Protein AF-A0A2M7A9Z7-F1 (afdb_monomer_lite)

Structure (mmCIF, N/CA/C/O backbone):
data_AF-A0A2M7A9Z7-F1
#
_entry.id   AF-A0A2M7A9Z7-F1
#
loop_
_atom_site.group_PDB
_atom_site.id
_atom_site.type_symbol
_atom_site.label_atom_id
_atom_site.label_alt_id
_atom_site.label_comp_id
_atom_site.label_asym_id
_atom_site.label_entity_id
_atom_site.label_seq_id
_atom_site.pdbx_PDB_ins_code
_atom_site.Cartn_x
_atom_site.Cartn_y
_atom_site.Cartn_z
_atom_site.occupancy
_atom_site.B_iso_or_equiv
_atom_site.auth_seq_id
_atom_site.auth_comp_id
_atom_site.auth_asym_id
_atom_site.auth_atom_id
_atom_site.pdbx_PDB_model_num
ATOM 1 N N . MET A 1 1 ? 29.435 9.236 -12.019 1.00 30.78 1 MET A N 1
ATOM 2 C CA . MET A 1 1 ? 28.896 7.982 -12.591 1.00 30.78 1 MET A CA 1
ATOM 3 C C . MET A 1 1 ? 28.588 6.993 -11.476 1.00 30.78 1 MET A C 1
ATOM 5 O O . MET A 1 1 ? 27.502 6.435 -11.455 1.00 30.78 1 MET A O 1
ATOM 9 N N . TRP A 1 2 ? 29.483 6.890 -10.488 1.00 24.22 2 TRP A N 1
ATOM 10 C CA . TRP A 1 2 ? 29.305 6.056 -9.306 1.00 24.22 2 TRP A CA 1
ATOM 11 C C . TRP A 1 2 ? 28.050 6.380 -8.488 1.00 24.22 2 TRP A C 1
ATOM 13 O O . TRP A 1 2 ? 27.307 5.462 -8.260 1.00 24.22 2 TRP A O 1
ATOM 23 N N . ALA A 1 3 ? 27.673 7.615 -8.145 1.00 27.98 3 ALA A N 1
ATOM 24 C CA . ALA A 1 3 ? 26.494 7.814 -7.275 1.00 27.98 3 ALA A CA 1
ATOM 25 C C . ALA A 1 3 ? 25.131 7.378 -7.872 1.00 27.98 3 ALA A C 1
ATOM 27 O O . ALA A 1 3 ? 24.331 6.790 -7.163 1.00 27.98 3 ALA A O 1
ATOM 28 N N . GLY A 1 4 ? 24.859 7.616 -9.162 1.00 30.95 4 GLY A N 1
ATOM 29 C CA . GLY A 1 4 ? 23.579 7.249 -9.800 1.00 30.95 4 GLY A CA 1
ATOM 30 C C . GLY A 1 4 ? 23.506 5.785 -10.249 1.00 30.95 4 GLY A C 1
ATOM 31 O O . GLY A 1 4 ? 22.491 5.126 -10.040 1.00 30.95 4 GLY A O 1
ATOM 32 N N . LEU A 1 5 ? 24.608 5.252 -10.795 1.00 31.78 5 LEU A N 1
ATOM 33 C CA . LEU A 1 5 ? 24.720 3.831 -11.137 1.00 31.78 5 LEU A CA 1
ATOM 34 C C . LEU A 1 5 ? 24.857 2.982 -9.868 1.00 31.78 5 LEU A C 1
ATOM 36 O O . LEU A 1 5 ? 24.222 1.945 -9.767 1.00 31.78 5 LEU A O 1
ATOM 40 N N . SER A 1 6 ? 25.602 3.460 -8.865 1.00 32.59 6 SER A N 1
ATOM 41 C CA . SER A 1 6 ? 25.640 2.862 -7.529 1.00 32.59 6 SER A CA 1
ATOM 42 C C . SER A 1 6 ? 24.300 3.022 -6.839 1.00 32.59 6 SER A C 1
ATOM 44 O O . SER A 1 6 ? 23.948 2.117 -6.125 1.00 32.59 6 SER A O 1
ATOM 46 N N . PHE A 1 7 ? 23.476 4.050 -7.064 1.00 39.31 7 PHE A N 1
ATOM 47 C CA . PHE A 1 7 ? 22.131 4.072 -6.474 1.00 39.31 7 PHE A CA 1
ATOM 48 C C . PHE A 1 7 ? 21.173 3.088 -7.155 1.00 39.31 7 PHE A C 1
ATOM 50 O O . PHE A 1 7 ? 20.480 2.376 -6.451 1.00 39.31 7 PHE A O 1
ATOM 57 N N . LEU A 1 8 ? 21.173 2.953 -8.486 1.00 36.00 8 LEU A N 1
ATOM 58 C CA . LEU A 1 8 ? 20.406 1.902 -9.183 1.00 36.00 8 LEU A CA 1
ATOM 59 C C . LEU A 1 8 ? 20.884 0.491 -8.804 1.00 36.00 8 LEU A C 1
ATOM 61 O O . LEU A 1 8 ? 20.071 -0.406 -8.592 1.00 36.00 8 LEU A O 1
ATOM 65 N N . VAL A 1 9 ? 22.198 0.311 -8.649 1.00 38.22 9 VAL A N 1
ATOM 66 C CA . VAL A 1 9 ? 22.816 -0.941 -8.197 1.00 38.22 9 VAL A CA 1
ATOM 67 C C . VAL A 1 9 ? 22.610 -1.157 -6.698 1.00 38.22 9 VAL A C 1
ATOM 69 O O . VAL A 1 9 ? 22.352 -2.279 -6.315 1.00 38.22 9 VAL A O 1
ATOM 72 N N . THR A 1 10 ? 22.620 -0.134 -5.843 1.00 39.62 10 THR A N 1
ATOM 73 C CA . THR A 1 10 ? 22.417 -0.234 -4.380 1.00 39.62 10 THR A CA 1
ATOM 74 C C . THR A 1 10 ? 20.940 -0.383 -4.048 1.00 39.62 10 THR A C 1
ATOM 76 O O . THR A 1 10 ? 20.597 -1.148 -3.158 1.00 39.62 10 THR A O 1
ATOM 79 N N . PHE A 1 11 ? 20.049 0.275 -4.786 1.00 40.78 11 PHE A N 1
ATOM 80 C CA . PHE A 1 11 ? 18.606 0.055 -4.746 1.00 40.78 11 PHE A CA 1
ATOM 81 C C . PHE A 1 11 ? 18.286 -1.360 -5.232 1.00 40.78 11 PHE A C 1
ATOM 83 O O . PHE A 1 11 ? 17.631 -2.109 -4.516 1.00 40.78 11 PHE A O 1
ATOM 90 N N . GLY A 1 12 ? 18.860 -1.779 -6.367 1.00 36.34 12 GLY A N 1
ATOM 91 C CA . GLY A 1 12 ? 18.805 -3.159 -6.847 1.00 36.34 12 GLY A CA 1
ATOM 92 C C . GLY A 1 12 ? 19.359 -4.165 -5.833 1.00 36.34 12 GLY A C 1
ATOM 93 O O . GLY A 1 12 ? 18.716 -5.175 -5.583 1.00 36.34 12 GLY A O 1
ATOM 94 N N . LEU A 1 13 ? 20.492 -3.879 -5.186 1.00 38.25 13 LEU A N 1
ATOM 95 C CA . LEU A 1 13 ? 21.141 -4.728 -4.179 1.00 38.25 13 LEU A CA 1
ATOM 96 C C . LEU A 1 13 ? 20.394 -4.739 -2.841 1.00 38.25 13 LEU A C 1
ATOM 98 O O . LEU A 1 13 ? 20.386 -5.770 -2.185 1.00 38.25 13 LEU A O 1
ATOM 102 N N . SER A 1 14 ? 19.734 -3.649 -2.447 1.00 39.78 14 SER A N 1
ATOM 103 C CA . SER A 1 14 ? 18.892 -3.575 -1.242 1.00 39.78 14 SER A CA 1
ATOM 104 C C . SER A 1 14 ? 17.590 -4.350 -1.452 1.00 39.78 14 SER A C 1
ATOM 106 O O . SER A 1 14 ? 17.165 -5.104 -0.577 1.00 39.78 14 SER A O 1
ATOM 108 N N . LEU A 1 15 ? 17.011 -4.248 -2.654 1.00 38.72 15 LEU A N 1
ATOM 109 C CA . LEU A 1 15 ? 15.875 -5.055 -3.097 1.00 38.72 15 LEU A CA 1
ATOM 110 C C . LEU A 1 15 ? 16.261 -6.546 -3.195 1.00 38.72 15 LEU A C 1
ATOM 112 O O . LEU A 1 15 ? 15.529 -7.410 -2.721 1.00 38.72 15 LEU A O 1
ATOM 116 N N . LEU A 1 16 ? 17.445 -6.859 -3.739 1.00 36.94 16 LEU A N 1
ATOM 117 C CA . LEU A 1 16 ? 17.985 -8.221 -3.857 1.00 36.94 16 LEU A CA 1
ATOM 118 C C . LEU A 1 16 ? 18.388 -8.826 -2.507 1.00 36.94 16 LEU A C 1
ATOM 120 O O . LEU A 1 16 ? 18.134 -10.007 -2.296 1.00 36.94 16 LEU A O 1
ATOM 124 N N . ALA A 1 17 ? 18.965 -8.050 -1.586 1.00 38.34 17 ALA A N 1
ATOM 125 C CA . ALA A 1 17 ? 19.286 -8.494 -0.230 1.00 38.34 17 ALA A CA 1
ATOM 126 C C . ALA A 1 17 ? 18.008 -8.836 0.548 1.00 38.34 17 ALA A C 1
ATOM 128 O O . ALA A 1 17 ? 17.965 -9.850 1.239 1.00 38.34 17 ALA A O 1
ATOM 129 N N . CYS A 1 18 ? 16.943 -8.053 0.358 1.00 40.47 18 CYS A N 1
ATOM 130 C CA . CYS A 1 18 ? 15.630 -8.301 0.950 1.00 40.47 18 CYS A CA 1
ATOM 131 C C . CYS A 1 18 ? 14.950 -9.564 0.376 1.00 40.47 18 CYS A C 1
ATOM 133 O O . CYS A 1 18 ? 14.399 -10.373 1.125 1.00 40.47 18 CYS A O 1
ATOM 135 N N . ILE A 1 19 ? 15.035 -9.787 -0.943 1.00 39.47 19 ILE A N 1
ATOM 136 C CA . ILE A 1 19 ? 14.468 -10.977 -1.608 1.00 39.47 19 ILE A CA 1
ATOM 137 C C . ILE A 1 19 ? 15.290 -12.246 -1.300 1.00 39.47 19 ILE A C 1
ATOM 139 O O . ILE A 1 19 ? 14.722 -13.322 -1.105 1.00 39.47 19 ILE A O 1
ATOM 143 N N . ALA A 1 20 ? 16.619 -12.138 -1.205 1.00 37.38 20 ALA A N 1
ATOM 144 C CA . ALA A 1 20 ? 17.499 -13.249 -0.838 1.00 37.38 20 ALA A CA 1
ATOM 145 C C . ALA A 1 20 ? 17.302 -13.702 0.624 1.00 37.38 20 ALA A C 1
ATOM 147 O O . ALA A 1 20 ? 17.369 -14.904 0.896 1.00 37.38 20 ALA A O 1
ATOM 148 N N . ASP A 1 21 ? 16.994 -12.780 1.547 1.00 41.94 21 ASP A N 1
ATOM 149 C CA . ASP A 1 21 ? 16.676 -13.116 2.946 1.00 41.94 21 ASP A CA 1
ATOM 150 C C . ASP A 1 21 ? 15.354 -13.900 3.066 1.00 41.94 21 ASP A C 1
ATOM 152 O O . ASP A 1 21 ? 15.245 -14.833 3.865 1.00 41.94 21 ASP A O 1
ATOM 156 N N . ARG A 1 22 ? 14.369 -13.619 2.196 1.00 42.41 22 ARG A N 1
ATOM 157 C CA . ARG A 1 22 ? 13.100 -14.370 2.140 1.00 42.41 22 ARG A CA 1
ATOM 158 C C . ARG A 1 22 ? 13.271 -15.834 1.736 1.00 42.41 22 ARG A C 1
ATOM 160 O O . ARG A 1 22 ? 12.595 -16.695 2.294 1.00 42.41 22 ARG A O 1
ATOM 167 N N . GLN A 1 23 ? 14.188 -16.156 0.822 1.00 42.09 23 GLN A N 1
ATOM 168 C CA . GLN A 1 23 ? 14.400 -17.556 0.426 1.00 42.09 23 GLN A CA 1
ATOM 169 C C . GLN A 1 23 ? 15.154 -18.378 1.479 1.00 42.09 23 GLN A C 1
ATOM 171 O O . GLN A 1 23 ? 14.961 -19.591 1.547 1.00 42.09 23 GLN A O 1
ATOM 176 N N . LYS A 1 24 ? 15.962 -17.747 2.342 1.00 39.50 24 LYS A N 1
ATOM 177 C CA . LYS A 1 24 ? 16.551 -18.437 3.504 1.00 39.50 24 LYS A CA 1
ATOM 178 C C . LYS A 1 24 ? 15.512 -18.747 4.584 1.00 39.50 24 LYS A C 1
ATOM 180 O O . LYS A 1 24 ? 15.632 -19.783 5.230 1.00 39.50 24 LYS A O 1
ATOM 185 N N . ALA A 1 25 ? 14.486 -17.906 4.736 1.00 37.91 25 ALA A N 1
ATOM 186 C CA . ALA A 1 25 ? 13.349 -18.178 5.617 1.00 37.91 25 ALA A CA 1
ATOM 187 C C . ALA A 1 25 ? 12.402 -19.256 5.046 1.00 37.91 25 ALA A C 1
ATOM 189 O O . ALA A 1 25 ? 11.942 -20.110 5.795 1.00 37.91 25 ALA A O 1
ATOM 190 N N . GLY A 1 26 ? 12.176 -19.274 3.724 1.00 32.06 26 GLY A N 1
ATOM 191 C CA . GLY A 1 26 ? 11.353 -20.294 3.052 1.00 32.06 26 GLY A CA 1
ATOM 192 C C . GLY A 1 26 ? 11.994 -21.688 2.981 1.00 32.06 26 GLY A C 1
ATOM 193 O O . GLY A 1 26 ? 11.301 -22.689 3.100 1.00 32.06 26 GLY A O 1
ATOM 194 N N . LYS A 1 27 ? 13.330 -21.787 2.890 1.00 34.72 27 LYS A N 1
ATOM 195 C CA . LYS A 1 27 ? 14.053 -23.075 2.799 1.00 34.72 27 LYS A CA 1
ATOM 196 C C . LYS A 1 27 ? 14.046 -23.938 4.074 1.00 34.72 27 LYS A C 1
ATOM 198 O O . LYS A 1 27 ? 14.655 -25.003 4.068 1.00 34.72 27 LYS A O 1
ATOM 203 N N . ARG A 1 28 ? 13.400 -23.509 5.165 1.00 34.16 28 ARG A N 1
ATOM 204 C CA . ARG A 1 28 ? 13.271 -24.303 6.406 1.00 34.16 28 ARG A CA 1
ATOM 205 C C . ARG A 1 28 ? 11.860 -24.837 6.679 1.00 34.16 28 ARG A C 1
ATOM 207 O O . ARG A 1 28 ? 11.680 -25.463 7.716 1.00 34.16 28 ARG A O 1
ATOM 214 N N . ALA A 1 29 ? 10.900 -24.634 5.773 1.00 32.94 29 ALA A N 1
ATOM 215 C CA . ALA A 1 29 ? 9.528 -25.137 5.925 1.00 32.94 29 ALA A CA 1
ATOM 216 C C . ALA A 1 29 ? 9.173 -26.335 5.016 1.00 32.94 29 ALA A C 1
ATOM 218 O O . ALA A 1 29 ? 8.092 -26.892 5.164 1.00 32.94 29 ALA A O 1
ATOM 219 N N . ASP A 1 30 ? 10.075 -26.786 4.137 1.00 28.77 30 ASP A N 1
ATOM 220 C CA . ASP A 1 30 ? 9.762 -27.833 3.154 1.00 28.77 30 ASP A CA 1
ATOM 221 C C . ASP A 1 30 ? 10.378 -29.194 3.529 1.00 28.77 30 ASP A C 1
ATOM 223 O O . ASP A 1 30 ? 11.343 -29.660 2.925 1.00 28.77 30 ASP A O 1
ATOM 227 N N . THR A 1 31 ? 9.784 -29.866 4.518 1.00 28.03 31 THR A N 1
ATOM 228 C CA . THR A 1 31 ? 9.788 -31.339 4.605 1.00 28.03 31 THR A CA 1
ATOM 229 C C . THR A 1 31 ? 8.379 -31.857 4.346 1.00 28.03 31 THR A C 1
ATOM 231 O O . THR A 1 31 ? 7.735 -32.429 5.218 1.00 28.03 31 THR A O 1
ATOM 234 N N . CYS A 1 32 ? 7.884 -31.621 3.134 1.00 24.56 32 CYS A N 1
ATOM 235 C CA . CYS A 1 32 ? 6.824 -32.409 2.518 1.00 24.56 32 CYS A CA 1
ATOM 236 C C . CYS A 1 32 ? 6.986 -32.317 0.998 1.00 24.56 32 CYS A C 1
ATOM 238 O O . CYS A 1 32 ? 6.996 -31.242 0.410 1.00 24.56 32 CYS A O 1
ATOM 240 N N . SER A 1 33 ? 7.163 -33.465 0.362 1.00 22.69 33 SER A N 1
ATOM 241 C CA . SER A 1 33 ? 7.250 -33.655 -1.085 1.00 22.69 33 SER A CA 1
ATOM 242 C C . SER A 1 33 ? 6.588 -35.003 -1.386 1.00 22.69 33 SER A C 1
ATOM 244 O O . SER A 1 33 ? 6.592 -35.846 -0.484 1.00 22.69 33 SER A O 1
ATOM 246 N N . PRO A 1 34 ? 6.107 -35.308 -2.611 1.00 41.84 34 PRO A N 1
ATOM 247 C CA . PRO A 1 34 ? 5.964 -34.476 -3.817 1.00 41.84 34 PRO A CA 1
ATOM 248 C C . PRO A 1 34 ? 4.553 -34.578 -4.450 1.00 41.84 34 PRO A C 1
ATOM 250 O O . PRO A 1 34 ? 3.748 -35.412 -4.051 1.00 41.84 34 PRO A O 1
ATOM 253 N N . LYS A 1 35 ? 4.340 -33.816 -5.539 1.00 23.78 35 LYS A N 1
ATOM 254 C CA . LYS A 1 35 ? 3.476 -34.086 -6.724 1.00 23.78 35 LYS A CA 1
ATOM 255 C C . LYS A 1 35 ? 2.496 -32.954 -7.060 1.00 23.78 35 LYS A C 1
ATOM 257 O O . LYS A 1 35 ? 1.291 -33.139 -7.002 1.00 23.78 35 LYS A O 1
ATOM 262 N N . VAL A 1 36 ? 3.014 -31.835 -7.566 1.00 26.66 36 VAL A N 1
ATOM 263 C CA . VAL A 1 36 ? 2.383 -31.130 -8.697 1.00 26.66 36 VAL A CA 1
ATOM 264 C C . VAL A 1 36 ? 3.519 -30.644 -9.592 1.00 26.66 36 VAL A C 1
ATOM 266 O O . VAL A 1 36 ? 4.421 -29.943 -9.138 1.00 26.66 36 VAL A O 1
ATOM 269 N N . GLY A 1 37 ? 3.535 -31.115 -10.839 1.00 23.36 37 GLY A N 1
ATOM 270 C CA . GLY A 1 37 ? 4.571 -30.801 -11.815 1.00 23.36 37 GLY A CA 1
ATOM 271 C C . GLY A 1 37 ? 4.660 -29.299 -12.069 1.00 23.36 37 GLY A C 1
ATOM 272 O O . GLY A 1 37 ? 3.653 -28.633 -12.279 1.00 23.36 37 GLY A O 1
ATOM 273 N N . CYS A 1 38 ? 5.880 -28.778 -12.044 1.00 24.36 38 CYS A N 1
ATOM 274 C CA . CYS A 1 38 ? 6.210 -27.407 -12.403 1.00 24.36 38 CYS A CA 1
ATOM 275 C C . CYS A 1 38 ? 6.391 -27.328 -13.930 1.00 24.36 38 CYS A C 1
ATOM 277 O O . CYS A 1 38 ? 7.305 -27.988 -14.433 1.00 24.36 38 CYS A O 1
ATOM 279 N N . PRO A 1 39 ? 5.593 -26.552 -14.691 1.00 29.16 39 PRO A N 1
ATOM 280 C CA . PRO A 1 39 ? 5.817 -26.375 -16.115 1.00 29.16 39 PRO A CA 1
ATOM 281 C C . PRO A 1 39 ? 6.132 -24.904 -16.393 1.00 29.16 39 PRO A C 1
ATOM 283 O O . PRO A 1 39 ? 5.254 -24.132 -16.754 1.00 29.16 39 PRO A O 1
ATOM 286 N N . LEU A 1 40 ? 7.384 -24.485 -16.218 1.00 28.14 40 LEU A N 1
ATOM 287 C CA . LEU A 1 40 ? 7.846 -23.189 -16.728 1.00 28.14 40 LEU A CA 1
ATOM 288 C C . LEU A 1 40 ? 9.192 -23.367 -17.433 1.00 28.14 40 LEU A C 1
ATOM 290 O O . LEU A 1 40 ? 10.250 -22.944 -16.972 1.00 28.14 40 LEU A O 1
ATOM 294 N N . THR A 1 41 ? 9.135 -24.054 -18.571 1.00 26.36 41 THR A N 1
ATOM 295 C CA . THR A 1 41 ? 10.136 -23.965 -19.636 1.00 26.36 41 THR A CA 1
ATOM 296 C C . THR A 1 41 ? 9.891 -22.685 -20.447 1.00 26.36 41 THR A C 1
ATOM 298 O O . THR A 1 41 ? 8.761 -22.220 -20.564 1.00 26.36 41 THR A O 1
ATOM 301 N N . GLU A 1 42 ? 10.932 -22.096 -21.045 1.00 33.06 42 GLU A N 1
ATOM 302 C CA . GLU A 1 42 ? 10.810 -20.920 -21.937 1.00 33.06 42 GLU A CA 1
ATOM 303 C C . GLU A 1 42 ? 9.897 -21.152 -23.158 1.00 33.06 42 GLU A C 1
ATOM 305 O O . GLU A 1 42 ? 9.525 -20.192 -23.825 1.00 33.06 42 GLU A O 1
ATOM 310 N N . THR A 1 43 ? 9.530 -22.401 -23.452 1.00 30.05 43 THR A N 1
ATOM 311 C CA . THR A 1 43 ? 8.484 -22.751 -24.422 1.00 30.05 43 THR A CA 1
ATOM 312 C C . THR A 1 43 ? 7.073 -22.606 -23.839 1.00 30.05 43 THR A C 1
ATOM 314 O O . THR A 1 43 ? 6.183 -22.185 -24.559 1.00 30.05 43 THR A O 1
ATOM 317 N N . ALA A 1 44 ? 6.870 -22.845 -22.539 1.00 29.44 44 ALA A N 1
ATOM 318 C CA . ALA A 1 44 ? 5.559 -22.783 -21.884 1.00 29.44 44 ALA A CA 1
ATOM 319 C C . ALA A 1 44 ? 5.116 -21.357 -21.506 1.00 29.44 44 ALA A C 1
ATOM 321 O O . ALA A 1 44 ? 3.924 -21.079 -21.448 1.00 29.44 44 ALA A O 1
ATOM 322 N N . ALA A 1 45 ? 6.039 -20.408 -21.293 1.00 34.72 45 ALA A N 1
ATOM 323 C CA . ALA A 1 45 ? 5.655 -19.013 -21.031 1.00 34.72 45 ALA A CA 1
ATOM 324 C C . ALA A 1 45 ? 4.949 -18.358 -22.236 1.00 34.72 45 ALA A C 1
ATOM 326 O O . ALA A 1 45 ? 4.189 -17.406 -22.046 1.00 34.72 45 ALA A O 1
ATOM 327 N N . GLY A 1 46 ? 5.183 -18.868 -23.454 1.00 34.97 46 GLY A N 1
ATOM 328 C CA . GLY A 1 46 ? 4.469 -18.491 -24.678 1.00 34.97 46 GLY A CA 1
ATOM 329 C C . GLY A 1 46 ? 3.004 -18.939 -24.700 1.00 34.97 46 GLY A C 1
ATOM 330 O O . GLY A 1 46 ? 2.185 -18.237 -25.282 1.00 34.97 46 GLY A O 1
ATOM 331 N N . ASP A 1 47 ? 2.665 -20.010 -23.977 1.00 35.94 47 ASP A N 1
ATOM 332 C CA . ASP A 1 47 ? 1.369 -20.699 -24.071 1.00 35.94 47 ASP A CA 1
ATOM 333 C C . ASP A 1 47 ? 0.330 -20.249 -23.025 1.00 35.94 47 ASP A C 1
ATOM 335 O O . ASP A 1 47 ? -0.840 -20.610 -23.119 1.00 35.94 47 ASP A O 1
ATOM 339 N N . VAL A 1 48 ? 0.718 -19.448 -22.022 1.00 43.56 48 VAL A N 1
ATOM 340 C CA . VAL A 1 48 ? -0.181 -19.056 -20.909 1.00 43.56 48 VAL A CA 1
ATOM 341 C C . VAL A 1 48 ? -1.051 -17.833 -21.234 1.00 43.56 48 VAL A C 1
ATOM 343 O O . VAL A 1 48 ? -2.109 -17.658 -20.633 1.00 43.56 48 VAL A O 1
ATOM 346 N N . PHE A 1 49 ? -0.646 -16.988 -22.189 1.00 47.28 49 PHE A N 1
ATOM 347 C CA . PHE A 1 49 ? -1.383 -15.766 -22.531 1.00 47.28 49 PHE A CA 1
ATOM 348 C C . PHE A 1 49 ? -1.597 -15.652 -24.041 1.00 47.28 49 PHE A C 1
ATOM 350 O O . PHE A 1 49 ? -0.630 -15.806 -24.791 1.00 47.28 49 PHE A O 1
ATOM 357 N N . PRO A 1 50 ? -2.828 -15.348 -24.496 1.00 50.22 50 PRO A N 1
ATOM 358 C CA . PRO A 1 50 ? -3.136 -15.279 -25.915 1.00 50.22 50 PRO A CA 1
ATOM 359 C C . PRO A 1 50 ? -2.280 -14.204 -26.597 1.00 50.22 50 PRO A C 1
ATOM 361 O O . PRO A 1 50 ? -2.213 -13.052 -26.153 1.00 50.22 50 PRO A O 1
ATOM 364 N N . MET A 1 51 ? -1.613 -14.588 -27.687 1.00 55.00 51 MET A N 1
ATOM 365 C CA . MET A 1 51 ? -0.994 -13.623 -28.592 1.00 55.00 51 MET A CA 1
ATOM 366 C C . MET A 1 51 ? -2.070 -12.721 -29.198 1.00 55.00 51 MET A C 1
ATOM 368 O O . MET A 1 51 ? -3.199 -13.164 -29.429 1.00 55.00 51 MET A O 1
ATOM 372 N N . SER A 1 52 ? -1.721 -11.460 -29.474 1.00 56.03 52 SER A N 1
ATOM 373 C CA . SER A 1 52 ? -2.612 -10.587 -30.239 1.00 56.03 52 SER A CA 1
ATOM 374 C C . SER A 1 52 ? -3.007 -11.242 -31.566 1.00 56.03 52 SER A C 1
ATOM 376 O O . SER A 1 52 ? -2.240 -11.999 -32.168 1.00 56.03 52 SER A O 1
ATOM 378 N N . THR A 1 53 ? -4.235 -10.978 -32.016 1.00 56.00 53 THR A N 1
ATOM 379 C CA . THR A 1 53 ? -4.765 -11.580 -33.247 1.00 56.00 53 THR A CA 1
ATOM 380 C C . THR A 1 53 ? -3.809 -11.343 -34.426 1.00 56.00 53 THR A C 1
ATOM 382 O O . THR A 1 53 ? -3.378 -10.193 -34.611 1.00 56.00 53 THR A O 1
ATOM 385 N N . PRO A 1 54 ? -3.520 -12.368 -35.253 1.00 53.31 54 PRO A N 1
ATOM 386 C CA . PRO A 1 54 ? -2.628 -12.234 -36.399 1.00 53.31 54 PRO A CA 1
ATOM 387 C C . PRO A 1 54 ? -3.040 -11.033 -37.262 1.00 53.31 54 PRO A C 1
ATOM 389 O O . PRO A 1 54 ? -4.186 -10.945 -37.693 1.00 53.31 54 PRO A O 1
ATOM 392 N N . GLY A 1 55 ? -2.121 -10.089 -37.486 1.00 58.53 55 GLY A N 1
ATOM 393 C CA . GLY A 1 55 ? -2.360 -8.899 -38.314 1.00 58.53 55 GLY A CA 1
ATOM 394 C C . GLY A 1 55 ? -2.527 -7.576 -37.556 1.00 58.53 55 GLY A C 1
ATOM 395 O O . GLY A 1 55 ? -2.300 -6.527 -38.151 1.00 58.53 55 GLY A O 1
ATOM 396 N N . ARG A 1 56 ? -2.804 -7.570 -36.243 1.00 64.94 56 ARG A N 1
ATOM 397 C CA . ARG A 1 56 ? -2.813 -6.311 -35.461 1.00 64.94 56 ARG A CA 1
ATOM 398 C C . ARG A 1 56 ? -1.440 -5.649 -35.423 1.00 64.94 56 ARG A C 1
ATOM 400 O O . ARG A 1 56 ? -1.342 -4.442 -35.636 1.00 64.94 56 ARG A O 1
ATOM 407 N N . GLY A 1 57 ? -0.385 -6.438 -35.246 1.00 65.88 57 GLY A N 1
ATOM 408 C CA . GLY A 1 57 ? 0.981 -5.938 -35.327 1.00 65.88 57 GLY A CA 1
ATOM 409 C C . GLY A 1 57 ? 1.283 -5.210 -36.630 1.00 65.88 57 GLY A C 1
ATOM 410 O O . GLY A 1 57 ? 1.826 -4.109 -36.632 1.00 65.88 57 GLY A O 1
ATOM 411 N N . LEU A 1 58 ? 0.826 -5.785 -37.745 1.00 69.94 58 LEU A N 1
ATOM 412 C CA . LEU A 1 58 ? 0.965 -5.196 -39.072 1.00 69.94 58 LEU A CA 1
ATOM 413 C C . LEU A 1 58 ? 0.252 -3.840 -39.172 1.00 69.94 58 LEU A C 1
ATOM 415 O O . LEU A 1 58 ? 0.810 -2.924 -39.759 1.00 69.94 58 LEU A O 1
ATOM 419 N N . THR A 1 59 ? -0.939 -3.680 -38.581 1.00 69.38 59 THR A N 1
ATOM 420 C CA . THR A 1 59 ? -1.658 -2.389 -38.613 1.00 69.38 59 THR A CA 1
ATOM 421 C C . THR A 1 59 ? -0.902 -1.284 -37.880 1.00 69.38 59 THR A C 1
ATOM 423 O O . THR A 1 59 ? -0.764 -0.179 -38.394 1.00 69.38 59 THR A O 1
ATOM 426 N N . VAL A 1 60 ? -0.344 -1.596 -36.712 1.00 69.69 60 VAL A N 1
ATOM 427 C CA . VAL A 1 60 ? 0.442 -0.664 -35.890 1.00 69.69 60 VAL A CA 1
ATOM 428 C C . VAL A 1 60 ? 1.694 -0.253 -36.649 1.00 69.69 60 VAL A C 1
ATOM 430 O O . VAL A 1 60 ? 2.029 0.924 -36.743 1.00 69.69 60 VAL A O 1
ATOM 433 N N . TRP A 1 61 ? 2.349 -1.238 -37.251 1.00 70.88 61 TRP A N 1
ATOM 434 C CA . TRP A 1 61 ? 3.561 -1.038 -38.018 1.0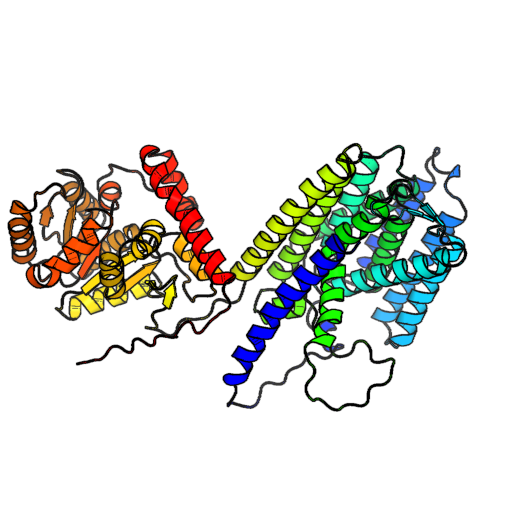0 70.88 61 TRP A CA 1
ATOM 435 C C . TRP A 1 61 ? 3.313 -0.243 -39.312 1.00 70.88 61 TRP A C 1
ATOM 437 O O . TRP A 1 61 ? 4.067 0.673 -39.634 1.00 70.88 61 TRP A O 1
ATOM 447 N N . ALA A 1 62 ? 2.200 -0.509 -40.000 1.00 72.31 62 ALA A N 1
ATOM 448 C CA . ALA A 1 62 ? 1.763 0.240 -41.175 1.00 72.31 62 ALA A CA 1
ATOM 449 C C . ALA A 1 62 ? 1.446 1.706 -40.843 1.00 72.31 62 ALA A C 1
ATOM 451 O O . ALA A 1 62 ? 1.821 2.591 -41.607 1.00 72.31 62 ALA A O 1
ATOM 452 N N . VAL A 1 63 ? 0.819 1.982 -39.693 1.00 75.50 63 VAL A N 1
ATOM 453 C CA . VAL A 1 63 ? 0.560 3.356 -39.223 1.00 75.50 63 VAL A CA 1
ATOM 454 C C . VAL A 1 63 ? 1.865 4.099 -38.940 1.00 75.50 63 VAL A C 1
ATOM 456 O O . VAL A 1 63 ? 1.997 5.260 -39.322 1.00 75.50 63 VAL A O 1
ATOM 459 N N . ILE A 1 64 ? 2.845 3.438 -38.317 1.00 72.19 64 ILE A N 1
ATOM 460 C CA . ILE A 1 64 ? 4.156 4.040 -38.040 1.00 72.19 64 ILE A CA 1
ATOM 461 C C . ILE A 1 64 ? 4.876 4.379 -39.349 1.00 72.19 64 ILE A C 1
ATOM 463 O O . ILE A 1 64 ? 5.328 5.511 -39.515 1.00 72.19 64 ILE A O 1
ATOM 467 N N . LEU A 1 65 ? 4.931 3.438 -40.298 1.00 72.00 65 LEU A N 1
ATOM 468 C CA . LEU A 1 65 ? 5.536 3.673 -41.610 1.00 72.00 65 LEU A CA 1
ATOM 469 C C . LEU A 1 65 ? 4.835 4.784 -42.390 1.00 72.00 65 LEU A C 1
ATOM 471 O O . LEU A 1 65 ? 5.505 5.653 -42.944 1.00 72.00 65 LEU A O 1
ATOM 475 N N . LEU A 1 66 ? 3.501 4.764 -42.430 1.00 75.00 66 LEU A N 1
ATOM 476 C CA . LEU A 1 66 ? 2.713 5.771 -43.132 1.00 75.00 66 LEU A CA 1
ATOM 477 C C . LEU A 1 66 ? 2.926 7.149 -42.504 1.00 75.00 66 LEU A C 1
ATOM 479 O O . LEU A 1 66 ? 3.160 8.114 -43.222 1.00 75.00 66 LEU A O 1
ATOM 483 N N . GLY A 1 67 ? 2.921 7.241 -41.172 1.00 72.69 67 GLY A N 1
ATOM 484 C CA . GLY A 1 67 ? 3.201 8.484 -40.457 1.00 72.69 67 GLY A CA 1
ATOM 485 C C . GLY A 1 67 ? 4.601 9.022 -40.753 1.00 72.69 67 GLY A C 1
ATOM 486 O O . GLY A 1 67 ? 4.749 10.204 -41.051 1.00 72.69 67 GLY A O 1
ATOM 487 N N . MET A 1 68 ? 5.621 8.159 -40.750 1.00 69.69 68 MET A N 1
ATOM 488 C CA . MET A 1 68 ? 6.991 8.550 -41.101 1.00 69.69 68 MET A CA 1
ATOM 489 C C . MET A 1 68 ? 7.114 8.991 -42.566 1.00 69.69 68 MET A C 1
ATOM 491 O O . MET A 1 68 ? 7.793 9.977 -42.850 1.00 69.69 68 MET A O 1
ATOM 495 N N . ALA A 1 69 ? 6.440 8.301 -43.490 1.00 69.00 69 ALA A N 1
ATOM 496 C CA . ALA A 1 69 ? 6.420 8.654 -44.907 1.00 69.00 69 ALA A CA 1
ATOM 497 C C . ALA A 1 69 ? 5.712 9.997 -45.152 1.00 69.00 69 ALA A C 1
ATOM 499 O O . ALA A 1 69 ? 6.237 10.838 -45.874 1.00 69.00 69 ALA A O 1
ATOM 500 N N . VAL A 1 70 ? 4.565 10.235 -44.505 1.00 71.75 70 VAL A N 1
ATOM 501 C CA . VAL A 1 70 ? 3.790 11.482 -44.621 1.00 71.75 70 VAL A CA 1
ATOM 502 C C . VAL A 1 70 ? 4.550 12.668 -44.029 1.00 71.75 70 VAL A C 1
ATOM 504 O O . VAL A 1 70 ? 4.646 13.713 -44.673 1.00 71.75 70 VAL A O 1
ATOM 507 N N . ILE A 1 71 ? 5.138 12.510 -42.836 1.00 68.19 71 ILE A N 1
ATOM 508 C CA . ILE A 1 71 ? 5.972 13.557 -42.226 1.00 68.19 71 ILE A CA 1
ATOM 509 C C . ILE A 1 71 ? 7.172 13.845 -43.130 1.00 68.19 71 ILE A C 1
ATOM 511 O O . ILE A 1 71 ? 7.438 15.008 -43.424 1.00 68.19 71 ILE A O 1
ATOM 515 N N . GLY A 1 72 ? 7.840 12.803 -43.635 1.00 62.91 72 GLY A N 1
ATOM 516 C CA . GLY A 1 72 ? 8.972 12.933 -44.552 1.00 62.91 72 GLY A CA 1
ATOM 517 C C . GLY A 1 72 ? 8.637 13.598 -45.893 1.00 62.91 72 GLY A C 1
ATOM 518 O O . GLY A 1 72 ? 9.496 14.271 -46.455 1.00 62.91 72 GLY A O 1
ATOM 519 N N . TRP A 1 73 ? 7.404 13.451 -46.390 1.00 63.16 73 TRP A N 1
ATOM 520 C CA . TRP A 1 73 ? 6.955 14.025 -47.666 1.00 63.16 73 TRP A CA 1
ATOM 521 C C . TRP A 1 73 ? 6.529 15.499 -47.559 1.00 63.16 73 TRP A C 1
ATOM 523 O O . TRP A 1 73 ? 6.556 16.233 -48.546 1.00 63.16 73 TRP A O 1
ATOM 533 N N . SER A 1 74 ? 6.123 15.966 -46.376 1.00 64.31 74 SER A N 1
ATOM 534 C CA . SER A 1 74 ? 5.677 17.354 -46.198 1.00 64.31 74 SER A CA 1
ATOM 535 C C . SER A 1 74 ? 6.815 18.368 -46.457 1.00 64.31 74 SER A C 1
ATOM 537 O O . SER A 1 74 ? 7.963 18.150 -46.082 1.00 64.31 74 SER A O 1
ATOM 539 N N . HIS A 1 75 ? 6.520 19.476 -47.153 1.00 51.59 75 HIS A N 1
ATOM 540 C CA . HIS A 1 75 ? 7.505 20.281 -47.908 1.00 51.59 75 HIS A CA 1
ATOM 541 C C . HIS A 1 75 ? 8.634 21.030 -47.137 1.00 51.59 75 HIS A C 1
ATOM 543 O O . HIS A 1 75 ? 9.582 21.443 -47.806 1.00 51.59 75 HIS A O 1
ATOM 549 N N . PRO A 1 76 ? 8.652 21.169 -45.789 1.00 55.00 76 PRO A N 1
ATOM 550 C CA . PRO A 1 76 ? 9.875 21.517 -45.048 1.00 55.00 76 PRO A CA 1
ATOM 551 C C . PRO A 1 76 ? 10.754 20.305 -44.657 1.00 55.00 76 PRO A C 1
ATOM 553 O O . PRO A 1 76 ? 11.882 20.493 -44.211 1.00 55.00 76 PRO A O 1
ATOM 556 N N . PHE A 1 77 ? 10.275 19.067 -44.837 1.00 51.81 77 PHE A N 1
ATOM 557 C CA . PHE A 1 77 ? 10.929 17.814 -44.420 1.00 51.81 77 PHE A CA 1
ATOM 558 C C . PHE A 1 77 ? 11.513 16.983 -45.573 1.00 51.81 77 PHE A C 1
ATOM 560 O O . PHE A 1 77 ? 12.344 16.108 -45.329 1.00 51.81 77 PHE A O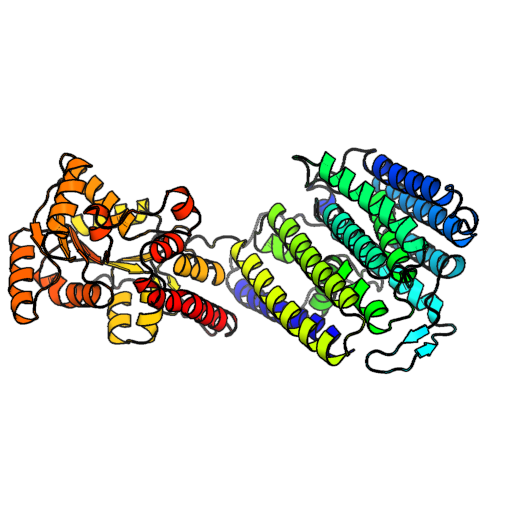 1
ATOM 567 N N . ALA A 1 78 ? 11.166 17.282 -46.828 1.00 49.69 78 ALA A N 1
ATOM 568 C CA . ALA A 1 78 ? 11.661 16.546 -47.997 1.00 49.69 78 ALA A CA 1
ATOM 569 C C . ALA A 1 78 ? 13.199 16.605 -48.156 1.00 49.69 78 ALA A C 1
ATOM 571 O O . ALA A 1 78 ? 13.808 15.641 -48.612 1.00 49.69 78 ALA A O 1
ATOM 572 N N . GLN A 1 79 ? 13.855 17.688 -47.710 1.00 49.66 79 GLN A N 1
ATOM 573 C CA . GLN A 1 79 ? 15.326 17.783 -47.683 1.00 49.66 79 GLN A CA 1
ATOM 574 C C . GLN A 1 79 ? 15.968 16.968 -46.543 1.00 49.66 79 GLN A C 1
ATOM 576 O O . GLN A 1 79 ? 17.145 16.621 -46.620 1.00 49.66 79 GLN A O 1
ATOM 581 N N . ALA A 1 80 ? 15.202 16.629 -45.499 1.00 46.78 80 ALA A N 1
ATOM 582 C CA . ALA A 1 80 ? 15.638 15.779 -44.391 1.00 46.78 80 ALA A CA 1
ATOM 583 C C . ALA A 1 80 ? 15.479 14.277 -44.692 1.00 46.78 80 ALA A C 1
ATOM 585 O O . ALA A 1 80 ? 16.018 13.459 -43.940 1.00 46.78 80 ALA A O 1
ATOM 586 N N . PHE A 1 81 ? 14.819 13.909 -45.805 1.00 51.78 81 PHE A N 1
ATOM 587 C CA . PHE A 1 81 ? 14.753 12.542 -46.342 1.00 51.78 81 PHE A CA 1
ATOM 588 C C . PHE A 1 81 ? 16.106 12.125 -46.946 1.00 51.78 81 PHE A C 1
ATOM 590 O O . PHE A 1 81 ? 16.286 11.847 -48.128 1.00 51.78 81 PHE A O 1
ATOM 597 N N . THR A 1 82 ? 17.107 12.150 -46.084 1.00 63.28 82 THR A N 1
ATOM 598 C CA . THR A 1 82 ? 18.494 11.807 -46.340 1.00 63.28 82 THR A CA 1
ATOM 599 C C . THR A 1 82 ? 18.651 10.280 -46.295 1.00 63.28 82 THR A C 1
ATOM 601 O O . THR A 1 82 ? 17.850 9.575 -45.672 1.00 63.28 82 THR A O 1
ATOM 604 N N . ARG A 1 83 ? 19.710 9.744 -46.928 1.00 65.19 83 ARG A N 1
ATOM 605 C CA . ARG A 1 83 ? 20.115 8.320 -46.844 1.00 65.19 83 ARG A CA 1
ATOM 606 C C . ARG A 1 83 ? 19.900 7.660 -45.455 1.00 65.19 83 ARG A C 1
ATOM 608 O O . ARG A 1 83 ? 19.348 6.560 -45.440 1.00 65.19 83 ARG A O 1
ATOM 615 N N . PRO A 1 84 ? 20.241 8.280 -44.302 1.00 71.00 84 PRO A N 1
ATOM 616 C CA . PRO A 1 84 ? 20.040 7.672 -42.981 1.00 71.00 84 PRO A CA 1
ATOM 617 C C . PRO A 1 84 ? 18.575 7.365 -42.634 1.00 71.00 84 PRO A C 1
ATOM 619 O O . PRO A 1 84 ? 18.311 6.347 -41.993 1.00 71.00 84 PRO A O 1
ATOM 622 N N . MET A 1 85 ? 17.602 8.172 -43.070 1.00 71.12 85 MET A N 1
ATOM 623 C CA . MET A 1 85 ? 16.191 7.930 -42.738 1.00 71.12 85 MET A CA 1
ATOM 624 C C . MET A 1 85 ? 15.622 6.746 -43.537 1.00 71.12 85 MET A C 1
ATOM 626 O O . MET A 1 85 ? 14.939 5.892 -42.973 1.00 71.12 85 MET A O 1
ATOM 630 N N . GLY A 1 86 ? 15.999 6.614 -44.814 1.00 75.69 86 GLY A N 1
ATOM 631 C CA . GLY A 1 86 ? 15.666 5.445 -45.638 1.00 75.69 86 GLY A CA 1
ATOM 632 C C . GLY A 1 86 ? 16.288 4.144 -45.114 1.00 75.69 86 GLY A C 1
ATOM 633 O O . GLY A 1 86 ? 15.592 3.137 -44.981 1.00 75.69 86 GLY A O 1
ATOM 634 N N . CYS A 1 87 ? 17.571 4.172 -44.731 1.00 80.94 87 CYS A N 1
ATOM 635 C CA . CYS A 1 87 ? 18.245 3.029 -44.101 1.00 80.94 87 CYS A CA 1
ATOM 636 C C . CYS A 1 87 ? 17.558 2.608 -42.792 1.00 80.94 87 CYS A C 1
ATOM 638 O O . CYS A 1 87 ? 17.400 1.415 -42.533 1.00 80.94 87 CYS A O 1
ATOM 640 N N . SER A 1 88 ? 17.104 3.580 -41.992 1.00 80.25 88 SER A N 1
ATOM 641 C CA . SER A 1 88 ? 16.385 3.326 -40.737 1.00 80.25 88 SER A CA 1
ATOM 642 C C . SER A 1 88 ? 15.070 2.579 -40.976 1.00 80.25 88 SER A C 1
ATOM 644 O O . SER A 1 88 ? 14.816 1.570 -40.324 1.00 80.25 88 SER A O 1
ATOM 646 N N . LEU A 1 89 ? 14.258 3.022 -41.944 1.00 81.12 89 LEU A N 1
ATOM 647 C CA . LEU A 1 89 ? 12.987 2.377 -42.301 1.00 81.12 89 LEU A CA 1
ATOM 648 C C . LEU A 1 89 ? 13.188 0.944 -42.808 1.00 81.12 89 LEU A C 1
ATOM 650 O O . LEU A 1 89 ? 12.468 0.038 -42.389 1.00 81.12 89 LEU A O 1
ATOM 654 N N . LEU A 1 90 ? 14.190 0.722 -43.663 1.00 84.88 90 LEU A N 1
ATOM 655 C CA . LEU A 1 90 ? 14.516 -0.609 -44.188 1.00 84.88 90 LEU A CA 1
ATOM 656 C C . LEU A 1 90 ? 14.954 -1.574 -43.081 1.00 84.88 90 LEU A C 1
ATOM 658 O O . LEU A 1 90 ? 14.511 -2.721 -43.046 1.00 84.88 90 LEU A O 1
ATOM 662 N N . LEU A 1 91 ? 15.796 -1.116 -42.154 1.00 87.38 91 LEU A N 1
ATOM 663 C CA . LEU A 1 91 ? 16.288 -1.943 -41.051 1.00 87.38 91 LEU A CA 1
ATOM 664 C C . LEU A 1 91 ? 15.200 -2.213 -39.999 1.00 87.38 91 LEU A C 1
ATOM 666 O O . LEU A 1 91 ? 15.119 -3.327 -39.476 1.00 87.38 91 LEU A O 1
ATOM 670 N N . LEU A 1 92 ? 14.299 -1.255 -39.757 1.00 86.00 92 LEU A N 1
ATOM 671 C CA . LEU A 1 92 ? 13.083 -1.484 -38.972 1.00 86.00 92 LEU A CA 1
ATOM 672 C C . LEU A 1 92 ? 12.180 -2.531 -39.645 1.00 86.00 92 LEU A C 1
ATOM 674 O O . LEU A 1 92 ? 11.714 -3.445 -38.961 1.00 86.00 92 LEU A O 1
ATOM 678 N N . ALA A 1 93 ? 11.994 -2.466 -40.969 1.00 86.00 93 ALA A N 1
ATOM 679 C CA . ALA A 1 93 ? 11.227 -3.457 -41.734 1.00 86.00 93 ALA A CA 1
ATOM 680 C C . ALA A 1 93 ? 11.837 -4.857 -41.647 1.00 86.00 93 ALA A C 1
ATOM 682 O O . ALA A 1 93 ? 11.135 -5.834 -41.385 1.00 86.00 93 ALA A O 1
ATOM 683 N N . ALA A 1 94 ? 13.159 -4.948 -41.807 1.00 88.94 94 ALA A N 1
ATOM 684 C CA . ALA A 1 94 ? 13.897 -6.197 -41.680 1.00 88.94 94 ALA A CA 1
ATOM 685 C C . ALA A 1 94 ? 13.740 -6.805 -40.277 1.00 88.94 94 ALA A C 1
ATOM 687 O O . ALA A 1 94 ? 13.531 -8.012 -40.146 1.00 88.94 94 ALA A O 1
ATOM 688 N N . SER A 1 95 ? 13.774 -5.977 -39.226 1.00 88.38 95 SER A N 1
ATOM 689 C CA . SER A 1 95 ? 13.563 -6.436 -37.848 1.00 88.38 95 SER A CA 1
ATOM 690 C C . SER A 1 95 ? 12.137 -6.951 -37.603 1.00 88.38 95 SER A C 1
ATOM 692 O O . SER A 1 95 ? 11.962 -7.969 -36.929 1.00 88.38 95 SER A O 1
ATOM 694 N N . TRP A 1 96 ? 11.128 -6.310 -38.204 1.00 88.62 96 TRP A N 1
ATOM 695 C CA . TRP A 1 96 ? 9.738 -6.759 -38.132 1.00 88.62 96 TRP A CA 1
ATOM 696 C C . TRP A 1 96 ? 9.551 -8.101 -38.848 1.00 88.62 96 TRP A C 1
ATOM 698 O O . TRP A 1 96 ? 8.996 -9.032 -38.267 1.00 88.62 96 TRP A O 1
ATOM 708 N N . LEU A 1 97 ? 10.090 -8.238 -40.067 1.00 87.56 97 LEU A N 1
ATOM 709 C CA . LEU A 1 97 ? 10.061 -9.487 -40.837 1.00 87.56 97 LEU A CA 1
ATOM 710 C C . LEU A 1 97 ? 10.746 -10.636 -40.094 1.00 87.56 97 LEU A C 1
ATOM 712 O O . LEU A 1 97 ? 10.229 -11.752 -40.080 1.00 87.56 97 LEU A O 1
ATOM 716 N N . LEU A 1 98 ? 11.884 -10.365 -39.448 1.00 86.38 98 LEU A N 1
ATOM 717 C CA . LEU A 1 98 ? 12.583 -11.344 -38.621 1.00 86.38 98 LEU A CA 1
ATOM 718 C C . LEU A 1 98 ? 11.698 -11.829 -37.465 1.00 86.38 98 LEU A C 1
ATOM 720 O O . LEU A 1 98 ? 11.587 -13.036 -37.252 1.00 86.38 98 LEU A O 1
ATOM 724 N N . GLY A 1 99 ? 11.063 -10.913 -36.728 1.00 83.19 99 GLY A N 1
ATOM 725 C CA . GLY A 1 99 ? 10.171 -11.277 -35.626 1.00 83.19 99 GLY A CA 1
ATOM 726 C C . GLY A 1 99 ? 8.929 -12.031 -36.101 1.00 83.19 99 GLY A C 1
ATOM 727 O O . GLY A 1 99 ? 8.597 -13.073 -35.547 1.00 83.19 99 GLY A O 1
ATOM 728 N N . TYR A 1 100 ? 8.319 -11.588 -37.198 1.00 83.75 100 TYR A N 1
ATOM 729 C CA . TYR A 1 100 ? 7.189 -12.269 -37.829 1.00 83.75 100 TYR A CA 1
ATOM 730 C C . TYR A 1 100 ? 7.539 -13.685 -38.313 1.00 83.75 100 TYR A C 1
ATOM 732 O O . TYR A 1 100 ? 6.747 -14.617 -38.171 1.00 83.75 100 TYR A O 1
ATOM 740 N N . ALA A 1 101 ? 8.746 -13.877 -38.853 1.00 82.75 101 ALA A N 1
ATOM 741 C CA . ALA A 1 101 ? 9.250 -15.197 -39.217 1.00 82.75 101 ALA A CA 1
ATOM 742 C C . ALA A 1 101 ? 9.474 -16.085 -37.982 1.00 82.75 101 ALA A C 1
ATOM 744 O O . ALA A 1 101 ? 9.182 -17.279 -38.045 1.00 82.75 101 ALA A O 1
ATOM 745 N N . CYS A 1 102 ? 9.939 -15.512 -36.865 1.00 79.75 102 CYS A N 1
ATOM 746 C CA . CYS A 1 102 ? 10.109 -16.228 -35.596 1.00 79.75 102 CYS A CA 1
ATOM 747 C C . CYS A 1 102 ? 8.776 -16.688 -34.990 1.00 79.75 102 CYS A C 1
ATOM 749 O O . CYS A 1 102 ? 8.738 -17.744 -34.368 1.00 79.75 102 CYS A O 1
ATOM 751 N N . ASP A 1 103 ? 7.692 -15.935 -35.187 1.00 79.25 103 ASP A N 1
ATOM 752 C CA . ASP A 1 103 ? 6.365 -16.320 -34.689 1.00 79.25 103 ASP A CA 1
ATOM 753 C C . ASP A 1 103 ? 5.762 -17.499 -35.475 1.00 79.25 103 ASP A C 1
ATOM 755 O O . ASP A 1 103 ? 4.903 -18.214 -34.967 1.00 79.25 103 ASP A O 1
ATOM 759 N N . ARG A 1 104 ? 6.210 -17.731 -36.718 1.00 77.44 104 ARG A N 1
ATOM 760 C CA . ARG A 1 104 ? 5.700 -18.807 -37.591 1.00 77.44 104 ARG A CA 1
ATOM 761 C C . ARG A 1 104 ? 6.609 -20.012 -37.726 1.00 77.44 104 ARG A C 1
ATOM 763 O O . ARG A 1 104 ? 6.143 -21.085 -38.104 1.00 77.44 104 ARG A O 1
ATOM 770 N N . ARG A 1 105 ? 7.908 -19.830 -37.514 1.00 78.69 105 ARG A N 1
ATOM 771 C CA . ARG A 1 105 ? 8.907 -20.888 -37.640 1.00 78.69 105 ARG A CA 1
ATOM 772 C C . ARG A 1 105 ? 9.810 -20.891 -36.411 1.00 78.69 105 ARG A C 1
ATOM 774 O O . ARG A 1 105 ? 10.220 -19.822 -35.964 1.00 78.69 105 ARG A O 1
ATOM 781 N N . PRO A 1 106 ? 10.197 -22.071 -35.902 1.00 73.06 106 PRO A N 1
ATOM 782 C CA . PRO A 1 106 ? 11.147 -22.170 -34.804 1.00 73.06 106 PRO A CA 1
ATOM 783 C C . PRO A 1 106 ? 12.540 -21.737 -35.281 1.00 73.06 106 PRO A C 1
ATOM 785 O O . PRO A 1 106 ? 13.303 -22.518 -35.846 1.00 73.06 106 PRO A O 1
ATOM 788 N N . VAL A 1 107 ? 12.873 -20.464 -35.073 1.00 75.31 107 VAL A N 1
ATOM 789 C CA . VAL A 1 107 ? 14.199 -19.909 -35.371 1.00 75.31 107 VAL A CA 1
ATOM 790 C C . VAL A 1 107 ? 15.120 -20.142 -34.165 1.00 75.31 107 VAL A C 1
ATOM 792 O O . VAL A 1 107 ? 14.748 -19.800 -33.036 1.00 75.31 107 VAL A O 1
ATOM 795 N N . PRO A 1 108 ? 16.336 -20.691 -34.350 1.00 79.06 108 PRO A N 1
ATOM 796 C CA . PRO A 1 108 ? 17.259 -20.900 -33.243 1.00 79.06 108 PRO A CA 1
ATOM 797 C C . PRO A 1 108 ? 17.689 -19.566 -32.615 1.00 79.06 108 PRO A C 1
ATOM 799 O O . PRO A 1 108 ? 17.922 -18.564 -33.293 1.00 79.06 108 PRO A O 1
ATOM 802 N N . ARG A 1 109 ? 17.831 -19.553 -31.285 1.00 76.94 109 ARG A N 1
ATOM 803 C CA . ARG A 1 109 ? 18.055 -18.319 -30.508 1.00 76.94 109 ARG A CA 1
ATOM 804 C C . ARG A 1 109 ? 19.305 -17.551 -30.919 1.00 76.94 109 ARG A C 1
ATOM 806 O O . ARG A 1 109 ? 19.259 -1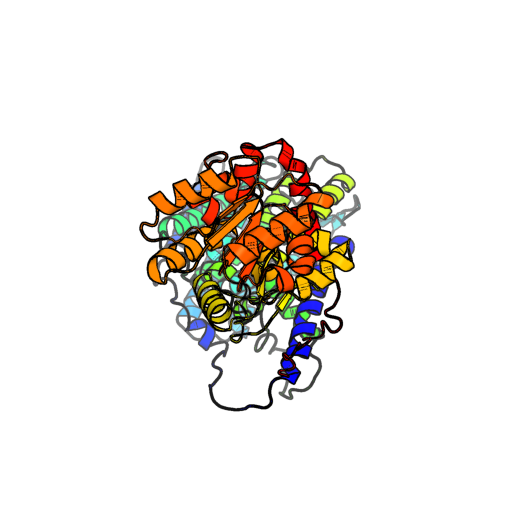6.326 -30.981 1.00 76.94 109 ARG A O 1
ATOM 813 N N . TRP A 1 110 ? 20.402 -18.253 -31.194 1.00 79.69 110 TRP A N 1
ATOM 814 C CA . TRP A 1 110 ? 21.663 -17.632 -31.603 1.00 79.69 110 TRP A CA 1
ATOM 815 C C . TRP A 1 110 ? 21.515 -16.892 -32.937 1.00 79.69 110 TRP A C 1
ATOM 817 O O . TRP A 1 110 ? 22.060 -15.803 -33.082 1.00 79.69 110 TRP A O 1
ATOM 827 N N . LEU A 1 111 ? 20.710 -17.423 -33.865 1.00 84.00 111 LEU A N 1
ATOM 828 C CA . LEU A 1 111 ? 20.456 -16.800 -35.161 1.00 84.00 111 LEU A CA 1
ATOM 829 C C . LEU A 1 111 ? 19.616 -15.533 -35.000 1.00 84.00 111 LEU A C 1
ATOM 831 O O . LEU A 1 111 ? 19.923 -14.509 -35.604 1.00 84.00 111 LEU A O 1
ATOM 835 N N . ARG A 1 112 ? 18.604 -15.563 -34.124 1.00 81.62 112 ARG A N 1
ATOM 836 C CA . ARG A 1 112 ? 17.811 -14.372 -33.785 1.00 81.62 112 ARG A CA 1
ATOM 837 C C . ARG A 1 112 ? 18.667 -13.288 -33.125 1.00 81.62 112 ARG A C 1
ATOM 839 O O . ARG A 1 112 ? 18.595 -12.128 -33.517 1.00 81.62 112 ARG A O 1
ATOM 846 N N . ILE A 1 113 ? 19.485 -13.657 -32.137 1.00 85.69 113 ILE A N 1
ATOM 847 C CA . ILE A 1 113 ? 20.414 -12.737 -31.459 1.00 85.69 113 ILE A CA 1
ATOM 848 C C . ILE A 1 113 ? 21.409 -12.145 -32.460 1.00 85.69 113 ILE A C 1
ATOM 850 O O . ILE A 1 113 ? 21.550 -10.925 -32.511 1.00 85.69 113 ILE A O 1
ATOM 854 N N . GLY A 1 114 ? 22.033 -12.986 -33.286 1.00 87.38 114 GLY A N 1
ATOM 855 C CA . GLY A 1 114 ? 22.987 -12.561 -34.308 1.00 87.38 114 GLY A CA 1
ATOM 856 C C . GLY A 1 114 ? 22.365 -11.629 -35.347 1.00 87.38 114 GLY A C 1
ATOM 857 O O . GLY A 1 114 ? 22.968 -10.619 -35.692 1.00 87.38 114 GLY A O 1
ATOM 858 N N . SER A 1 115 ? 21.131 -11.901 -35.780 1.00 87.75 115 SER A N 1
ATOM 859 C CA . SER A 1 115 ? 20.416 -11.058 -36.748 1.00 87.75 115 SER A CA 1
ATOM 860 C C . SER A 1 115 ? 20.110 -9.668 -36.182 1.00 87.75 115 SER A C 1
ATOM 862 O O . SER A 1 115 ? 20.364 -8.666 -36.842 1.00 87.75 115 SER A O 1
ATOM 864 N N . VAL A 1 116 ? 19.627 -9.581 -34.937 1.00 88.06 116 VAL A N 1
ATOM 865 C CA . VAL A 1 116 ? 19.372 -8.286 -34.276 1.00 88.06 116 VAL A CA 1
ATOM 866 C C . VAL A 1 116 ? 20.677 -7.525 -34.022 1.00 88.06 116 VAL A C 1
ATOM 868 O O . VAL A 1 116 ? 20.724 -6.316 -34.230 1.00 88.06 116 VAL A O 1
ATOM 871 N N . ALA A 1 117 ? 21.750 -8.215 -33.621 1.00 90.38 117 ALA A N 1
ATOM 872 C CA . ALA A 1 117 ? 23.068 -7.604 -33.458 1.00 90.38 117 ALA A CA 1
ATOM 873 C C . ALA A 1 117 ? 23.608 -7.053 -34.788 1.00 90.38 117 ALA A C 1
ATOM 875 O O . ALA A 1 117 ? 24.095 -5.927 -34.829 1.00 90.38 117 ALA A O 1
ATOM 876 N N . MET A 1 118 ? 23.448 -7.799 -35.886 1.00 92.81 118 MET A N 1
ATOM 877 C CA . MET A 1 118 ? 23.813 -7.344 -37.228 1.00 92.81 118 MET A CA 1
ATOM 878 C C . MET A 1 118 ? 23.029 -6.089 -37.627 1.00 92.81 118 MET A C 1
ATOM 880 O O . MET A 1 118 ? 23.621 -5.112 -38.077 1.00 92.81 118 MET A O 1
ATOM 884 N N . ILE A 1 119 ? 21.710 -6.074 -37.403 1.00 91.69 119 ILE A N 1
ATOM 885 C CA . ILE A 1 119 ? 20.867 -4.899 -37.666 1.00 91.69 119 ILE A CA 1
ATOM 886 C C . ILE A 1 119 ? 21.333 -3.689 -36.836 1.00 91.69 119 ILE A C 1
ATOM 888 O O . ILE A 1 119 ? 21.428 -2.585 -37.368 1.00 91.69 119 ILE A O 1
ATOM 892 N N . ALA A 1 120 ? 21.674 -3.883 -35.559 1.00 89.88 120 ALA A N 1
ATOM 893 C CA . ALA A 1 120 ? 22.181 -2.817 -34.694 1.00 89.88 120 ALA A CA 1
ATOM 894 C C . ALA A 1 120 ? 23.539 -2.261 -35.166 1.00 89.88 120 ALA A C 1
ATOM 896 O O . ALA A 1 120 ? 23.755 -1.047 -35.129 1.00 89.88 120 ALA A O 1
ATOM 897 N N . ILE A 1 121 ? 24.436 -3.122 -35.656 1.00 91.69 121 ILE A N 1
ATOM 898 C CA . ILE A 1 121 ? 25.719 -2.715 -36.251 1.00 91.69 121 ILE A CA 1
ATOM 899 C C . ILE A 1 121 ? 25.478 -1.908 -37.531 1.00 91.69 121 ILE A C 1
ATOM 901 O O . ILE A 1 121 ? 26.033 -0.822 -37.679 1.00 91.69 121 ILE A O 1
ATOM 905 N N . LEU A 1 122 ? 24.606 -2.389 -38.423 1.00 90.88 122 LEU A N 1
ATOM 906 C CA . LEU A 1 122 ? 24.262 -1.694 -39.666 1.00 90.88 122 LEU A CA 1
ATOM 907 C C . LEU A 1 122 ? 23.630 -0.324 -39.402 1.00 90.88 122 LEU A C 1
ATOM 909 O O . LEU A 1 122 ? 24.002 0.644 -40.057 1.00 90.88 122 LEU A O 1
ATOM 913 N N . LEU A 1 123 ? 22.733 -0.208 -38.419 1.00 87.31 123 LEU A N 1
ATOM 914 C CA . LEU A 1 123 ? 22.186 1.088 -38.005 1.00 87.31 123 LEU A CA 1
ATOM 915 C C . LEU A 1 123 ? 23.280 2.036 -37.510 1.00 87.31 123 LEU A C 1
ATOM 917 O O . LEU A 1 123 ? 23.284 3.213 -37.864 1.00 87.31 123 LEU A O 1
ATOM 921 N N . SER A 1 124 ? 24.220 1.521 -36.721 1.00 85.94 124 SER A N 1
ATOM 922 C CA . SER A 1 124 ? 25.306 2.332 -36.162 1.00 85.94 124 SER A CA 1
ATOM 923 C C . SER A 1 124 ? 26.282 2.818 -37.239 1.00 85.94 124 SER A C 1
ATOM 925 O O . SER A 1 124 ? 26.833 3.904 -37.113 1.00 85.94 124 SER A O 1
ATOM 927 N N . LEU A 1 125 ? 26.473 2.036 -38.308 1.00 86.38 125 LEU A N 1
ATOM 928 C CA . LEU A 1 125 ? 27.332 2.384 -39.445 1.00 86.38 125 LEU A CA 1
ATOM 929 C C . LEU A 1 125 ? 26.648 3.307 -40.464 1.00 86.38 125 LEU A C 1
ATOM 931 O O . LEU A 1 125 ? 27.294 4.184 -41.027 1.00 86.38 125 LEU A O 1
ATOM 935 N N . LEU A 1 126 ? 25.361 3.080 -40.744 1.00 82.81 126 LEU A N 1
ATOM 936 C CA . LEU A 1 126 ? 24.654 3.712 -41.866 1.00 82.81 126 LEU A CA 1
ATOM 937 C C . LEU A 1 126 ? 23.772 4.898 -41.458 1.00 82.81 126 LEU A C 1
ATOM 939 O O . LEU A 1 126 ? 23.366 5.666 -42.331 1.00 82.81 126 LEU A O 1
ATOM 943 N N . VAL A 1 127 ? 23.419 5.021 -40.172 1.00 77.94 127 VAL A N 1
ATOM 944 C CA . VAL A 1 127 ? 22.433 6.006 -39.699 1.00 77.94 127 VAL A CA 1
ATOM 945 C C . VAL A 1 127 ? 23.040 7.015 -38.733 1.00 77.94 127 VAL A C 1
ATOM 947 O O . VAL A 1 127 ? 23.084 8.201 -39.049 1.00 77.94 127 VAL A O 1
ATOM 950 N N . THR A 1 128 ? 23.466 6.581 -37.544 1.00 75.44 128 THR A N 1
ATOM 951 C CA . THR A 1 128 ? 24.077 7.480 -36.555 1.00 75.44 128 THR A CA 1
ATOM 952 C C . THR A 1 128 ? 24.963 6.726 -35.570 1.00 75.44 128 THR A C 1
ATOM 954 O O . THR A 1 128 ? 24.620 5.642 -35.103 1.00 75.44 128 THR A O 1
ATOM 957 N N . SER A 1 129 ? 26.047 7.383 -35.170 1.00 78.94 129 SER A N 1
ATOM 958 C CA . SER A 1 129 ? 26.909 7.032 -34.042 1.00 78.94 129 SER A CA 1
ATOM 959 C C . SER A 1 129 ? 26.925 8.159 -33.003 1.00 78.94 129 SER A C 1
ATOM 961 O O . SER A 1 129 ? 26.539 9.300 -33.289 1.00 78.94 129 SER A O 1
ATOM 963 N N . PHE A 1 130 ? 27.342 7.844 -31.775 1.00 75.44 130 PHE A N 1
ATOM 964 C CA . PHE A 1 130 ? 27.738 8.858 -30.796 1.00 75.44 130 PHE A CA 1
ATOM 965 C C . PHE A 1 130 ? 29.215 9.217 -30.990 1.00 75.44 130 PHE A C 1
ATOM 967 O O . PHE A 1 130 ? 30.085 8.459 -30.577 1.00 75.44 130 PHE A O 1
ATOM 974 N N . ASP A 1 131 ? 29.514 10.375 -31.573 1.00 70.94 131 ASP A N 1
ATOM 975 C CA . ASP A 1 131 ? 30.910 10.742 -31.883 1.00 70.94 131 ASP A CA 1
ATOM 976 C C . ASP A 1 131 ? 31.681 11.233 -30.647 1.00 70.94 131 ASP A C 1
ATOM 978 O O . ASP A 1 131 ? 32.900 11.081 -30.524 1.00 70.94 131 ASP A O 1
ATOM 982 N N . SER A 1 132 ? 30.957 11.796 -29.681 1.00 70.69 132 SER A N 1
ATOM 983 C CA . SER A 1 132 ? 31.511 12.190 -28.393 1.00 70.69 132 SER A CA 1
ATOM 984 C C . SER A 1 132 ? 30.504 11.982 -27.272 1.00 70.69 132 SER A C 1
ATOM 986 O O . SER A 1 132 ? 29.294 12.136 -27.444 1.00 70.69 132 SER A O 1
ATOM 988 N N . VAL A 1 133 ? 31.023 11.642 -26.098 1.00 69.88 133 VAL A N 1
ATOM 989 C CA . VAL A 1 133 ? 30.259 11.577 -24.856 1.00 69.88 133 VAL A CA 1
ATOM 990 C C . VAL A 1 133 ? 30.905 12.550 -23.897 1.00 69.88 133 VAL A C 1
ATOM 992 O O . VAL A 1 133 ? 32.083 12.443 -23.564 1.00 69.88 133 VAL A O 1
ATOM 995 N N . LYS A 1 134 ? 30.145 13.534 -23.433 1.00 64.75 134 LYS A N 1
ATOM 996 C CA . LYS A 1 134 ? 30.658 14.438 -22.411 1.00 64.75 134 LYS A CA 1
ATOM 997 C C . LYS A 1 134 ? 30.727 13.719 -21.075 1.00 64.75 134 LYS A C 1
ATOM 999 O O . LYS A 1 134 ? 29.746 13.121 -20.630 1.00 64.75 134 LYS A O 1
ATOM 1004 N N . ALA A 1 135 ? 31.907 13.757 -20.462 1.00 62.56 135 ALA A N 1
ATOM 1005 C CA . ALA A 1 135 ? 32.138 13.097 -19.196 1.00 62.56 135 ALA A CA 1
ATOM 1006 C C . ALA A 1 135 ? 31.169 13.685 -18.161 1.00 62.56 135 ALA A C 1
ATOM 1008 O O . ALA A 1 135 ? 31.020 14.909 -18.050 1.00 62.56 135 ALA A O 1
ATOM 1009 N N . PRO A 1 136 ? 30.448 12.831 -17.420 1.00 55.84 136 PRO A N 1
ATOM 1010 C CA . PRO A 1 136 ? 29.520 13.328 -16.429 1.00 55.84 136 PRO A CA 1
ATOM 1011 C C . PRO A 1 136 ? 30.323 14.119 -15.387 1.00 55.84 136 PRO A C 1
ATOM 1013 O O . PRO A 1 136 ? 31.450 13.749 -15.062 1.00 55.84 136 PRO A O 1
ATOM 1016 N N . PHE A 1 137 ? 29.734 15.187 -14.846 1.00 53.50 137 PHE A N 1
ATOM 1017 C CA . PHE A 1 137 ? 30.351 16.062 -13.835 1.00 53.50 137 PHE A CA 1
ATOM 1018 C C . PHE A 1 137 ? 31.493 16.973 -14.330 1.00 53.50 137 PHE A C 1
ATOM 1020 O O . PHE A 1 137 ? 31.986 17.768 -13.536 1.00 53.50 137 PHE A O 1
ATOM 1027 N N . THR A 1 138 ? 31.880 16.937 -15.613 1.00 59.62 138 THR A N 1
ATOM 1028 C CA . THR A 1 138 ? 32.899 17.847 -16.166 1.00 59.62 138 THR A CA 1
ATOM 1029 C C . THR A 1 138 ? 32.421 18.550 -17.438 1.00 59.62 138 THR A C 1
ATOM 1031 O O . THR A 1 138 ? 31.422 18.179 -18.059 1.00 59.62 138 THR A O 1
ATOM 1034 N N . ALA A 1 139 ? 33.115 19.622 -17.828 1.00 62.00 139 ALA A N 1
ATOM 1035 C CA . ALA A 1 139 ? 32.881 20.293 -19.105 1.00 62.00 139 ALA A CA 1
ATOM 1036 C C . ALA A 1 139 ? 33.478 19.521 -20.301 1.00 62.00 139 ALA A C 1
ATOM 1038 O O . ALA A 1 139 ? 33.176 19.864 -21.443 1.00 62.00 139 ALA A O 1
ATOM 1039 N N . HIS A 1 140 ? 34.285 18.485 -20.044 1.00 70.31 140 HIS A N 1
ATOM 1040 C CA . HIS A 1 140 ? 35.104 17.808 -21.044 1.00 70.31 140 HIS A CA 1
ATOM 1041 C C . HIS A 1 140 ? 34.306 16.804 -21.877 1.00 70.31 140 HIS A C 1
ATOM 1043 O O . HIS A 1 140 ? 33.667 15.891 -21.350 1.00 70.31 140 HIS A O 1
ATOM 1049 N N . PHE A 1 141 ? 34.390 16.954 -23.196 1.00 72.69 141 PHE A N 1
ATOM 1050 C CA . PHE A 1 141 ? 33.902 15.972 -24.155 1.00 72.69 141 PHE A CA 1
ATOM 1051 C C . PHE A 1 141 ? 34.965 14.894 -24.365 1.00 72.69 141 PHE A C 1
ATOM 1053 O O . PHE A 1 141 ? 36.108 15.210 -24.684 1.00 72.69 141 PHE A O 1
ATOM 1060 N N . VAL A 1 142 ? 34.593 13.629 -24.171 1.00 77.75 142 VAL A N 1
ATOM 1061 C CA . VAL A 1 142 ? 35.425 12.483 -24.544 1.00 77.75 142 VAL A CA 1
ATOM 1062 C C . VAL A 1 142 ? 35.031 12.098 -25.961 1.00 77.75 142 VAL A C 1
ATOM 1064 O O . VAL A 1 142 ? 33.909 11.649 -26.200 1.00 77.75 142 VAL A O 1
ATOM 1067 N N . VAL A 1 143 ? 35.937 12.321 -26.908 1.00 79.69 143 VAL A N 1
ATOM 1068 C CA . VAL A 1 143 ? 35.773 11.856 -28.287 1.00 79.69 143 VAL A CA 1
ATOM 1069 C C . VAL A 1 143 ? 36.007 10.351 -28.292 1.00 79.69 143 VAL A C 1
ATOM 1071 O O . VAL A 1 143 ? 37.039 9.887 -27.813 1.00 79.69 143 VAL A O 1
ATOM 1074 N N . LEU A 1 144 ? 35.027 9.587 -28.773 1.00 78.75 144 LEU A N 1
ATOM 1075 C CA . LEU A 1 144 ? 35.080 8.124 -28.729 1.00 78.75 144 LEU A CA 1
ATOM 1076 C C . LEU A 1 144 ? 35.911 7.530 -29.877 1.00 78.75 144 LEU A C 1
ATOM 1078 O O . LEU A 1 144 ? 36.371 6.396 -29.759 1.00 78.75 144 LEU A O 1
ATOM 1082 N N . GLY A 1 145 ? 36.115 8.282 -30.964 1.00 83.75 145 GLY A N 1
ATOM 1083 C CA . GLY A 1 145 ? 36.838 7.809 -32.147 1.00 83.75 145 GLY A CA 1
ATOM 1084 C C . GLY A 1 145 ? 36.248 6.493 -32.659 1.00 83.75 145 GLY A C 1
ATOM 1085 O O . GLY A 1 145 ? 35.029 6.354 -32.762 1.00 83.75 145 GLY A O 1
ATOM 1086 N N . ASP A 1 146 ? 37.101 5.497 -32.881 1.00 85.00 146 ASP A N 1
ATOM 1087 C CA . ASP A 1 146 ? 36.705 4.179 -33.398 1.00 85.00 146 ASP A CA 1
ATOM 1088 C C . ASP A 1 146 ? 35.787 3.382 -32.449 1.00 85.00 146 ASP A C 1
ATOM 1090 O O . ASP A 1 146 ? 35.105 2.450 -32.875 1.00 85.00 146 ASP A O 1
ATOM 1094 N N . LEU A 1 147 ? 35.713 3.753 -31.162 1.00 84.69 147 LEU A N 1
ATOM 1095 C CA . LEU A 1 147 ? 34.812 3.122 -30.188 1.00 84.69 147 LEU A CA 1
ATOM 1096 C C . LEU A 1 147 ? 33.365 3.638 -30.271 1.00 84.69 147 LEU A C 1
ATOM 1098 O O . LEU A 1 147 ? 32.473 3.030 -29.676 1.00 84.69 147 LEU A O 1
ATOM 1102 N N . ALA A 1 148 ? 33.105 4.718 -31.015 1.00 82.12 148 ALA A N 1
ATOM 1103 C CA . ALA A 1 148 ? 31.775 5.313 -31.171 1.00 82.12 148 ALA A CA 1
ATOM 1104 C C . ALA A 1 148 ? 30.751 4.314 -31.731 1.00 82.12 148 ALA A C 1
ATOM 1106 O O . ALA A 1 148 ? 29.688 4.074 -31.146 1.00 82.12 148 ALA A O 1
ATOM 1107 N N . THR A 1 149 ? 31.090 3.692 -32.857 1.00 84.94 149 THR A N 1
ATOM 1108 C CA . THR A 1 149 ? 30.241 2.740 -33.577 1.00 84.94 149 THR A CA 1
ATOM 1109 C C . THR A 1 149 ? 29.944 1.468 -32.777 1.00 84.94 149 THR A C 1
ATOM 1111 O O . THR A 1 149 ? 28.762 1.149 -32.618 1.00 84.94 149 THR A O 1
ATOM 1114 N N . PRO A 1 150 ? 30.936 0.734 -32.224 1.00 88.62 150 PRO A N 1
ATOM 1115 C CA . PRO A 1 150 ? 30.651 -0.478 -31.459 1.00 88.62 150 PRO A CA 1
ATOM 1116 C C . PRO A 1 150 ? 29.849 -0.183 -30.188 1.00 88.62 150 PRO A C 1
ATOM 1118 O O . PRO A 1 150 ? 28.947 -0.949 -29.852 1.00 88.62 150 PRO A O 1
ATOM 1121 N N . LEU A 1 151 ? 30.102 0.940 -29.506 1.00 85.00 151 LEU A N 1
ATOM 1122 C CA . LEU A 1 151 ? 29.339 1.313 -28.313 1.00 85.00 151 LEU A CA 1
ATOM 1123 C C . LEU A 1 151 ? 27.879 1.645 -28.653 1.00 85.00 151 LEU A C 1
ATOM 1125 O O . LEU A 1 151 ? 26.968 1.231 -27.934 1.00 85.00 151 LEU A O 1
ATOM 1129 N N . THR A 1 152 ? 27.654 2.336 -29.774 1.00 86.00 152 THR A N 1
ATOM 1130 C CA . THR A 1 152 ? 26.305 2.622 -30.280 1.00 86.00 152 THR A CA 1
ATOM 1131 C C . THR A 1 152 ? 25.572 1.327 -30.641 1.00 86.00 152 THR A C 1
ATOM 1133 O O . THR A 1 152 ? 24.424 1.143 -30.239 1.00 86.00 152 THR A O 1
ATOM 1136 N N . ALA A 1 153 ? 26.244 0.378 -31.300 1.00 89.62 153 ALA A N 1
ATOM 1137 C CA . ALA A 1 153 ? 25.651 -0.908 -31.665 1.00 89.62 153 ALA A CA 1
ATOM 1138 C C . ALA A 1 153 ? 25.267 -1.738 -30.431 1.00 89.62 153 ALA A C 1
ATOM 1140 O O . ALA A 1 153 ? 24.173 -2.305 -30.379 1.00 89.62 153 ALA A O 1
ATOM 1141 N N . VAL A 1 154 ? 26.128 -1.762 -29.406 1.00 89.06 154 VAL A N 1
ATOM 1142 C CA . VAL A 1 154 ? 25.831 -2.409 -28.118 1.00 89.06 154 VAL A CA 1
ATOM 1143 C C . VAL A 1 154 ? 24.633 -1.747 -27.445 1.00 89.06 154 VAL A C 1
ATOM 1145 O O . VAL A 1 154 ? 23.735 -2.452 -26.987 1.00 89.06 154 VAL A O 1
ATOM 1148 N N . TRP A 1 155 ? 24.579 -0.413 -27.415 1.00 86.00 155 TRP A N 1
ATOM 1149 C CA . TRP A 1 155 ? 23.442 0.317 -26.857 1.00 86.00 155 TRP A CA 1
ATOM 1150 C C . TRP A 1 155 ? 22.136 -0.049 -27.568 1.00 86.00 155 TRP A C 1
ATOM 1152 O O . TRP A 1 155 ? 21.173 -0.467 -26.923 1.00 86.00 155 TRP A O 1
ATOM 1162 N N . VAL A 1 156 ? 22.121 0.028 -28.903 1.00 88.06 156 VAL A N 1
ATOM 1163 C CA . VAL A 1 156 ? 20.941 -0.288 -29.715 1.00 88.06 156 VAL A CA 1
ATOM 1164 C C . VAL A 1 156 ? 20.477 -1.722 -29.480 1.00 88.06 156 VAL A C 1
ATOM 1166 O O . VAL A 1 156 ? 19.285 -1.968 -29.280 1.00 88.06 156 VAL A O 1
ATOM 1169 N N . PHE A 1 157 ? 21.415 -2.666 -29.429 1.00 90.19 157 PHE A N 1
ATOM 1170 C CA . PHE A 1 157 ? 21.126 -4.064 -29.140 1.00 90.19 157 PHE A CA 1
ATOM 1171 C C . PHE A 1 157 ? 20.510 -4.261 -27.746 1.00 90.19 157 PHE A C 1
ATOM 1173 O O . PHE A 1 157 ? 19.471 -4.913 -27.627 1.00 90.19 157 PHE A O 1
ATOM 1180 N N . VAL A 1 158 ? 21.117 -3.688 -26.698 1.00 85.69 158 VAL A N 1
ATOM 1181 C CA . VAL A 1 158 ? 20.658 -3.837 -25.306 1.00 85.69 158 VAL A CA 1
ATOM 1182 C C . VAL A 1 158 ? 19.254 -3.273 -25.128 1.00 85.69 158 VAL A C 1
ATOM 1184 O O . VAL A 1 158 ? 18.403 -3.949 -24.552 1.00 85.69 158 VAL A O 1
ATOM 1187 N N . VAL A 1 159 ? 18.987 -2.075 -25.654 1.00 85.81 159 VAL A N 1
ATOM 1188 C CA . VAL A 1 159 ? 17.662 -1.445 -25.571 1.00 85.81 159 VAL A CA 1
ATOM 1189 C C . VAL A 1 159 ? 16.612 -2.283 -26.298 1.00 85.81 159 VAL A C 1
ATOM 1191 O O . VAL A 1 159 ? 15.559 -2.576 -25.731 1.00 85.81 159 VAL A O 1
ATOM 1194 N N . THR A 1 160 ? 16.922 -2.736 -27.515 1.00 88.19 160 THR A N 1
ATOM 1195 C CA . THR A 1 160 ? 16.009 -3.565 -28.314 1.00 88.19 160 THR A CA 1
ATOM 1196 C C . THR A 1 160 ? 15.654 -4.859 -27.582 1.00 88.19 160 THR A C 1
ATOM 1198 O O . THR A 1 160 ? 14.483 -5.225 -27.490 1.00 88.19 160 THR A O 1
ATOM 1201 N N . TYR A 1 161 ? 16.647 -5.539 -27.000 1.00 85.94 161 TYR A N 1
ATOM 1202 C CA . TYR A 1 161 ? 16.421 -6.785 -26.267 1.00 85.94 161 TYR A CA 1
ATOM 1203 C C . TYR A 1 161 ? 15.729 -6.587 -24.917 1.00 85.94 161 TYR A C 1
ATOM 1205 O O . TYR A 1 161 ? 14.926 -7.436 -24.527 1.00 85.94 161 TYR A O 1
ATOM 1213 N N . ALA A 1 162 ? 16.005 -5.489 -24.208 1.00 83.19 162 ALA A N 1
ATOM 1214 C CA . ALA A 1 162 ? 15.304 -5.158 -22.972 1.00 83.19 162 ALA A CA 1
ATOM 1215 C C . ALA A 1 162 ? 13.813 -4.919 -23.237 1.00 83.19 162 ALA A C 1
ATOM 1217 O O . ALA A 1 162 ? 12.962 -5.478 -22.545 1.00 83.19 162 ALA A O 1
ATOM 1218 N N . PHE A 1 163 ? 13.496 -4.166 -24.293 1.00 85.81 163 PHE A N 1
ATOM 1219 C CA . PHE A 1 163 ? 12.120 -3.912 -24.703 1.00 85.81 163 PHE A CA 1
ATOM 1220 C C . PHE A 1 163 ? 11.410 -5.190 -25.181 1.00 85.81 163 PHE A C 1
ATOM 1222 O O . PHE A 1 163 ? 10.301 -5.485 -24.738 1.00 85.81 163 PHE A O 1
ATOM 1229 N N . PHE A 1 164 ? 12.072 -6.009 -26.007 1.00 84.94 164 PHE A N 1
ATOM 1230 C CA . PHE A 1 164 ? 11.555 -7.324 -26.402 1.00 84.94 164 PHE A CA 1
ATOM 1231 C C . PHE A 1 164 ? 11.276 -8.216 -25.183 1.00 84.94 164 PHE A C 1
ATOM 1233 O O . PHE A 1 164 ? 10.265 -8.912 -25.124 1.00 84.94 164 PHE A O 1
ATOM 1240 N N . GLY A 1 165 ? 12.146 -8.162 -24.172 1.00 77.62 165 GLY A N 1
ATOM 1241 C CA . GLY A 1 165 ? 11.961 -8.868 -22.912 1.00 77.62 165 GLY A CA 1
ATOM 1242 C C . GLY A 1 165 ? 10.718 -8.425 -22.136 1.00 77.62 165 GLY A C 1
ATOM 1243 O O . GLY A 1 165 ? 10.036 -9.282 -21.574 1.00 77.62 165 GLY A O 1
ATOM 1244 N N . ALA A 1 166 ? 10.393 -7.130 -22.145 1.00 80.00 166 ALA A N 1
ATOM 1245 C CA . ALA A 1 166 ? 9.210 -6.585 -21.480 1.00 80.00 166 ALA A CA 1
ATOM 1246 C C . ALA A 1 166 ? 7.887 -7.078 -22.101 1.00 80.00 166 ALA A C 1
ATOM 1248 O O . ALA A 1 166 ? 6.867 -7.119 -21.416 1.00 80.00 166 ALA A O 1
ATOM 1249 N N . ASN A 1 167 ? 7.900 -7.528 -23.362 1.00 81.88 167 ASN A N 1
ATOM 1250 C CA . ASN A 1 167 ? 6.728 -8.101 -24.038 1.00 81.88 167 ASN A CA 1
ATOM 1251 C C . ASN A 1 167 ? 6.284 -9.468 -23.472 1.00 81.88 167 ASN A C 1
ATOM 1253 O O . ASN A 1 167 ? 5.231 -9.984 -23.842 1.00 81.88 167 ASN A O 1
ATOM 1257 N N . LEU A 1 168 ? 7.053 -10.065 -22.550 1.00 78.44 168 LEU A N 1
ATOM 1258 C CA . LEU A 1 168 ? 6.611 -11.266 -21.836 1.00 78.44 168 LEU A CA 1
ATOM 1259 C C . LEU A 1 168 ? 5.399 -10.999 -20.932 1.00 78.44 168 LEU A C 1
ATOM 1261 O O . LEU A 1 168 ? 4.582 -11.909 -20.753 1.00 78.44 168 LEU A O 1
ATOM 1265 N N . LEU A 1 169 ? 5.240 -9.774 -20.412 1.00 77.88 169 LEU A N 1
ATOM 1266 C CA . LEU A 1 169 ? 4.014 -9.371 -19.725 1.00 77.88 169 LEU A CA 1
ATOM 1267 C C . LEU A 1 169 ? 2.987 -8.806 -20.697 1.00 77.88 169 LEU A C 1
ATOM 1269 O O . LEU A 1 169 ? 3.290 -7.846 -21.413 1.00 77.88 169 LEU A O 1
ATOM 1273 N N . PRO A 1 170 ? 1.753 -9.331 -20.675 1.00 78.38 170 PRO A N 1
ATOM 1274 C CA . PRO A 1 170 ? 0.680 -8.765 -21.472 1.00 78.38 170 PRO A CA 1
ATOM 1275 C C . PRO A 1 170 ? 0.422 -7.300 -21.097 1.00 78.38 170 PRO A C 1
ATOM 1277 O O . PRO A 1 170 ? 0.386 -6.951 -19.920 1.00 78.38 170 PRO A O 1
ATOM 1280 N N . GLY A 1 171 ? 0.269 -6.430 -22.097 1.00 77.50 171 GLY A N 1
ATOM 1281 C CA . GLY A 1 171 ? 0.033 -4.994 -21.898 1.00 77.50 171 GLY A CA 1
ATOM 1282 C C . GLY A 1 171 ? 1.249 -4.146 -21.496 1.00 77.50 171 GLY A C 1
ATOM 1283 O O . GLY A 1 171 ? 1.226 -2.934 -21.715 1.00 77.50 171 GLY A O 1
ATOM 1284 N N . LEU A 1 172 ? 2.337 -4.739 -20.980 1.00 83.69 172 LEU A N 1
ATOM 1285 C CA . LEU A 1 172 ? 3.510 -3.977 -20.527 1.00 83.69 172 LEU A CA 1
ATOM 1286 C C . LEU A 1 172 ? 4.217 -3.273 -21.691 1.00 83.69 172 LEU A C 1
ATOM 1288 O O . LEU A 1 172 ? 4.419 -2.065 -21.636 1.00 83.69 172 LEU A O 1
ATOM 1292 N N . ALA A 1 173 ? 4.546 -3.992 -22.769 1.00 82.88 173 ALA A N 1
ATOM 1293 C CA . ALA A 1 173 ? 5.226 -3.407 -23.930 1.00 82.88 173 ALA A CA 1
ATOM 1294 C C . ALA A 1 173 ? 4.412 -2.278 -24.593 1.00 82.88 173 ALA A C 1
ATOM 1296 O O . ALA A 1 173 ? 4.980 -1.266 -25.005 1.00 82.88 173 ALA A O 1
ATOM 1297 N N . VAL A 1 174 ? 3.081 -2.412 -24.650 1.00 79.88 174 VAL A N 1
ATOM 1298 C CA . VAL A 1 174 ? 2.179 -1.369 -25.175 1.00 79.88 174 VAL A CA 1
ATOM 1299 C C . VAL A 1 174 ? 2.218 -0.134 -24.278 1.00 79.88 174 VAL A C 1
ATOM 1301 O O . VAL A 1 174 ? 2.438 0.973 -24.770 1.00 79.88 174 VAL A O 1
ATOM 1304 N N . GLY A 1 175 ? 2.066 -0.329 -22.964 1.00 80.19 175 GLY A N 1
ATOM 1305 C CA . GLY A 1 175 ? 2.132 0.750 -21.981 1.00 80.19 175 GLY A CA 1
ATOM 1306 C C . GLY A 1 175 ? 3.463 1.498 -22.029 1.00 80.19 175 GLY A C 1
ATOM 1307 O O . GLY A 1 175 ? 3.469 2.721 -22.137 1.00 80.19 175 GLY A O 1
ATOM 1308 N N . LEU A 1 176 ? 4.581 0.768 -22.048 1.00 85.25 176 LEU A N 1
ATOM 1309 C CA . LEU A 1 176 ? 5.918 1.349 -22.176 1.00 85.25 176 LEU A CA 1
ATOM 1310 C C . LEU A 1 176 ? 6.066 2.138 -23.478 1.00 85.25 176 LEU A C 1
ATOM 1312 O O . LEU A 1 176 ? 6.523 3.272 -23.447 1.00 85.25 176 LEU A O 1
ATOM 1316 N N . THR A 1 177 ? 5.626 1.595 -24.619 1.00 81.19 177 THR A N 1
ATOM 1317 C CA . THR A 1 177 ? 5.701 2.317 -25.904 1.00 81.19 177 THR A CA 1
ATOM 1318 C C . THR A 1 177 ? 4.976 3.657 -25.827 1.00 81.19 177 THR A C 1
ATOM 1320 O O . THR A 1 177 ? 5.511 4.670 -26.278 1.00 81.19 177 THR A O 1
ATOM 1323 N N . ALA A 1 178 ? 3.782 3.690 -25.229 1.00 80.81 178 ALA A N 1
ATOM 1324 C CA . ALA A 1 178 ? 3.006 4.917 -25.084 1.00 80.81 178 ALA A CA 1
ATOM 1325 C C . ALA A 1 178 ? 3.707 5.942 -24.186 1.00 80.81 178 ALA A C 1
ATOM 1327 O O . ALA A 1 178 ? 3.871 7.096 -24.581 1.00 80.81 178 ALA A O 1
ATOM 1328 N N . VAL A 1 179 ? 4.159 5.513 -23.006 1.00 84.81 179 VAL A N 1
ATOM 1329 C CA . VAL A 1 179 ? 4.822 6.379 -22.023 1.00 84.81 179 VAL A CA 1
ATOM 1330 C C . VAL A 1 179 ? 6.134 6.928 -22.580 1.00 84.81 179 VAL A C 1
ATOM 1332 O O . VAL A 1 179 ? 6.355 8.141 -22.555 1.00 84.81 179 VAL A O 1
ATOM 1335 N N . ILE A 1 180 ? 6.962 6.064 -23.169 1.00 82.81 180 ILE A N 1
ATOM 1336 C CA . ILE A 1 180 ? 8.233 6.433 -23.799 1.00 82.81 180 ILE A CA 1
ATOM 1337 C C . ILE A 1 180 ? 7.998 7.447 -24.922 1.00 82.81 180 ILE A C 1
ATOM 1339 O O . ILE A 1 180 ? 8.664 8.481 -24.970 1.00 82.81 180 ILE A O 1
ATOM 1343 N N . SER A 1 181 ? 7.023 7.202 -25.799 1.00 78.00 181 SER A N 1
ATOM 1344 C CA . SER A 1 181 ? 6.768 8.075 -26.952 1.00 78.00 181 SER A CA 1
ATOM 1345 C C . SER A 1 181 ? 6.224 9.444 -26.546 1.00 78.00 181 SER A C 1
ATOM 1347 O O . SER A 1 181 ? 6.676 10.460 -27.072 1.00 78.00 181 SER A O 1
ATOM 1349 N N . LEU A 1 182 ? 5.308 9.496 -25.572 1.00 80.12 182 LEU A N 1
ATOM 1350 C CA . LEU A 1 182 ? 4.813 10.754 -25.001 1.00 80.12 182 LEU A CA 1
ATOM 1351 C C . LEU A 1 182 ? 5.938 11.550 -24.334 1.00 80.12 182 LEU A C 1
ATOM 1353 O O . LEU A 1 182 ? 6.013 12.770 -24.479 1.00 80.12 182 LEU A O 1
ATOM 1357 N N . THR A 1 183 ? 6.842 10.859 -23.644 1.00 82.62 183 THR A N 1
ATOM 1358 C CA . THR A 1 183 ? 7.993 11.482 -22.985 1.00 82.62 183 THR A CA 1
ATOM 1359 C C . THR A 1 183 ? 8.958 12.062 -24.007 1.00 82.62 183 THR A C 1
ATOM 1361 O O . THR A 1 183 ? 9.351 13.218 -23.889 1.00 82.62 183 THR A O 1
ATOM 1364 N N . LEU A 1 184 ? 9.292 11.305 -25.053 1.00 76.69 184 LEU A N 1
ATOM 1365 C CA . LEU A 1 184 ? 10.151 11.775 -26.142 1.00 76.69 184 LEU A CA 1
ATOM 1366 C C . LEU A 1 184 ? 9.538 12.972 -26.884 1.00 76.69 184 LEU A C 1
ATOM 1368 O O . LEU A 1 184 ? 10.257 13.926 -27.186 1.00 76.69 184 LEU A O 1
ATOM 1372 N N . LEU A 1 185 ? 8.220 12.972 -27.110 1.00 76.12 185 LEU A N 1
ATOM 1373 C CA . LEU A 1 185 ? 7.498 14.125 -27.653 1.00 76.12 185 LEU A CA 1
ATOM 1374 C C . LEU A 1 185 ? 7.609 15.342 -26.723 1.00 76.12 185 LEU A C 1
ATOM 1376 O O . LEU A 1 185 ? 7.943 16.435 -27.178 1.00 76.12 185 LEU A O 1
ATOM 1380 N N . GLY A 1 186 ? 7.393 15.152 -25.418 1.00 78.50 186 GLY A N 1
ATOM 1381 C CA . GLY A 1 186 ? 7.552 16.202 -24.411 1.00 78.50 186 GLY A CA 1
ATOM 1382 C C . GLY A 1 186 ? 8.967 16.788 -24.387 1.00 78.50 186 GLY A C 1
ATOM 1383 O O . GLY A 1 186 ? 9.128 18.005 -24.350 1.00 78.50 186 GLY A O 1
ATOM 1384 N N . VAL A 1 187 ? 10.000 15.945 -24.492 1.00 77.06 187 VAL A N 1
ATOM 1385 C CA . VAL A 1 187 ? 11.400 16.390 -24.604 1.00 77.06 187 VAL A CA 1
ATOM 1386 C C . VAL A 1 187 ? 11.622 17.215 -25.874 1.00 77.06 187 VAL A C 1
ATOM 1388 O O . VAL A 1 187 ? 12.266 18.261 -25.805 1.00 77.06 187 VAL A O 1
ATOM 1391 N N . GLY A 1 188 ? 11.067 16.785 -27.013 1.00 72.69 188 GLY A N 1
ATOM 1392 C CA . GLY A 1 188 ? 11.144 17.523 -28.277 1.00 72.69 188 GLY A CA 1
ATOM 1393 C C . GLY A 1 188 ? 10.492 18.908 -28.207 1.00 72.69 188 GLY A C 1
ATOM 1394 O O . GLY A 1 188 ? 11.073 19.880 -28.682 1.00 72.69 188 GLY A O 1
ATOM 1395 N N . LEU A 1 189 ? 9.332 19.018 -27.552 1.00 76.25 189 LEU A N 1
ATOM 1396 C CA . LEU A 1 189 ? 8.631 20.292 -27.344 1.00 76.25 189 LEU A CA 1
ATOM 1397 C C . LEU A 1 189 ? 9.370 21.225 -26.374 1.00 76.25 189 LEU A C 1
ATOM 1399 O O . LEU A 1 189 ? 9.399 22.435 -26.583 1.00 76.25 189 LEU A O 1
ATOM 1403 N N . LEU A 1 190 ? 9.982 20.677 -25.320 1.00 76.88 190 LEU A N 1
ATOM 1404 C CA . LEU A 1 190 ? 10.742 21.456 -24.336 1.00 76.88 190 LEU A CA 1
ATOM 1405 C C . LEU A 1 190 ? 12.091 21.952 -24.874 1.00 76.88 190 LEU A C 1
ATOM 1407 O O . LEU A 1 190 ? 12.624 22.934 -24.357 1.00 76.88 190 LEU A O 1
ATOM 1411 N N . GLN A 1 191 ? 12.659 21.286 -25.884 1.00 73.75 191 GLN A N 1
ATOM 1412 C CA . GLN A 1 191 ? 13.949 21.645 -26.483 1.00 73.75 191 GLN A CA 1
ATOM 1413 C C . GLN A 1 191 ? 13.882 21.717 -28.024 1.00 73.75 191 GLN A C 1
ATOM 1415 O O . GLN A 1 191 ? 14.573 20.945 -28.696 1.00 73.75 191 GLN A O 1
ATOM 1420 N N . PRO A 1 192 ? 13.140 22.677 -28.616 1.00 67.31 192 PRO A N 1
ATOM 1421 C CA . PRO A 1 192 ? 12.959 22.759 -30.072 1.00 67.31 192 PRO A CA 1
ATOM 1422 C C . PRO A 1 192 ? 14.265 22.981 -30.848 1.00 67.31 192 PRO A C 1
ATOM 1424 O O . PRO A 1 192 ? 14.405 22.520 -31.972 1.00 67.31 192 PRO A O 1
ATOM 1427 N N . GLN A 1 193 ? 15.237 23.676 -30.244 1.00 57.53 193 GLN A N 1
ATOM 1428 C CA . GLN A 1 193 ? 16.534 23.987 -30.866 1.00 57.53 193 GLN A CA 1
ATOM 1429 C C . GLN A 1 193 ? 17.524 22.819 -30.820 1.00 57.53 193 GLN A C 1
ATOM 1431 O O . GLN A 1 193 ? 18.455 22.760 -31.618 1.00 57.53 193 GLN A O 1
ATOM 1436 N N . ALA A 1 194 ? 17.349 21.914 -29.857 1.00 52.75 194 ALA A N 1
ATOM 1437 C CA . ALA A 1 194 ? 18.206 20.751 -29.689 1.00 52.75 194 ALA A CA 1
ATOM 1438 C C . ALA A 1 194 ? 17.599 19.523 -30.383 1.00 52.75 194 ALA A C 1
ATOM 1440 O O . ALA A 1 194 ? 18.333 18.638 -30.810 1.00 52.75 194 ALA A O 1
ATOM 1441 N N . GLY A 1 195 ? 16.266 19.488 -30.523 1.00 51.53 195 GLY A N 1
ATOM 1442 C CA . GLY A 1 195 ? 15.477 18.448 -31.172 1.00 51.53 195 GLY A CA 1
ATOM 1443 C C . GLY A 1 195 ? 15.836 18.263 -32.631 1.00 51.53 195 GLY A C 1
ATOM 1444 O O . GLY A 1 195 ? 15.212 18.855 -33.503 1.00 51.53 195 GLY A O 1
ATOM 1445 N N . GLY A 1 196 ? 16.808 17.391 -32.906 1.00 60.22 196 GLY A N 1
ATOM 1446 C CA . GLY A 1 196 ? 17.006 16.870 -34.250 1.00 60.22 196 GLY A CA 1
ATOM 1447 C C . GLY A 1 196 ? 15.656 16.408 -34.794 1.00 60.22 196 GLY A C 1
ATOM 1448 O O . GLY A 1 196 ? 14.982 15.592 -34.163 1.00 60.22 196 GLY A O 1
ATOM 1449 N N . TRP A 1 197 ? 15.250 16.950 -35.942 1.00 64.75 197 TRP A N 1
ATOM 1450 C CA . TRP A 1 197 ? 13.947 16.722 -36.580 1.00 64.75 197 TRP A CA 1
ATOM 1451 C C . TRP A 1 197 ? 13.574 15.237 -36.698 1.00 64.75 197 TRP A C 1
ATOM 1453 O O . TRP A 1 197 ? 12.401 14.877 -36.644 1.00 64.75 197 TRP A O 1
ATOM 1463 N N . MET A 1 198 ? 14.585 14.367 -36.755 1.00 60.81 198 MET A N 1
ATOM 1464 C CA . MET A 1 198 ? 14.457 12.913 -36.739 1.00 60.81 198 MET A CA 1
ATOM 1465 C C . MET A 1 198 ? 13.758 12.375 -35.476 1.00 60.81 198 MET A C 1
ATOM 1467 O O . MET A 1 198 ? 12.965 11.448 -35.569 1.00 60.81 198 MET A O 1
ATOM 1471 N N . ALA A 1 199 ? 13.965 12.971 -34.298 1.00 64.00 199 ALA A N 1
ATOM 1472 C CA . ALA A 1 199 ? 13.300 12.545 -33.063 1.00 64.00 199 ALA A CA 1
ATOM 1473 C C . ALA A 1 199 ? 11.795 12.864 -33.064 1.00 64.00 199 ALA A C 1
ATOM 1475 O O . ALA A 1 199 ? 10.998 12.058 -32.591 1.00 64.00 199 ALA A O 1
ATOM 1476 N N . VAL A 1 200 ? 11.395 14.006 -33.633 1.00 66.75 200 VAL A N 1
ATOM 1477 C CA . VAL A 1 200 ? 9.978 14.387 -33.777 1.00 66.75 200 VAL A CA 1
ATOM 1478 C C . VAL A 1 200 ? 9.309 13.544 -34.865 1.00 66.75 200 VAL A C 1
ATOM 1480 O O . VAL A 1 200 ? 8.228 13.000 -34.643 1.00 66.75 200 VAL A O 1
ATOM 1483 N N . ALA A 1 201 ? 9.984 13.365 -36.005 1.00 65.19 201 ALA A N 1
ATOM 1484 C CA . ALA A 1 201 ? 9.489 12.573 -37.128 1.00 65.19 201 ALA A CA 1
ATOM 1485 C C . ALA A 1 201 ? 9.318 11.085 -36.787 1.00 65.19 201 ALA A C 1
ATOM 1487 O O . ALA A 1 201 ? 8.391 10.451 -37.285 1.00 65.19 201 ALA A O 1
ATOM 1488 N N . LEU A 1 202 ? 10.175 10.532 -35.920 1.00 64.81 202 LEU A N 1
ATOM 1489 C CA . LEU A 1 202 ? 10.044 9.156 -35.441 1.00 64.81 202 LEU A CA 1
ATOM 1490 C C . LEU A 1 202 ? 9.115 9.044 -34.218 1.00 64.81 202 LEU A C 1
ATOM 1492 O O . LEU A 1 202 ? 8.398 8.058 -34.085 1.00 64.81 202 LEU A O 1
ATOM 1496 N N . GLY A 1 203 ? 9.094 10.043 -33.331 1.00 66.56 203 GLY A N 1
ATOM 1497 C CA . GLY A 1 203 ? 8.335 10.004 -32.077 1.00 66.56 203 GLY A CA 1
ATOM 1498 C C . GLY A 1 203 ? 6.825 10.190 -32.244 1.00 66.56 203 GLY A C 1
ATOM 1499 O O . GLY A 1 203 ? 6.054 9.504 -31.575 1.00 66.56 203 GLY A O 1
ATOM 1500 N N . VAL A 1 204 ? 6.383 11.070 -33.151 1.00 72.62 204 VAL A N 1
ATOM 1501 C CA . VAL A 1 204 ? 4.949 11.349 -33.371 1.00 72.62 204 VAL A CA 1
ATOM 1502 C C . VAL A 1 204 ? 4.191 10.119 -33.899 1.00 72.62 204 VAL A C 1
ATOM 1504 O O . VAL A 1 204 ? 3.162 9.777 -33.310 1.00 72.62 204 VAL A O 1
ATOM 1507 N N . PRO A 1 205 ? 4.671 9.392 -34.931 1.00 72.50 205 PRO A N 1
ATOM 1508 C CA . PRO A 1 205 ? 3.995 8.186 -35.411 1.00 72.50 205 PRO A CA 1
ATOM 1509 C C . PRO A 1 205 ? 3.958 7.064 -34.372 1.00 72.50 205 PRO A C 1
ATOM 1511 O O . PRO A 1 205 ? 2.945 6.379 -34.254 1.00 72.50 205 PRO A O 1
ATOM 1514 N N . VAL A 1 206 ? 5.027 6.892 -33.585 1.00 71.19 206 VAL A N 1
ATOM 1515 C CA . VAL A 1 206 ? 5.082 5.865 -32.531 1.00 71.19 206 VAL A CA 1
ATOM 1516 C C . VAL A 1 206 ? 4.133 6.220 -31.379 1.00 71.19 206 VAL A C 1
ATOM 1518 O O . VAL A 1 206 ? 3.400 5.349 -30.912 1.00 71.19 206 VAL A O 1
ATOM 1521 N N . ALA A 1 207 ? 4.049 7.497 -30.988 1.00 69.00 207 ALA A N 1
ATOM 1522 C CA . ALA A 1 207 ? 3.066 7.972 -30.012 1.00 69.00 207 ALA A CA 1
ATOM 1523 C C . ALA A 1 207 ? 1.627 7.772 -30.510 1.00 69.00 207 ALA A C 1
ATOM 1525 O O . ALA A 1 207 ? 0.784 7.261 -29.774 1.00 69.00 207 ALA A O 1
ATOM 1526 N N . GLY A 1 208 ? 1.349 8.120 -31.770 1.00 68.94 208 GLY A N 1
ATOM 1527 C CA . GLY A 1 208 ? 0.042 7.918 -32.396 1.00 68.94 208 GLY A CA 1
ATOM 1528 C C . GLY A 1 208 ? -0.356 6.442 -32.461 1.00 68.94 208 GLY A C 1
ATOM 1529 O O . GLY A 1 208 ? -1.477 6.088 -32.099 1.00 68.94 208 GLY A O 1
ATOM 1530 N N . ALA A 1 209 ? 0.576 5.567 -32.841 1.00 68.81 209 ALA A N 1
ATOM 1531 C CA . ALA A 1 209 ? 0.357 4.126 -32.891 1.00 68.81 209 ALA A CA 1
ATOM 1532 C C . ALA A 1 209 ? 0.114 3.528 -31.494 1.00 68.81 209 ALA A C 1
ATOM 1534 O O . ALA A 1 209 ? -0.801 2.723 -31.320 1.00 68.81 209 ALA A O 1
ATOM 1535 N N . ALA A 1 210 ? 0.864 3.974 -30.483 1.00 66.38 210 ALA A N 1
ATOM 1536 C CA . ALA A 1 210 ? 0.686 3.534 -29.103 1.00 66.38 210 ALA A CA 1
ATOM 1537 C C . ALA A 1 210 ? -0.654 4.008 -28.507 1.00 66.38 210 ALA A C 1
ATOM 1539 O O . ALA A 1 210 ? -1.376 3.218 -27.900 1.00 66.38 210 ALA A O 1
ATOM 1540 N N . CYS A 1 211 ? -1.047 5.265 -28.739 1.00 66.12 211 CYS A N 1
ATOM 1541 C CA . CYS A 1 211 ? -2.360 5.785 -28.343 1.00 66.12 211 CYS A CA 1
ATOM 1542 C C . CYS A 1 211 ? -3.512 5.072 -29.071 1.00 66.12 211 CYS A C 1
ATOM 1544 O O . CYS A 1 211 ? -4.533 4.770 -28.454 1.00 66.12 211 CYS A O 1
ATOM 1546 N N . GLY A 1 212 ? -3.344 4.753 -30.359 1.00 65.31 212 GLY A N 1
ATOM 1547 C CA . GLY A 1 212 ? -4.308 3.976 -31.142 1.00 65.31 212 GLY A CA 1
ATOM 1548 C C . GLY A 1 212 ? -4.495 2.555 -30.608 1.00 65.31 212 GLY A C 1
ATOM 1549 O O . GLY A 1 212 ? -5.628 2.082 -30.499 1.00 65.31 212 GLY A O 1
ATOM 1550 N N . GLN A 1 213 ? -3.407 1.902 -30.185 1.00 64.38 213 GLN A N 1
ATOM 1551 C CA . GLN A 1 213 ? -3.475 0.622 -29.479 1.00 64.38 213 GLN A CA 1
ATOM 1552 C C . GLN A 1 213 ? -4.232 0.771 -28.157 1.00 64.38 213 GLN A C 1
ATOM 1554 O O . GLN A 1 213 ? -5.203 0.056 -27.942 1.00 64.38 213 GLN A O 1
ATOM 1559 N N . LEU A 1 214 ? -3.872 1.735 -27.305 1.00 64.12 214 LEU A N 1
ATOM 1560 C CA . LEU A 1 214 ? -4.540 1.971 -26.017 1.00 64.12 214 LEU A CA 1
ATOM 1561 C C . LEU A 1 214 ? -6.047 2.257 -26.159 1.00 64.12 214 LEU A C 1
ATOM 1563 O O . LEU A 1 214 ? -6.844 1.739 -25.378 1.00 64.12 214 LEU A O 1
ATOM 1567 N N . GLY A 1 215 ? -6.448 3.027 -27.176 1.00 58.25 215 GLY A N 1
ATOM 1568 C CA . GLY A 1 215 ? -7.852 3.329 -27.477 1.00 58.25 215 GLY A CA 1
ATOM 1569 C C . GLY A 1 215 ? -8.650 2.119 -27.980 1.00 58.25 215 GLY A C 1
ATOM 1570 O O . GLY A 1 215 ? -9.804 1.938 -27.591 1.00 58.25 215 GLY A O 1
ATOM 1571 N N . CYS A 1 216 ? -8.028 1.247 -28.781 1.00 52.75 216 CYS A N 1
ATOM 1572 C CA . CYS A 1 216 ? -8.634 -0.009 -29.241 1.00 52.75 216 CYS A CA 1
ATOM 1573 C C . CYS A 1 216 ? -8.671 -1.101 -28.154 1.00 52.75 216 CYS A C 1
ATOM 1575 O O . CYS A 1 216 ? -9.400 -2.083 -28.290 1.00 52.75 216 CYS A O 1
ATOM 1577 N N . LEU A 1 217 ? -7.907 -0.940 -27.067 1.00 51.84 217 LEU A N 1
ATOM 1578 C CA . LEU A 1 217 ? -7.770 -1.905 -25.969 1.00 51.84 217 LEU A CA 1
ATOM 1579 C C . LEU A 1 217 ? -8.817 -1.739 -24.854 1.00 51.84 217 LEU A C 1
ATOM 1581 O O . LEU A 1 217 ? -8.642 -2.317 -23.777 1.00 51.84 217 LEU A O 1
ATOM 1585 N N . ARG A 1 218 ? -9.925 -1.016 -25.084 1.00 50.19 218 ARG A N 1
ATOM 1586 C CA . ARG A 1 218 ? -11.061 -0.932 -24.143 1.00 50.19 218 ARG A CA 1
ATOM 1587 C C . ARG A 1 218 ? -11.586 -2.356 -23.853 1.00 50.19 218 ARG A C 1
ATOM 1589 O O . ARG A 1 218 ? -12.330 -2.927 -24.641 1.00 50.19 218 ARG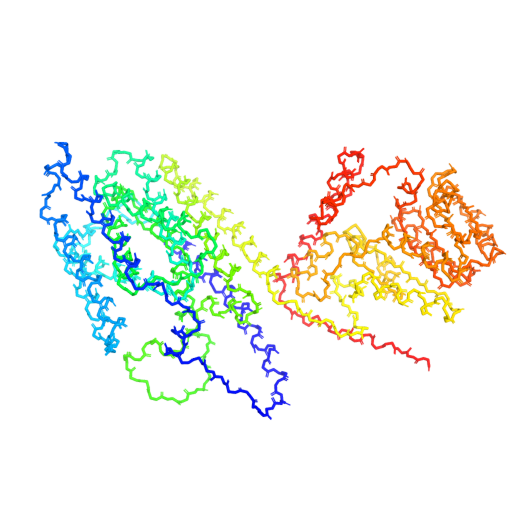 A O 1
ATOM 1596 N N . GLY A 1 219 ? -11.124 -2.955 -22.749 1.00 54.56 219 GLY A N 1
ATOM 1597 C CA . GLY A 1 219 ? -11.430 -4.331 -22.328 1.00 54.56 219 GLY A CA 1
ATOM 1598 C C . GLY A 1 219 ? -10.430 -5.434 -22.730 1.00 54.56 219 GLY A C 1
ATOM 1599 O O . GLY A 1 219 ? -10.669 -6.583 -22.379 1.00 54.56 219 GLY A O 1
ATOM 1600 N N . ARG A 1 220 ? -9.320 -5.135 -23.433 1.00 56.16 220 ARG A N 1
ATOM 1601 C CA . ARG A 1 220 ? -8.330 -6.144 -23.903 1.00 56.16 220 ARG A CA 1
ATOM 1602 C C . ARG A 1 220 ? -6.863 -5.769 -23.672 1.00 56.16 220 ARG A C 1
ATOM 1604 O O . ARG A 1 220 ? -5.982 -6.308 -24.330 1.00 56.16 220 ARG A O 1
ATOM 1611 N N . PHE A 1 221 ? -6.595 -4.869 -22.726 1.00 59.06 221 PHE A N 1
ATOM 1612 C CA . PHE A 1 221 ? -5.260 -4.343 -22.382 1.00 59.06 221 PHE A CA 1
ATOM 1613 C C . PHE A 1 221 ? -4.178 -5.418 -22.127 1.00 59.06 221 PHE A C 1
ATOM 1615 O O . PHE A 1 221 ? -2.993 -5.110 -22.153 1.00 59.06 221 PHE A O 1
ATOM 1622 N N . TYR A 1 222 ? -4.572 -6.678 -21.924 1.00 59.38 222 TYR A N 1
ATOM 1623 C CA . TYR A 1 222 ? -3.720 -7.814 -21.573 1.00 59.38 222 TYR A CA 1
ATOM 1624 C C . TYR A 1 222 ? -3.455 -8.786 -22.738 1.00 59.38 222 TYR A C 1
ATOM 1626 O O . TYR A 1 222 ? -3.335 -9.987 -22.520 1.00 59.38 222 TYR A O 1
ATOM 1634 N N . GLU A 1 223 ? -3.353 -8.295 -23.975 1.00 68.75 223 GLU A N 1
ATOM 1635 C CA . GLU A 1 223 ? -2.782 -9.064 -25.094 1.00 68.75 223 GLU A CA 1
ATOM 1636 C C . GLU A 1 223 ? -1.271 -8.779 -25.223 1.00 68.75 223 GLU A C 1
ATOM 1638 O O . GLU A 1 223 ? -0.795 -7.675 -24.932 1.00 68.75 223 GLU A O 1
ATOM 1643 N N . ARG A 1 224 ? -0.495 -9.779 -25.661 1.00 71.81 224 ARG A N 1
ATOM 1644 C CA . ARG A 1 224 ? 0.929 -9.604 -26.003 1.00 71.81 224 ARG A CA 1
ATOM 1645 C C . ARG A 1 224 ? 1.086 -9.076 -27.427 1.00 71.81 224 ARG A C 1
ATOM 1647 O O . ARG A 1 224 ? 0.349 -9.494 -28.325 1.00 71.81 224 ARG A O 1
ATOM 1654 N N . MET A 1 225 ? 2.079 -8.213 -27.648 1.00 77.25 225 MET A N 1
ATOM 1655 C CA . MET A 1 225 ? 2.483 -7.854 -29.010 1.00 77.25 225 MET A CA 1
ATOM 1656 C C . MET A 1 225 ? 3.109 -9.062 -29.708 1.00 77.25 225 MET A C 1
ATOM 1658 O O . MET A 1 225 ? 3.726 -9.905 -29.054 1.00 77.25 225 MET A O 1
ATOM 1662 N N . ASP A 1 226 ? 3.003 -9.124 -31.031 1.00 81.00 226 ASP A N 1
ATOM 1663 C CA . ASP A 1 226 ? 3.790 -10.060 -31.830 1.00 81.00 226 ASP A CA 1
ATOM 1664 C C . ASP A 1 226 ? 5.298 -9.767 -31.720 1.00 81.00 226 ASP A C 1
ATOM 1666 O O . ASP A 1 226 ? 5.747 -8.668 -31.352 1.00 81.00 226 ASP A O 1
ATOM 1670 N N . SER A 1 227 ? 6.120 -10.773 -32.024 1.00 82.62 227 SER A N 1
ATOM 1671 C CA . SER A 1 227 ? 7.576 -10.633 -31.949 1.00 82.62 227 SER A CA 1
ATOM 1672 C C . SER A 1 227 ? 8.091 -9.621 -32.974 1.00 82.62 227 SER A C 1
ATOM 1674 O O . SER A 1 227 ? 9.076 -8.930 -32.716 1.00 82.62 227 SER A O 1
ATOM 1676 N N . GLY A 1 228 ? 7.418 -9.507 -34.125 1.00 83.31 228 GLY A N 1
ATOM 1677 C CA . GLY A 1 228 ? 7.729 -8.531 -35.171 1.00 83.31 228 GLY A CA 1
ATOM 1678 C C . GLY A 1 228 ? 7.619 -7.092 -34.675 1.00 83.31 228 GLY A C 1
ATOM 1679 O O . GLY A 1 228 ? 8.589 -6.325 -34.734 1.00 83.31 228 GLY A O 1
ATOM 1680 N N . THR A 1 229 ? 6.457 -6.703 -34.146 1.00 82.88 229 THR A N 1
ATOM 1681 C CA . THR A 1 229 ? 6.282 -5.335 -33.637 1.00 82.88 229 THR A CA 1
ATOM 1682 C C . THR A 1 229 ? 7.150 -5.036 -32.433 1.00 82.88 229 THR A C 1
ATOM 1684 O O . THR A 1 229 ? 7.720 -3.953 -32.374 1.00 82.88 229 THR A O 1
ATOM 1687 N N . SER A 1 230 ? 7.302 -5.969 -31.494 1.00 84.56 230 SER A N 1
ATOM 1688 C CA . SER A 1 230 ? 8.110 -5.721 -30.295 1.00 84.56 230 SER A CA 1
ATOM 1689 C C . SER A 1 230 ? 9.593 -5.493 -30.619 1.00 84.56 230 SER A C 1
ATOM 1691 O O . SER A 1 230 ? 10.183 -4.544 -30.104 1.00 84.56 230 SER A O 1
ATOM 1693 N N . LEU A 1 231 ? 10.190 -6.289 -31.516 1.00 86.62 231 LEU A N 1
ATOM 1694 C CA . LEU A 1 231 ? 11.574 -6.078 -31.963 1.00 86.62 231 LEU A CA 1
ATOM 1695 C C . LEU A 1 231 ? 11.742 -4.746 -32.698 1.00 86.62 231 LEU A C 1
ATOM 1697 O O . LEU A 1 231 ? 12.666 -3.989 -32.402 1.00 86.62 231 LEU A O 1
ATOM 1701 N N . SER A 1 232 ? 10.840 -4.446 -33.630 1.00 86.69 232 SER A N 1
ATOM 1702 C CA . SER A 1 232 ? 10.926 -3.218 -34.426 1.00 86.69 232 SER A CA 1
ATOM 1703 C C . SER A 1 232 ? 10.693 -1.947 -33.603 1.00 86.69 232 SER A C 1
ATOM 1705 O O . SER A 1 232 ? 11.423 -0.974 -33.775 1.00 86.69 232 SER A O 1
ATOM 1707 N N . LEU A 1 233 ? 9.747 -1.951 -32.658 1.00 84.38 233 LEU A N 1
ATOM 1708 C CA . LEU A 1 233 ? 9.528 -0.836 -31.732 1.00 84.38 233 LEU A CA 1
ATOM 1709 C C . LEU A 1 233 ? 10.712 -0.648 -30.784 1.00 84.38 233 LEU A C 1
ATOM 1711 O O . LEU A 1 233 ? 11.152 0.482 -30.587 1.00 84.38 233 LEU A O 1
ATOM 1715 N N . GLY A 1 234 ? 11.275 -1.738 -30.251 1.00 86.25 234 GLY A N 1
ATOM 1716 C CA . GLY A 1 234 ? 12.489 -1.676 -29.438 1.00 86.25 234 GLY A CA 1
ATOM 1717 C C . GLY A 1 234 ? 13.654 -1.029 -30.192 1.00 86.25 234 GLY A C 1
ATOM 1718 O O . GLY A 1 234 ? 14.343 -0.168 -29.644 1.00 86.25 234 GLY A O 1
ATOM 1719 N N . LEU A 1 235 ? 13.816 -1.376 -31.472 1.00 87.19 235 LEU A N 1
ATOM 1720 C CA . LEU A 1 235 ? 14.834 -0.806 -32.352 1.00 87.19 235 LEU A CA 1
ATOM 1721 C C . LEU A 1 235 ? 14.567 0.674 -32.676 1.00 87.19 235 LEU A C 1
ATOM 1723 O O . LEU A 1 235 ? 15.496 1.480 -32.678 1.00 87.19 235 LEU A O 1
ATOM 1727 N N . ALA A 1 236 ? 13.305 1.052 -32.902 1.00 82.06 236 ALA A N 1
ATOM 1728 C CA . ALA A 1 236 ? 12.909 2.440 -33.137 1.00 82.06 236 ALA A CA 1
ATOM 1729 C C . ALA A 1 236 ? 13.177 3.318 -31.906 1.00 82.06 236 ALA A C 1
ATOM 1731 O O . ALA A 1 236 ? 13.788 4.378 -32.028 1.00 82.06 236 ALA A O 1
ATOM 1732 N N . ILE A 1 237 ? 12.786 2.856 -30.713 1.00 82.06 237 ILE A N 1
ATOM 1733 C CA . ILE A 1 237 ? 13.057 3.546 -29.446 1.00 82.06 237 ILE A CA 1
ATOM 1734 C C . ILE A 1 237 ? 14.567 3.697 -29.249 1.00 82.06 237 ILE A C 1
ATOM 1736 O O . ILE A 1 237 ? 15.044 4.797 -28.970 1.00 82.06 237 ILE A O 1
ATOM 1740 N N . ALA A 1 238 ? 15.334 2.624 -29.461 1.00 83.31 238 ALA A N 1
ATOM 1741 C CA . ALA A 1 238 ? 16.787 2.665 -29.385 1.00 83.31 238 ALA A CA 1
ATOM 1742 C C . ALA A 1 238 ? 17.377 3.728 -30.323 1.00 83.31 238 ALA A C 1
ATOM 1744 O O . ALA A 1 238 ? 18.158 4.572 -29.885 1.00 83.31 238 ALA A O 1
ATOM 1745 N N . LEU A 1 239 ? 16.945 3.756 -31.584 1.00 80.31 239 LEU A N 1
ATOM 1746 C CA . LEU A 1 239 ? 17.420 4.724 -32.566 1.00 80.31 239 LEU A CA 1
ATOM 1747 C C . LEU A 1 239 ? 17.089 6.170 -32.175 1.00 80.31 239 LEU A C 1
ATOM 1749 O O . LEU A 1 239 ? 17.950 7.045 -32.292 1.00 80.31 239 LEU A O 1
ATOM 1753 N N . VAL A 1 240 ? 15.878 6.426 -31.668 1.00 76.56 240 VAL A N 1
ATOM 1754 C CA . VAL A 1 240 ? 15.477 7.759 -31.193 1.00 76.56 240 VAL A CA 1
ATOM 1755 C C . VAL A 1 240 ? 16.314 8.191 -29.988 1.00 76.56 240 VAL A C 1
ATOM 1757 O O . VAL A 1 240 ? 16.703 9.355 -29.919 1.00 76.56 240 VAL A O 1
ATOM 1760 N N . THR A 1 241 ? 16.675 7.278 -29.076 1.00 76.38 241 THR A N 1
ATOM 1761 C CA . THR A 1 241 ? 17.567 7.620 -27.948 1.00 76.38 241 THR A CA 1
ATOM 1762 C C . THR A 1 241 ? 18.982 7.995 -28.393 1.00 76.38 241 THR A C 1
ATOM 1764 O O . THR A 1 241 ? 19.608 8.840 -27.758 1.00 76.38 241 THR A O 1
ATOM 1767 N N . VAL A 1 242 ? 19.466 7.430 -29.505 1.00 76.44 242 VAL A N 1
ATOM 1768 C CA . VAL A 1 242 ? 20.790 7.740 -30.077 1.00 76.44 242 VAL A CA 1
ATOM 1769 C C . VAL A 1 242 ? 20.768 9.031 -30.898 1.00 76.44 242 VAL A C 1
ATOM 1771 O O . VAL A 1 242 ? 21.682 9.854 -30.834 1.00 76.44 242 VAL A O 1
ATOM 1774 N N . SER A 1 243 ? 19.697 9.221 -31.666 1.00 68.75 243 SER A N 1
ATOM 1775 C CA . SER A 1 243 ? 19.508 10.353 -32.580 1.00 68.75 243 SER A CA 1
ATOM 1776 C C . SER A 1 243 ? 18.960 11.605 -31.892 1.00 68.75 243 SER A C 1
ATOM 1778 O O . SER A 1 243 ? 18.887 12.665 -32.509 1.00 68.75 243 SER A O 1
ATOM 1780 N N . GLY A 1 244 ? 18.523 11.466 -30.640 1.00 59.25 244 GLY A N 1
ATOM 1781 C CA . GLY A 1 244 ? 17.741 12.451 -29.914 1.00 59.25 244 GLY A CA 1
ATOM 1782 C C . GLY A 1 244 ? 18.437 13.788 -29.683 1.00 59.25 244 GLY A C 1
ATOM 1783 O O . GLY A 1 244 ? 19.655 13.937 -29.785 1.00 59.25 244 GLY A O 1
ATOM 1784 N N . ALA A 1 245 ? 17.609 14.750 -29.275 1.00 48.97 245 ALA A N 1
ATOM 1785 C CA . ALA A 1 245 ? 17.912 16.165 -29.075 1.00 48.97 245 ALA A CA 1
ATOM 1786 C C . ALA A 1 245 ? 19.120 16.491 -28.177 1.00 48.97 245 ALA A C 1
ATOM 1788 O O . ALA A 1 245 ? 19.546 17.633 -28.035 1.00 48.97 245 ALA A O 1
ATOM 1789 N N . LEU A 1 246 ? 19.624 15.492 -27.464 1.00 53.66 246 LEU A N 1
ATOM 1790 C CA . LEU A 1 246 ? 20.427 15.687 -26.275 1.00 53.66 246 LEU A CA 1
ATOM 1791 C C . LEU A 1 246 ? 21.922 15.630 -26.526 1.00 53.66 246 LEU A C 1
ATOM 1793 O O . LEU A 1 246 ? 22.647 15.864 -25.566 1.00 53.66 246 LEU A O 1
ATOM 1797 N N . LYS A 1 247 ? 22.395 15.408 -27.764 1.00 58.44 247 LYS A N 1
ATOM 1798 C CA . LYS A 1 247 ? 23.835 15.313 -28.097 1.00 58.44 247 LYS A CA 1
ATOM 1799 C C . LYS A 1 247 ? 24.684 16.441 -27.473 1.00 58.44 247 LYS A C 1
ATOM 1801 O O . LYS A 1 247 ? 25.833 16.215 -27.110 1.00 58.44 247 LYS A O 1
ATOM 1806 N N . ASN A 1 248 ? 24.092 17.614 -27.230 1.00 52.97 248 ASN A N 1
ATOM 1807 C CA . ASN A 1 248 ? 24.772 18.782 -26.661 1.00 52.97 248 ASN A CA 1
ATOM 1808 C C . ASN A 1 248 ? 24.830 18.816 -25.115 1.00 52.97 248 ASN A C 1
ATOM 1810 O O . ASN A 1 248 ? 25.626 19.562 -24.542 1.00 52.97 248 ASN A O 1
ATOM 1814 N N . THR A 1 249 ? 24.029 18.013 -24.403 1.00 58.41 249 THR A N 1
ATOM 1815 C CA . THR A 1 249 ? 23.997 17.975 -22.927 1.00 58.41 249 THR A CA 1
ATOM 1816 C C . THR A 1 249 ? 24.336 16.598 -22.358 1.00 58.41 249 THR A C 1
ATOM 1818 O O . THR A 1 249 ? 23.472 15.767 -22.105 1.00 58.41 249 THR A O 1
ATOM 1821 N N . ALA A 1 250 ? 25.626 16.419 -22.052 1.00 53.12 250 ALA A N 1
ATOM 1822 C CA . ALA A 1 250 ? 26.262 15.267 -21.389 1.00 53.12 250 ALA A CA 1
ATOM 1823 C C . ALA A 1 250 ? 25.369 14.408 -20.491 1.00 53.12 250 ALA A C 1
ATOM 1825 O O . ALA A 1 250 ? 25.274 13.194 -20.627 1.00 53.12 250 ALA A O 1
ATOM 1826 N N . PHE A 1 251 ? 24.754 15.078 -19.518 1.00 58.59 251 PHE A N 1
ATOM 1827 C CA . PHE A 1 251 ? 24.022 14.450 -18.438 1.00 58.59 251 PHE A CA 1
ATOM 1828 C C . PHE A 1 251 ? 22.718 13.844 -18.946 1.00 58.59 251 PHE A C 1
ATOM 1830 O O . PHE A 1 251 ? 22.351 12.748 -18.539 1.00 58.59 251 PHE A O 1
ATOM 1837 N N . LEU A 1 252 ? 22.049 14.532 -19.869 1.00 63.06 252 LEU A N 1
ATOM 1838 C CA . LEU A 1 252 ? 20.783 14.088 -20.424 1.00 63.06 252 LEU A CA 1
ATOM 1839 C C . LEU A 1 252 ? 20.989 12.973 -21.460 1.00 63.06 252 LEU A C 1
ATOM 1841 O O . LEU A 1 252 ? 20.173 12.060 -21.485 1.00 63.06 252 LEU A O 1
ATOM 1845 N N . VAL A 1 253 ? 22.093 12.970 -22.227 1.00 62.84 253 VAL A N 1
ATOM 1846 C CA . VAL A 1 253 ? 22.416 11.887 -23.191 1.00 62.84 253 VAL A CA 1
ATOM 1847 C C . VAL A 1 253 ? 22.454 10.518 -22.519 1.00 62.84 253 VAL A C 1
ATOM 1849 O O . VAL A 1 253 ? 21.917 9.558 -23.056 1.00 62.84 253 VAL A O 1
ATOM 1852 N N . LEU A 1 254 ? 23.088 10.421 -21.347 1.00 67.38 254 LEU A N 1
ATOM 1853 C CA . LEU A 1 254 ? 23.281 9.139 -20.670 1.00 67.38 254 LEU A CA 1
ATOM 1854 C C . LEU A 1 254 ? 22.146 8.812 -19.691 1.00 67.38 254 LEU A C 1
ATOM 1856 O O . LEU A 1 254 ? 21.782 7.649 -19.544 1.00 67.38 254 LEU A O 1
ATOM 1860 N N . LEU A 1 255 ? 21.577 9.817 -19.016 1.00 73.94 255 LEU A N 1
ATOM 1861 C CA . LEU A 1 255 ? 20.551 9.588 -17.996 1.00 73.94 255 LEU A CA 1
ATOM 1862 C C . LEU A 1 255 ? 19.146 9.437 -18.583 1.00 73.94 255 LEU A C 1
ATOM 1864 O O . LEU A 1 255 ? 18.394 8.589 -18.110 1.00 73.94 255 LEU A O 1
ATOM 1868 N N . LEU A 1 256 ? 18.776 10.241 -19.588 1.00 73.56 256 LEU A N 1
ATOM 1869 C CA . LEU A 1 256 ? 17.410 10.243 -20.115 1.00 73.56 256 LEU A CA 1
ATOM 1870 C C . LEU A 1 256 ? 17.014 8.863 -20.664 1.00 73.56 256 LEU A C 1
ATOM 1872 O O . LEU A 1 256 ? 15.962 8.369 -20.263 1.00 73.56 256 LEU A O 1
ATOM 1876 N N . PRO A 1 257 ? 17.834 8.186 -21.492 1.00 74.81 257 PRO A N 1
ATOM 1877 C CA . PRO A 1 257 ? 17.470 6.868 -21.992 1.00 74.81 257 PRO A CA 1
ATOM 1878 C C . PRO A 1 257 ? 17.337 5.823 -20.880 1.00 74.81 257 PRO A C 1
ATOM 1880 O O . PRO A 1 257 ? 16.474 4.960 -20.961 1.00 74.81 257 PRO A O 1
ATOM 1883 N N . VAL A 1 258 ? 18.140 5.920 -19.814 1.00 81.25 258 VAL A N 1
ATOM 1884 C CA . VAL A 1 258 ? 18.044 5.015 -18.657 1.00 81.25 258 VAL A CA 1
ATOM 1885 C C . VAL A 1 258 ? 16.758 5.249 -17.865 1.00 81.25 258 VAL A C 1
ATOM 1887 O O . VAL A 1 258 ? 16.148 4.284 -17.418 1.00 81.25 258 VAL A O 1
ATOM 1890 N N . LEU A 1 259 ? 16.334 6.505 -17.696 1.00 82.12 259 LEU A N 1
ATOM 1891 C CA . LEU A 1 259 ? 15.074 6.839 -17.026 1.00 82.12 259 LEU A CA 1
ATOM 1892 C C . LEU A 1 259 ? 13.859 6.410 -17.856 1.00 82.12 259 LEU A C 1
ATOM 1894 O O . LEU A 1 259 ? 12.947 5.796 -17.315 1.00 82.12 259 LEU A O 1
ATOM 1898 N N . ILE A 1 260 ? 13.882 6.696 -19.161 1.00 80.75 260 ILE A N 1
ATOM 1899 C CA . ILE A 1 260 ? 12.825 6.333 -20.117 1.00 80.75 260 ILE A CA 1
ATOM 1900 C C . ILE A 1 260 ? 12.694 4.812 -20.264 1.00 80.75 260 ILE A C 1
ATOM 1902 O O . ILE A 1 260 ? 11.606 4.303 -20.478 1.00 80.75 260 ILE A O 1
ATOM 1906 N N . LEU A 1 261 ? 13.800 4.074 -20.161 1.00 80.75 261 LEU A N 1
ATOM 1907 C CA . LEU A 1 261 ? 13.817 2.611 -20.245 1.00 80.75 261 LEU A CA 1
ATOM 1908 C C . LEU A 1 261 ? 13.898 1.957 -18.865 1.00 80.75 261 LEU A C 1
ATOM 1910 O O . LEU A 1 261 ? 14.325 0.804 -18.754 1.00 80.75 261 LEU A O 1
ATOM 1914 N N . GLY A 1 262 ? 13.525 2.684 -17.812 1.00 81.56 262 GLY A N 1
ATOM 1915 C CA . GLY A 1 262 ? 13.750 2.278 -16.435 1.00 81.56 262 GLY A CA 1
ATOM 1916 C C . GLY A 1 262 ? 13.159 0.908 -16.134 1.00 81.56 262 GLY A C 1
ATOM 1917 O O . GLY A 1 262 ? 13.883 0.023 -15.687 1.00 81.56 262 GLY A O 1
ATOM 1918 N N . ALA A 1 263 ? 11.877 0.685 -16.436 1.00 78.50 263 ALA A N 1
ATOM 1919 C CA . ALA A 1 263 ? 11.232 -0.600 -16.158 1.00 78.50 263 ALA A CA 1
ATOM 1920 C C . ALA A 1 263 ? 11.850 -1.786 -16.947 1.00 78.50 263 ALA A C 1
ATOM 1922 O O . ALA A 1 263 ? 12.234 -2.772 -16.308 1.00 78.50 263 ALA A O 1
ATOM 1923 N N . PRO A 1 264 ? 12.039 -1.717 -18.285 1.00 76.38 264 PRO A N 1
ATOM 1924 C CA . PRO A 1 264 ? 12.738 -2.758 -19.052 1.00 76.38 264 PRO A CA 1
ATOM 1925 C C . PRO A 1 264 ? 14.161 -3.045 -18.572 1.00 76.38 264 PRO A C 1
ATOM 1927 O O . PRO A 1 264 ? 14.562 -4.203 -18.439 1.00 76.38 264 PRO A O 1
ATOM 1930 N N . LEU A 1 265 ? 14.941 -1.993 -18.307 1.00 78.75 265 LEU A N 1
ATOM 1931 C CA . LEU A 1 265 ? 16.324 -2.140 -17.868 1.00 78.75 265 LEU A CA 1
ATOM 1932 C C . LEU A 1 265 ? 16.398 -2.715 -16.458 1.00 78.75 265 LEU A C 1
ATOM 1934 O O . LEU A 1 265 ? 17.279 -3.533 -16.203 1.00 78.75 265 LEU A O 1
ATOM 1938 N N . LEU A 1 266 ? 15.486 -2.345 -15.556 1.00 74.38 266 LEU A N 1
ATOM 1939 C CA . LEU A 1 266 ? 15.394 -2.927 -14.215 1.00 74.38 266 LEU A CA 1
ATOM 1940 C C . LEU A 1 266 ? 15.107 -4.430 -14.276 1.00 74.38 266 LEU A C 1
ATOM 1942 O O . LEU A 1 266 ? 15.747 -5.198 -13.560 1.00 74.38 266 LEU A O 1
ATOM 1946 N N . ASP A 1 267 ? 14.208 -4.858 -15.162 1.00 71.69 267 ASP A N 1
ATOM 1947 C CA . ASP A 1 267 ? 13.845 -6.267 -15.328 1.00 71.69 267 ASP A CA 1
ATOM 1948 C C . ASP A 1 267 ? 15.032 -7.120 -15.817 1.00 71.69 267 ASP A C 1
ATOM 1950 O O . ASP A 1 267 ? 15.346 -8.171 -15.246 1.00 71.69 267 ASP A O 1
ATOM 1954 N N . VAL A 1 268 ? 15.769 -6.617 -16.815 1.00 71.19 268 VAL A N 1
ATOM 1955 C CA . VAL A 1 268 ? 16.996 -7.255 -17.325 1.00 71.19 268 VAL A CA 1
ATOM 1956 C C . VAL A 1 268 ? 18.123 -7.212 -16.290 1.00 71.19 268 VAL A C 1
ATOM 1958 O O . VAL A 1 268 ? 18.817 -8.210 -16.079 1.00 71.19 268 VAL A O 1
ATOM 1961 N N . SER A 1 269 ? 18.304 -6.079 -15.610 1.00 70.75 269 SER A N 1
ATOM 1962 C CA . SER A 1 269 ? 19.352 -5.900 -14.598 1.00 70.75 269 SER A CA 1
ATOM 1963 C C . SER A 1 269 ? 19.146 -6.839 -13.414 1.00 70.75 269 SER A C 1
ATOM 1965 O O . SER A 1 269 ? 20.105 -7.451 -12.946 1.00 70.75 269 SER A O 1
ATOM 1967 N N . TYR A 1 270 ? 17.899 -7.027 -12.973 1.00 69.75 270 TYR A N 1
ATOM 1968 C CA . TYR A 1 270 ? 17.553 -7.974 -11.916 1.00 69.75 270 TYR A CA 1
ATOM 1969 C C . TYR A 1 270 ? 17.943 -9.410 -12.290 1.00 69.75 270 TYR A C 1
ATOM 1971 O O . TYR A 1 270 ? 18.604 -10.105 -11.512 1.00 69.75 270 TYR A O 1
ATOM 1979 N N . ALA A 1 271 ? 17.617 -9.832 -13.517 1.00 65.56 271 ALA A N 1
ATOM 1980 C CA . ALA A 1 271 ? 17.997 -11.144 -14.033 1.00 65.56 271 ALA A CA 1
ATOM 1981 C C . ALA A 1 271 ? 19.527 -11.338 -14.058 1.00 65.56 271 ALA A C 1
ATOM 1983 O O . ALA A 1 271 ? 20.025 -12.439 -13.813 1.00 65.56 271 ALA A O 1
ATOM 1984 N N . ILE A 1 272 ? 20.299 -10.282 -14.341 1.00 64.19 272 ILE A N 1
ATOM 1985 C CA . ILE A 1 272 ? 21.768 -10.321 -14.341 1.00 64.19 272 ILE A CA 1
ATOM 1986 C C . ILE A 1 272 ? 22.334 -10.387 -12.919 1.00 64.19 272 ILE A C 1
ATOM 1988 O O . ILE A 1 272 ? 23.175 -11.244 -12.650 1.00 64.19 272 ILE A O 1
ATOM 1992 N N . LEU A 1 273 ? 21.869 -9.529 -12.011 1.00 61.03 273 LEU A N 1
ATOM 1993 C CA . LEU A 1 273 ? 22.401 -9.413 -10.650 1.00 61.03 273 LEU A CA 1
ATOM 1994 C C . LEU A 1 273 ? 22.134 -10.662 -9.797 1.00 61.03 273 LEU A C 1
ATOM 1996 O O . LEU A 1 273 ? 22.999 -11.088 -9.031 1.00 61.03 273 LEU A O 1
ATOM 2000 N N . ARG A 1 274 ? 20.982 -11.323 -9.976 1.00 56.72 274 ARG A N 1
ATOM 2001 C CA . ARG A 1 274 ? 20.645 -12.562 -9.250 1.00 56.72 274 ARG A CA 1
ATOM 2002 C C . ARG A 1 274 ? 21.593 -13.735 -9.555 1.00 56.72 274 ARG A C 1
ATOM 2004 O O . ARG A 1 274 ? 21.699 -14.671 -8.765 1.00 56.72 274 ARG A O 1
ATOM 2011 N N . LYS A 1 275 ? 22.347 -13.670 -10.659 1.00 49.75 275 LYS A N 1
ATOM 2012 C CA . LYS A 1 275 ? 23.406 -14.637 -10.994 1.00 49.75 275 LYS A CA 1
ATOM 2013 C C . LYS A 1 275 ? 24.506 -14.698 -9.924 1.00 49.75 275 LYS A C 1
ATOM 2015 O O . LYS A 1 275 ? 25.088 -15.757 -9.733 1.00 49.75 275 LYS A O 1
ATOM 2020 N N . GLN A 1 276 ? 24.801 -13.589 -9.241 1.00 47.34 276 GLN A N 1
ATOM 2021 C CA . GLN A 1 276 ? 25.953 -13.496 -8.331 1.00 47.34 276 GLN A CA 1
ATOM 2022 C C . GLN A 1 276 ? 25.655 -13.923 -6.888 1.00 47.34 276 GLN A C 1
ATOM 2024 O O . GLN A 1 276 ? 26.581 -14.215 -6.140 1.00 47.34 276 GLN A O 1
ATOM 2029 N N . THR A 1 277 ? 24.384 -13.993 -6.485 1.00 45.53 277 THR A N 1
ATOM 2030 C CA . THR A 1 277 ? 23.991 -14.276 -5.091 1.00 45.53 277 THR A CA 1
ATOM 2031 C C . THR A 1 277 ? 23.610 -15.735 -4.834 1.00 45.53 277 THR A C 1
ATOM 2033 O O . THR A 1 277 ? 23.573 -16.164 -3.684 1.00 45.53 277 THR A O 1
ATOM 2036 N N . THR A 1 278 ? 23.373 -16.523 -5.884 1.00 42.22 278 THR A N 1
ATOM 2037 C CA . THR A 1 278 ? 23.028 -17.952 -5.785 1.00 42.22 278 THR A CA 1
ATOM 2038 C C . THR A 1 278 ? 24.200 -18.813 -6.242 1.00 42.22 278 THR A C 1
ATOM 2040 O O . THR A 1 278 ? 24.161 -19.440 -7.293 1.00 42.22 278 THR A O 1
ATOM 2043 N N . ASN A 1 279 ? 25.263 -18.824 -5.439 1.00 40.28 279 ASN A N 1
ATOM 2044 C CA . ASN A 1 279 ? 26.363 -19.772 -5.577 1.00 40.28 279 ASN A CA 1
ATOM 2045 C C . ASN A 1 279 ? 26.124 -20.927 -4.593 1.00 40.28 279 ASN A C 1
ATOM 2047 O O . ASN A 1 279 ? 26.544 -20.864 -3.440 1.00 40.28 279 ASN A O 1
ATOM 2051 N N . SER A 1 280 ? 25.350 -21.933 -5.003 1.00 39.84 280 SER A N 1
ATOM 2052 C CA . SER A 1 280 ? 25.321 -23.258 -4.366 1.00 39.84 280 SER A CA 1
ATOM 2053 C C . SER A 1 280 ? 24.597 -24.254 -5.273 1.00 39.84 280 SER A C 1
ATOM 2055 O O . SER A 1 280 ? 23.378 -24.195 -5.413 1.00 39.84 280 SER A O 1
ATOM 2057 N N . ASN A 1 281 ? 25.398 -25.147 -5.855 1.00 38.00 281 ASN A N 1
ATOM 2058 C CA . ASN A 1 281 ? 25.091 -26.505 -6.304 1.00 38.00 281 ASN A CA 1
ATOM 2059 C C . ASN A 1 281 ? 23.856 -26.701 -7.198 1.00 38.00 281 ASN A C 1
ATOM 2061 O O . ASN A 1 281 ? 22.760 -26.985 -6.722 1.00 38.00 281 ASN A O 1
ATOM 2065 N N . ALA A 1 282 ? 24.077 -26.661 -8.512 1.00 37.66 282 ALA A N 1
ATOM 2066 C CA . ALA A 1 282 ? 23.344 -27.498 -9.459 1.00 37.66 282 ALA A CA 1
ATOM 2067 C C . ALA A 1 282 ? 24.223 -27.717 -10.700 1.00 37.66 282 ALA A C 1
ATOM 2069 O O . ALA A 1 282 ? 24.327 -26.836 -11.555 1.00 37.66 282 ALA A O 1
ATOM 2070 N N . ASP A 1 283 ? 24.872 -28.878 -10.751 1.00 37.44 283 ASP A N 1
ATOM 2071 C CA . ASP A 1 283 ? 25.683 -29.358 -11.867 1.00 37.44 283 ASP A CA 1
ATOM 2072 C C . ASP A 1 283 ? 24.847 -29.491 -13.147 1.00 37.44 283 ASP A C 1
ATOM 2074 O O . ASP A 1 283 ? 23.894 -30.265 -13.201 1.00 37.44 283 ASP A O 1
ATOM 2078 N N . LEU A 1 284 ? 25.216 -28.739 -14.187 1.00 37.41 284 LEU A N 1
ATOM 2079 C CA . LEU A 1 284 ? 24.924 -29.024 -15.597 1.00 37.41 284 LEU A CA 1
ATOM 2080 C C . LEU A 1 284 ? 25.981 -28.315 -16.469 1.00 37.41 284 LEU A C 1
ATOM 2082 O O . LEU A 1 284 ? 26.413 -27.212 -16.117 1.00 37.41 284 LEU A O 1
ATOM 2086 N N . PRO A 1 285 ? 26.405 -28.912 -17.600 1.00 33.56 285 PRO A N 1
ATOM 2087 C CA . PRO A 1 285 ? 27.531 -28.419 -18.383 1.00 33.56 285 PRO A CA 1
ATOM 2088 C C . PRO A 1 285 ? 27.201 -27.069 -19.028 1.00 33.56 285 PRO A C 1
ATOM 2090 O O . PRO A 1 285 ? 26.280 -26.930 -19.836 1.00 33.56 285 PRO A O 1
ATOM 2093 N N . SER A 1 286 ? 27.966 -26.049 -18.649 1.00 34.19 286 SER A N 1
ATOM 2094 C CA . SER A 1 286 ? 27.822 -24.669 -19.093 1.00 34.19 286 SER A CA 1
ATOM 2095 C C . SER A 1 286 ? 28.569 -24.439 -20.406 1.00 34.19 286 SER A C 1
ATOM 2097 O O . SER A 1 286 ? 29.758 -24.133 -20.434 1.00 34.19 286 SER A O 1
ATOM 2099 N N . SER A 1 287 ? 27.858 -24.529 -21.532 1.00 35.41 287 SER A N 1
ATOM 2100 C CA . SER A 1 287 ? 28.366 -23.921 -22.767 1.00 35.41 287 SER A CA 1
ATOM 2101 C C . SER A 1 287 ? 28.420 -22.388 -22.597 1.00 35.41 287 SER A C 1
ATOM 2103 O O . SER A 1 287 ? 27.481 -21.805 -22.043 1.00 35.41 287 SER A O 1
ATOM 2105 N N . PRO A 1 288 ? 29.459 -21.690 -23.091 1.00 34.38 288 PRO A N 1
ATOM 2106 C CA . PRO A 1 288 ? 29.597 -20.234 -22.948 1.00 34.38 288 PRO A CA 1
ATOM 2107 C C . PRO A 1 288 ? 28.454 -19.425 -23.598 1.00 34.38 288 PRO A C 1
ATOM 2109 O O . PRO A 1 288 ? 28.301 -18.237 -23.317 1.00 34.38 288 PRO A O 1
ATOM 2112 N N . PHE A 1 289 ? 27.598 -20.070 -24.400 1.00 32.84 289 PHE A N 1
ATOM 2113 C CA . PHE A 1 289 ? 26.439 -19.471 -25.067 1.00 32.84 289 PHE A CA 1
ATOM 2114 C C . PHE A 1 289 ? 25.081 -19.740 -24.383 1.00 32.84 289 PHE A C 1
ATOM 2116 O O . PHE A 1 289 ? 24.068 -19.188 -24.815 1.00 32.84 289 PHE A O 1
ATOM 2123 N N . SER A 1 290 ? 25.006 -20.497 -23.279 1.00 33.84 290 SER A N 1
ATOM 2124 C CA . SER A 1 290 ? 23.737 -20.779 -22.572 1.00 33.84 290 SER A CA 1
ATOM 2125 C C . SER A 1 290 ? 23.308 -19.665 -21.598 1.00 33.84 290 SER A C 1
ATOM 2127 O O . SER A 1 290 ? 22.838 -19.918 -20.488 1.00 33.84 290 SER A O 1
ATOM 2129 N N . VAL A 1 291 ? 23.458 -18.401 -22.003 1.00 37.44 291 VAL A N 1
ATOM 2130 C CA . VAL A 1 291 ? 23.328 -17.207 -21.143 1.00 37.44 291 VAL A CA 1
ATOM 2131 C C . VAL A 1 291 ? 21.904 -16.976 -20.588 1.00 37.44 291 VAL A C 1
ATOM 2133 O O . VAL A 1 291 ? 21.765 -16.208 -19.632 1.00 37.44 291 VAL A O 1
ATOM 2136 N N . CYS A 1 292 ? 20.858 -17.661 -21.080 1.00 39.88 292 CYS A N 1
ATOM 2137 C CA . CYS A 1 292 ? 19.457 -17.288 -20.803 1.00 39.88 292 CYS A CA 1
ATOM 2138 C C . CYS A 1 292 ? 18.468 -18.381 -20.339 1.00 39.88 292 CYS A C 1
ATOM 2140 O O . CYS A 1 292 ? 17.303 -18.060 -20.175 1.00 39.88 292 CYS A O 1
ATOM 2142 N N . SER A 1 293 ? 18.858 -19.629 -20.061 1.00 39.00 293 SER A N 1
ATOM 2143 C CA . SER A 1 293 ? 17.848 -20.692 -19.826 1.00 39.00 293 SER A CA 1
ATOM 2144 C C . SER A 1 293 ? 17.175 -20.713 -18.433 1.00 39.00 293 SER A C 1
ATOM 2146 O O . SER A 1 293 ? 16.365 -21.602 -18.173 1.00 39.00 293 SER A O 1
ATOM 2148 N N . ARG A 1 294 ? 17.512 -19.822 -17.486 1.00 45.50 294 ARG A N 1
ATOM 2149 C CA . ARG A 1 294 ? 17.047 -19.986 -16.085 1.00 45.50 294 ARG A CA 1
ATOM 2150 C C . ARG A 1 294 ? 17.036 -18.728 -15.209 1.00 45.50 294 ARG A C 1
ATOM 2152 O O . ARG A 1 294 ? 17.196 -18.827 -13.995 1.00 45.50 294 ARG A O 1
ATOM 2159 N N . ARG A 1 295 ? 16.923 -17.530 -15.789 1.00 54.50 295 ARG A N 1
ATOM 2160 C CA . ARG A 1 295 ? 16.987 -16.287 -15.000 1.00 54.50 295 ARG A CA 1
ATOM 2161 C C . ARG A 1 295 ? 15.588 -15.753 -14.721 1.00 54.50 295 ARG A C 1
ATOM 2163 O O . ARG A 1 295 ? 14.947 -15.227 -15.620 1.00 54.50 295 ARG A O 1
ATOM 2170 N N . MET A 1 296 ? 15.159 -15.887 -13.470 1.00 56.53 296 MET A N 1
ATOM 2171 C CA . MET A 1 296 ? 13.923 -15.303 -12.952 1.00 56.53 296 MET A CA 1
ATOM 2172 C C . MET A 1 296 ? 14.022 -13.777 -13.023 1.00 56.53 296 MET A C 1
ATOM 2174 O O . MET A 1 296 ? 14.932 -13.184 -12.432 1.00 56.53 296 MET A O 1
ATOM 2178 N N . ARG A 1 297 ? 13.122 -13.167 -13.791 1.00 71.56 297 ARG A N 1
ATOM 2179 C CA . ARG A 1 297 ? 13.066 -11.721 -14.019 1.00 71.56 297 ARG A CA 1
ATOM 2180 C C . ARG A 1 297 ? 12.374 -11.013 -12.849 1.00 71.56 297 ARG A C 1
ATOM 2182 O O . ARG A 1 297 ? 11.845 -11.671 -11.948 1.00 71.56 297 ARG A O 1
ATOM 2189 N N . LEU A 1 298 ? 12.412 -9.679 -12.813 1.00 71.94 298 LEU A N 1
ATOM 2190 C CA . LEU A 1 298 ? 11.806 -8.906 -11.719 1.00 71.94 298 LEU A CA 1
ATOM 2191 C C . LEU A 1 298 ? 10.302 -9.166 -11.662 1.00 71.94 298 LEU A C 1
ATOM 2193 O O . LEU A 1 298 ? 9.738 -9.376 -10.592 1.00 71.94 298 LEU A O 1
ATOM 2197 N N . HIS A 1 299 ? 9.658 -9.208 -12.821 1.00 75.88 299 HIS A N 1
ATOM 2198 C CA . HIS A 1 299 ? 8.240 -9.509 -12.878 1.00 75.88 299 HIS A CA 1
ATOM 2199 C C . HIS A 1 299 ? 7.897 -10.940 -12.473 1.00 75.88 299 HIS A C 1
ATOM 2201 O O . HIS A 1 299 ? 6.897 -11.136 -11.793 1.00 75.88 299 HIS A O 1
ATOM 2207 N N . ASP A 1 300 ? 8.736 -11.926 -12.806 1.00 71.75 300 ASP A N 1
ATOM 2208 C CA . ASP A 1 300 ? 8.554 -13.295 -12.316 1.00 71.75 300 ASP A CA 1
ATOM 2209 C C . ASP A 1 300 ? 8.634 -13.324 -10.787 1.00 71.75 300 ASP A C 1
ATOM 2211 O O . ASP A 1 300 ? 7.899 -14.060 -10.136 1.00 71.75 300 ASP A O 1
ATOM 2215 N N . ALA A 1 301 ? 9.506 -12.507 -10.185 1.00 70.69 301 ALA A N 1
ATOM 2216 C CA . ALA A 1 301 ? 9.555 -12.341 -8.735 1.00 70.69 301 ALA A CA 1
ATOM 2217 C C . ALA A 1 301 ? 8.254 -11.766 -8.173 1.00 70.69 301 ALA A C 1
ATOM 2219 O O . ALA A 1 301 ? 7.730 -12.313 -7.209 1.00 70.69 301 ALA A O 1
ATOM 2220 N N . LEU A 1 302 ? 7.693 -10.736 -8.806 1.00 72.12 302 LEU A N 1
ATOM 2221 C CA . LEU A 1 302 ? 6.424 -10.137 -8.385 1.00 72.12 302 LEU A CA 1
ATOM 2222 C C . LEU A 1 302 ? 5.228 -11.087 -8.565 1.00 72.12 302 LEU A C 1
ATOM 2224 O O . LEU A 1 302 ? 4.347 -11.133 -7.710 1.00 72.12 302 LEU A O 1
ATOM 2228 N N . LEU A 1 303 ? 5.206 -11.881 -9.636 1.00 76.00 303 LEU A N 1
ATOM 2229 C CA . LEU A 1 303 ? 4.164 -12.883 -9.875 1.00 76.00 303 LEU A CA 1
ATOM 2230 C C . LEU A 1 303 ? 4.256 -14.048 -8.878 1.00 76.00 303 LEU A C 1
ATOM 2232 O O . LEU A 1 303 ? 3.235 -14.502 -8.367 1.00 76.00 303 LEU A O 1
ATOM 2236 N N . ASN A 1 304 ? 5.471 -14.492 -8.541 1.00 70.62 304 ASN A N 1
ATOM 2237 C CA . ASN A 1 304 ? 5.692 -15.534 -7.531 1.00 70.62 304 ASN A CA 1
ATOM 2238 C C . ASN A 1 304 ? 5.307 -15.085 -6.110 1.00 70.62 304 ASN A C 1
ATOM 2240 O O . ASN A 1 304 ? 4.982 -15.918 -5.269 1.00 70.62 304 ASN A O 1
ATOM 2244 N N . GLU A 1 305 ? 5.268 -13.776 -5.852 1.00 63.31 305 GLU A N 1
ATOM 2245 C CA . GLU A 1 305 ? 4.693 -13.178 -4.636 1.00 63.31 305 GLU A CA 1
ATOM 2246 C C . GLU A 1 305 ? 3.146 -13.185 -4.637 1.00 63.31 305 GLU A C 1
ATOM 2248 O O . GLU A 1 305 ? 2.501 -12.644 -3.735 1.00 63.31 305 GLU A O 1
ATOM 2253 N N . GLY A 1 306 ? 2.524 -13.798 -5.652 1.00 65.38 306 GLY A N 1
ATOM 2254 C CA . GLY A 1 306 ? 1.076 -13.934 -5.788 1.00 65.38 306 GLY A CA 1
ATOM 2255 C C . GLY A 1 306 ? 0.363 -12.649 -6.203 1.00 65.38 306 GLY A C 1
ATOM 2256 O O . GLY A 1 306 ? -0.856 -12.561 -6.045 1.00 65.38 306 GLY A O 1
ATOM 2257 N N . ILE A 1 307 ? 1.097 -11.649 -6.706 1.00 72.62 307 ILE A N 1
ATOM 2258 C CA . ILE A 1 307 ? 0.510 -10.425 -7.255 1.00 72.62 307 ILE A CA 1
ATOM 2259 C C . ILE A 1 307 ? -0.119 -10.771 -8.614 1.00 72.62 307 ILE A C 1
ATOM 2261 O O . ILE A 1 307 ? 0.561 -11.349 -9.462 1.00 72.62 307 ILE A O 1
ATOM 2265 N N . PRO A 1 308 ? -1.392 -10.417 -8.862 1.00 76.75 308 PRO A N 1
ATOM 2266 C CA . PRO A 1 308 ? -2.033 -10.696 -10.142 1.00 76.75 308 PRO A CA 1
ATOM 2267 C C . PRO A 1 308 ? -1.371 -9.902 -11.281 1.00 76.75 308 PRO A C 1
ATOM 2269 O O . PRO A 1 308 ? -0.883 -8.783 -11.078 1.00 76.75 308 PRO A O 1
ATOM 2272 N N . VAL A 1 309 ? -1.361 -10.481 -12.485 1.00 79.50 309 VAL A N 1
ATOM 2273 C CA . VAL A 1 309 ? -0.642 -9.977 -13.674 1.00 79.50 309 VAL A CA 1
ATOM 2274 C C . VAL A 1 309 ? -1.032 -8.538 -14.004 1.00 79.50 309 VAL A C 1
ATOM 2276 O O . VAL A 1 309 ? -0.178 -7.721 -14.358 1.00 79.50 309 VAL A O 1
ATOM 2279 N N . GLU A 1 310 ? -2.305 -8.198 -13.816 1.00 80.31 310 GLU A N 1
ATOM 2280 C CA . GLU A 1 310 ? -2.860 -6.871 -14.061 1.00 80.31 310 GLU A CA 1
ATOM 2281 C C . GLU A 1 310 ? -2.190 -5.810 -13.191 1.00 80.31 310 GLU A C 1
ATOM 2283 O O . GLU A 1 310 ? -1.847 -4.723 -13.661 1.00 80.31 310 GLU A O 1
ATOM 2288 N N . ARG A 1 311 ? -1.962 -6.148 -11.918 1.00 81.81 311 ARG A N 1
ATOM 2289 C CA . ARG A 1 311 ? -1.340 -5.252 -10.943 1.00 81.81 311 ARG A CA 1
ATOM 2290 C C . ARG A 1 311 ? 0.164 -5.171 -11.137 1.00 81.81 311 ARG A C 1
ATOM 2292 O O . ARG A 1 311 ? 0.703 -4.080 -11.007 1.00 81.81 311 ARG A O 1
ATOM 2299 N N . VAL A 1 312 ? 0.835 -6.275 -11.484 1.00 82.69 312 VAL A N 1
ATOM 2300 C CA . VAL A 1 312 ? 2.272 -6.249 -11.820 1.00 82.69 312 VAL A CA 1
ATOM 2301 C C . VAL A 1 312 ? 2.517 -5.354 -13.034 1.00 82.69 312 VAL A C 1
ATOM 2303 O O . VAL A 1 312 ? 3.388 -4.487 -12.998 1.00 82.69 312 VAL A O 1
ATOM 2306 N N . THR A 1 313 ? 1.701 -5.508 -14.078 1.00 84.31 313 THR A N 1
ATOM 2307 C CA . THR A 1 313 ? 1.778 -4.688 -15.294 1.00 84.31 313 THR A CA 1
ATOM 2308 C C . THR A 1 313 ? 1.529 -3.213 -14.979 1.00 84.31 313 THR A C 1
ATOM 2310 O O . THR A 1 313 ? 2.335 -2.362 -15.349 1.00 84.31 313 THR A O 1
ATOM 2313 N N . GLY A 1 314 ? 0.462 -2.905 -14.232 1.00 84.25 314 GLY A N 1
ATOM 2314 C CA . GLY A 1 314 ? 0.163 -1.537 -13.805 1.00 84.25 314 GLY A CA 1
ATOM 2315 C C . GLY A 1 314 ? 1.257 -0.921 -12.927 1.00 84.25 314 GLY A C 1
ATOM 2316 O O . GLY A 1 314 ? 1.584 0.251 -13.094 1.00 84.25 314 GLY A O 1
ATOM 2317 N N . LEU A 1 315 ? 1.870 -1.707 -12.036 1.00 85.50 315 LEU A N 1
ATOM 2318 C CA . LEU A 1 315 ? 2.972 -1.268 -11.178 1.00 85.50 315 LEU A CA 1
ATOM 2319 C C . LEU A 1 315 ? 4.207 -0.884 -12.002 1.00 85.50 315 LEU A C 1
ATOM 2321 O O . LEU A 1 315 ? 4.767 0.186 -11.786 1.00 85.50 315 LEU A O 1
ATOM 2325 N N . LEU A 1 316 ? 4.614 -1.731 -12.952 1.00 86.00 316 LEU A N 1
ATOM 2326 C CA . LEU A 1 316 ? 5.779 -1.478 -13.803 1.00 86.00 316 LEU A CA 1
ATOM 2327 C C . LEU A 1 316 ? 5.564 -0.277 -14.732 1.00 86.00 316 LEU A C 1
ATOM 2329 O O . LEU A 1 316 ? 6.461 0.555 -14.848 1.00 86.00 316 LEU A O 1
ATOM 2333 N N . ILE A 1 317 ? 4.373 -0.138 -15.325 1.00 87.25 317 ILE A N 1
ATOM 2334 C CA . ILE A 1 317 ? 4.011 1.058 -16.104 1.00 87.25 317 ILE A CA 1
ATOM 2335 C C . ILE A 1 317 ? 4.019 2.299 -15.202 1.00 87.25 317 ILE A C 1
ATOM 2337 O O . ILE A 1 317 ? 4.532 3.338 -15.599 1.00 87.25 317 ILE A O 1
ATOM 2341 N N . GLY A 1 318 ? 3.500 2.204 -13.974 1.00 86.75 318 GLY A N 1
ATOM 2342 C CA . GLY A 1 318 ? 3.525 3.304 -13.009 1.00 86.75 318 GLY A CA 1
ATOM 2343 C C . GLY A 1 318 ? 4.945 3.758 -12.658 1.00 86.75 318 GLY A C 1
ATOM 2344 O O . GLY A 1 318 ? 5.207 4.961 -12.636 1.00 86.75 318 GLY A O 1
ATOM 2345 N N . ILE A 1 319 ? 5.867 2.813 -12.434 1.00 87.50 319 ILE A N 1
ATOM 2346 C CA . ILE A 1 319 ? 7.296 3.101 -12.222 1.00 87.50 319 ILE A CA 1
ATOM 2347 C C . ILE A 1 319 ? 7.870 3.832 -13.438 1.00 87.50 319 ILE A C 1
ATOM 2349 O O . ILE A 1 319 ? 8.566 4.832 -13.279 1.00 87.50 319 ILE A O 1
ATOM 2353 N N . ASP A 1 320 ? 7.557 3.364 -14.643 1.00 88.31 320 ASP A N 1
ATOM 2354 C CA . ASP A 1 320 ? 8.059 3.956 -15.881 1.00 88.31 320 ASP A CA 1
ATOM 2355 C C . ASP A 1 320 ? 7.535 5.384 -16.102 1.00 88.31 320 ASP A C 1
ATOM 2357 O O . ASP A 1 320 ? 8.317 6.297 -16.357 1.00 88.31 320 ASP A O 1
ATOM 2361 N N . VAL A 1 321 ? 6.234 5.618 -15.881 1.00 89.81 321 VAL A N 1
ATOM 2362 C CA . VAL A 1 321 ? 5.621 6.960 -15.895 1.00 89.81 321 VAL A CA 1
ATOM 2363 C C . VAL A 1 321 ? 6.314 7.878 -14.895 1.00 89.81 321 VAL A C 1
ATOM 2365 O O . VAL A 1 321 ? 6.631 9.022 -15.216 1.00 89.81 321 VAL A O 1
ATOM 2368 N N . TYR A 1 322 ? 6.583 7.385 -13.686 1.00 90.25 322 TYR A N 1
ATOM 2369 C CA . TYR A 1 322 ? 7.260 8.158 -12.653 1.00 90.25 322 TYR A CA 1
ATOM 2370 C C . TYR A 1 322 ? 8.673 8.581 -13.078 1.00 90.25 322 TYR A C 1
ATOM 2372 O O . TYR A 1 322 ? 9.033 9.755 -12.963 1.00 90.25 322 TYR A O 1
ATOM 2380 N N . LEU A 1 323 ? 9.463 7.650 -13.619 1.00 89.31 323 LEU A N 1
ATOM 2381 C CA . LEU A 1 323 ? 10.808 7.933 -14.128 1.00 89.31 323 LEU A CA 1
ATOM 2382 C C . LEU A 1 323 ? 10.780 8.853 -15.357 1.00 89.31 323 LEU A C 1
ATOM 2384 O O . LEU A 1 323 ? 11.639 9.726 -15.491 1.00 89.31 323 LEU A O 1
ATOM 2388 N N . CYS A 1 324 ? 9.767 8.728 -16.210 1.00 88.25 324 CYS A N 1
ATOM 2389 C CA . CYS A 1 324 ? 9.540 9.611 -17.349 1.00 88.25 324 CYS A CA 1
ATOM 2390 C C . CYS A 1 324 ? 9.171 11.046 -16.929 1.00 88.25 324 CYS A C 1
ATOM 2392 O O . CYS A 1 324 ? 9.677 12.013 -17.503 1.00 88.25 324 CYS A O 1
ATOM 2394 N N . CYS A 1 325 ? 8.370 11.212 -15.874 1.00 90.00 325 CYS A N 1
ATOM 2395 C CA . CYS A 1 325 ? 8.109 12.522 -15.274 1.00 90.00 325 CYS A CA 1
ATOM 2396 C C . CYS A 1 325 ? 9.398 13.158 -14.737 1.00 90.00 325 CYS A C 1
ATOM 2398 O O . CYS A 1 325 ? 9.649 14.336 -14.997 1.00 90.00 325 CYS A O 1
ATOM 2400 N N . LEU A 1 326 ? 10.253 12.386 -14.050 1.00 88.50 326 LEU A N 1
ATOM 2401 C CA . LEU A 1 326 ? 11.575 12.865 -13.624 1.00 88.50 326 LEU A CA 1
ATOM 2402 C C . LEU A 1 326 ? 12.414 13.321 -14.818 1.00 88.50 326 LEU A C 1
ATOM 2404 O O . LEU A 1 326 ? 13.022 14.387 -14.781 1.00 88.50 326 LEU A O 1
ATOM 2408 N N . ALA A 1 327 ? 12.426 12.526 -15.884 1.00 84.88 327 ALA A N 1
ATOM 2409 C CA . ALA A 1 327 ? 13.106 12.838 -17.131 1.00 84.88 327 ALA A CA 1
ATOM 2410 C C . ALA A 1 327 ? 12.659 14.195 -17.712 1.00 84.88 327 ALA A C 1
ATOM 2412 O O . ALA A 1 327 ? 13.510 15.035 -18.010 1.00 84.88 327 ALA A O 1
ATOM 2413 N N . LEU A 1 328 ? 11.350 14.458 -17.798 1.00 85.69 328 LEU A N 1
ATOM 2414 C CA . LEU A 1 328 ? 10.815 15.744 -18.267 1.00 85.69 328 LEU A CA 1
ATOM 2415 C C . LEU A 1 328 ? 11.182 16.907 -17.340 1.00 85.69 328 LEU A C 1
ATOM 2417 O O . LEU A 1 328 ? 11.587 17.963 -17.824 1.00 85.69 328 LEU A O 1
ATOM 2421 N N . VAL A 1 329 ? 11.107 16.713 -16.020 1.00 87.25 329 VAL A N 1
ATOM 2422 C CA . VAL A 1 329 ? 11.522 17.726 -15.035 1.00 87.25 329 VAL A CA 1
ATOM 2423 C C . VAL A 1 329 ? 13.005 18.065 -15.195 1.00 87.25 329 VAL A C 1
ATOM 2425 O O . VAL A 1 329 ? 13.370 19.239 -15.181 1.00 87.25 329 VAL A O 1
ATOM 2428 N N . LEU A 1 330 ? 13.867 17.066 -15.407 1.00 82.44 330 LEU A N 1
ATOM 2429 C CA . LEU A 1 330 ? 15.303 17.272 -15.619 1.00 82.44 330 LEU A CA 1
ATOM 2430 C C . LEU A 1 330 ? 15.610 17.992 -16.941 1.00 82.44 330 LEU A C 1
ATOM 2432 O O . LEU A 1 330 ? 16.534 18.808 -16.986 1.00 82.44 330 LEU A O 1
ATOM 2436 N N . VAL A 1 331 ? 14.839 17.715 -17.998 1.00 79.81 331 VAL A N 1
ATOM 2437 C CA . VAL A 1 331 ? 14.939 18.412 -19.292 1.00 79.81 331 VAL A CA 1
ATOM 2438 C C . VAL A 1 331 ? 14.442 19.853 -19.185 1.00 79.81 331 VAL A C 1
ATOM 2440 O O . VAL A 1 331 ? 15.084 20.761 -19.707 1.00 79.81 331 VAL A O 1
ATOM 2443 N N . TRP A 1 332 ? 13.347 20.101 -18.470 1.00 84.44 332 TRP A N 1
ATOM 2444 C CA . TRP A 1 332 ? 12.877 21.457 -18.183 1.00 84.44 332 TRP A CA 1
ATOM 2445 C C . TRP A 1 332 ? 13.906 22.241 -17.349 1.00 84.44 332 TRP A C 1
ATOM 2447 O O . TRP A 1 332 ? 14.226 23.393 -17.640 1.00 84.44 332 TRP A O 1
ATOM 2457 N N . ALA A 1 333 ? 14.533 21.572 -16.382 1.00 81.25 333 ALA A N 1
ATOM 2458 C CA . ALA A 1 333 ? 15.575 22.110 -15.515 1.00 81.25 333 ALA A CA 1
ATOM 2459 C C . ALA A 1 333 ? 16.949 22.286 -16.196 1.00 81.25 333 ALA A C 1
ATOM 2461 O O . ALA A 1 333 ? 17.944 22.490 -15.498 1.00 81.25 333 ALA A O 1
ATOM 2462 N N . ILE A 1 334 ? 17.074 22.218 -17.529 1.00 77.56 334 ILE A N 1
ATOM 2463 C CA . ILE A 1 334 ? 18.380 22.178 -18.218 1.00 77.56 334 ILE A CA 1
ATOM 2464 C C . ILE A 1 334 ? 19.295 23.365 -17.883 1.00 77.56 334 ILE A C 1
ATOM 2466 O O . ILE A 1 334 ? 20.509 23.177 -17.790 1.00 77.56 334 ILE A O 1
ATOM 2470 N N . ARG A 1 335 ? 18.725 24.555 -17.644 1.00 77.31 335 ARG A N 1
ATOM 2471 C CA . ARG A 1 335 ? 19.465 25.788 -17.317 1.00 77.31 335 ARG A CA 1
ATOM 2472 C C . ARG A 1 335 ? 19.956 25.839 -15.869 1.00 77.31 335 ARG A C 1
ATOM 2474 O O . ARG A 1 335 ? 20.808 26.661 -15.550 1.00 77.31 335 ARG A O 1
ATOM 2481 N N . LEU A 1 336 ? 19.440 24.972 -14.997 1.00 81.44 336 LEU A N 1
ATOM 2482 C CA . LEU A 1 336 ? 19.858 24.911 -13.601 1.00 81.44 336 LEU A CA 1
ATOM 2483 C C . LEU A 1 336 ? 21.238 24.266 -13.462 1.00 81.44 336 LEU A C 1
ATOM 2485 O O . LEU A 1 336 ? 21.651 23.414 -14.265 1.00 81.44 336 LEU A O 1
ATOM 2489 N N . SER A 1 337 ? 21.939 24.665 -12.400 1.00 83.44 337 SER A N 1
ATOM 2490 C CA . SER A 1 337 ? 23.231 24.090 -12.051 1.00 83.44 337 SER A CA 1
ATOM 2491 C C . SER A 1 337 ? 23.103 22.587 -11.797 1.00 83.44 337 SER A C 1
ATOM 2493 O O . SER A 1 337 ? 22.047 22.061 -11.429 1.00 83.44 337 SER A O 1
ATOM 2495 N N . PHE A 1 338 ? 24.206 21.874 -12.006 1.00 75.75 338 PHE A N 1
ATOM 2496 C CA . PHE A 1 338 ? 24.258 20.432 -11.801 1.00 75.75 338 PHE A CA 1
ATOM 2497 C C . PHE A 1 338 ? 23.821 20.026 -10.381 1.00 75.75 338 PHE A C 1
ATOM 2499 O O . PHE A 1 338 ? 23.069 19.068 -10.216 1.00 75.75 338 PHE A O 1
ATOM 2506 N N . LEU A 1 339 ? 24.250 20.784 -9.366 1.00 79.94 339 LEU A N 1
ATOM 2507 C CA . LEU A 1 339 ? 23.956 20.494 -7.963 1.00 79.94 339 LEU A CA 1
ATOM 2508 C C . LEU A 1 339 ? 22.453 20.573 -7.669 1.00 79.94 339 LEU A C 1
ATOM 2510 O O . LEU A 1 339 ? 21.922 19.698 -6.992 1.00 79.94 339 LEU A O 1
ATOM 2514 N N . VAL A 1 340 ? 21.748 21.547 -8.252 1.00 82.44 340 VAL A N 1
ATOM 2515 C CA . VAL A 1 340 ? 20.287 21.664 -8.116 1.00 82.44 340 VAL A CA 1
ATOM 2516 C C . VAL A 1 340 ? 19.576 20.484 -8.783 1.00 82.44 340 VAL A C 1
ATOM 2518 O O . VAL A 1 340 ? 18.657 19.918 -8.201 1.00 82.44 340 VAL A O 1
ATOM 2521 N N . LYS A 1 341 ? 20.031 20.034 -9.960 1.00 80.44 341 LYS A N 1
ATOM 2522 C CA . LYS A 1 341 ? 19.475 18.833 -10.615 1.00 80.44 341 LYS A CA 1
ATOM 2523 C C . LYS A 1 341 ? 19.678 17.576 -9.775 1.00 80.44 341 LYS A C 1
ATOM 2525 O O . LYS A 1 341 ? 18.761 16.769 -9.663 1.00 80.44 341 LYS A O 1
ATOM 2530 N N . LEU A 1 342 ? 20.855 17.414 -9.169 1.00 81.25 342 LEU A N 1
ATOM 2531 C CA . LEU A 1 342 ? 21.129 16.299 -8.263 1.00 81.25 342 LEU A CA 1
ATOM 2532 C C . LEU A 1 342 ? 20.214 16.353 -7.030 1.00 81.25 342 LEU A C 1
ATOM 2534 O O . LEU A 1 342 ? 19.643 15.332 -6.651 1.00 81.25 342 LEU A O 1
ATOM 2538 N N . LEU A 1 343 ? 20.033 17.546 -6.458 1.00 83.06 343 LEU A N 1
ATOM 2539 C CA . LEU A 1 343 ? 19.168 17.785 -5.304 1.00 83.06 343 LEU A CA 1
ATOM 2540 C C . LEU A 1 343 ? 17.680 17.576 -5.622 1.00 83.06 343 LEU A C 1
ATOM 2542 O O . LEU A 1 343 ? 16.931 17.228 -4.724 1.00 83.06 343 LEU A O 1
ATOM 2546 N N . LEU A 1 344 ? 17.257 17.715 -6.882 1.00 80.69 344 LEU A N 1
ATOM 2547 C CA . LEU A 1 344 ? 15.921 17.321 -7.344 1.00 80.69 344 LEU A CA 1
ATOM 2548 C C . LEU A 1 344 ? 15.814 15.805 -7.585 1.00 80.69 344 LEU A C 1
ATOM 2550 O O . LEU A 1 344 ? 14.811 15.190 -7.234 1.00 80.69 344 LEU A O 1
ATOM 2554 N N . MET A 1 345 ? 16.847 15.188 -8.163 1.00 83.56 345 MET A N 1
ATOM 2555 C CA . MET A 1 345 ? 16.833 13.780 -8.573 1.00 83.56 345 MET A CA 1
ATOM 2556 C C . MET A 1 345 ? 16.842 12.811 -7.386 1.00 83.56 345 MET A C 1
ATOM 2558 O O . MET A 1 345 ? 16.085 11.844 -7.382 1.00 83.56 345 MET A O 1
ATOM 2562 N N . VAL A 1 346 ? 17.697 13.052 -6.387 1.00 84.19 346 VAL A N 1
ATOM 2563 C CA . VAL A 1 346 ? 17.847 12.162 -5.224 1.00 84.19 346 VAL A CA 1
ATOM 2564 C C . VAL A 1 346 ? 16.538 11.999 -4.437 1.00 84.19 346 VAL A C 1
ATOM 2566 O O . VAL A 1 346 ? 16.114 10.854 -4.287 1.00 84.19 346 VAL A O 1
ATOM 2569 N N . PRO A 1 347 ? 15.857 13.067 -3.971 1.00 81.62 347 PRO A N 1
ATOM 2570 C CA . PRO A 1 347 ? 14.603 12.919 -3.237 1.00 81.62 347 PRO A CA 1
ATOM 2571 C C . PRO A 1 347 ? 13.487 12.340 -4.108 1.00 81.62 347 PRO A C 1
ATOM 2573 O O . PRO A 1 347 ? 12.664 11.580 -3.612 1.00 81.62 347 PRO A O 1
ATOM 2576 N N . PHE A 1 348 ? 13.463 12.644 -5.410 1.00 85.12 348 PHE A N 1
ATOM 2577 C CA . PHE A 1 348 ? 12.484 12.053 -6.318 1.00 85.12 348 PHE A CA 1
ATOM 2578 C C . PHE A 1 348 ? 12.678 10.531 -6.395 1.00 85.12 348 PHE A C 1
ATOM 2580 O O . PHE A 1 348 ? 11.773 9.759 -6.103 1.00 85.12 348 PHE A O 1
ATOM 2587 N N . LEU A 1 349 ? 13.890 10.051 -6.669 1.00 82.25 349 LEU A N 1
ATOM 2588 C CA . LEU A 1 349 ? 14.141 8.610 -6.736 1.00 82.25 349 LEU A CA 1
ATOM 2589 C C . LEU A 1 349 ? 13.912 7.894 -5.395 1.00 82.25 349 LEU A C 1
ATOM 2591 O O . LEU A 1 349 ? 13.401 6.773 -5.397 1.00 82.25 349 LEU A O 1
ATOM 2595 N N . THR A 1 350 ? 14.245 8.510 -4.255 1.00 75.38 350 THR A N 1
ATOM 2596 C CA . THR A 1 350 ? 14.011 7.893 -2.938 1.00 75.38 350 THR A CA 1
ATOM 2597 C C . THR A 1 350 ? 12.525 7.809 -2.606 1.00 75.38 350 THR A C 1
ATOM 2599 O O . THR A 1 350 ? 12.059 6.742 -2.206 1.00 75.38 350 THR A O 1
ATOM 2602 N N . VAL A 1 351 ? 11.763 8.887 -2.819 1.00 78.94 351 VAL A N 1
ATOM 2603 C CA . VAL A 1 351 ? 10.312 8.913 -2.587 1.00 78.94 351 VAL A CA 1
ATOM 2604 C C . VAL A 1 351 ? 9.609 7.912 -3.499 1.00 78.94 351 VAL A C 1
ATOM 2606 O O . VAL A 1 351 ? 8.814 7.107 -3.016 1.00 78.94 351 VAL A O 1
ATOM 2609 N N . GLY A 1 352 ? 9.948 7.895 -4.791 1.00 77.00 352 GLY A N 1
ATOM 2610 C CA . GLY A 1 352 ? 9.418 6.917 -5.737 1.00 77.00 352 GLY A CA 1
ATOM 2611 C C . GLY A 1 352 ? 9.746 5.481 -5.346 1.00 77.00 352 GLY A C 1
ATOM 2612 O O . GLY A 1 352 ? 8.859 4.630 -5.323 1.00 77.00 352 GLY A O 1
ATOM 2613 N N . GLY A 1 353 ? 11.000 5.209 -4.975 1.00 74.75 353 GLY A N 1
ATOM 2614 C CA . GLY A 1 353 ? 11.438 3.879 -4.555 1.00 74.75 353 GLY A CA 1
ATOM 2615 C C . GLY A 1 353 ? 10.667 3.358 -3.341 1.00 74.75 353 GLY A C 1
ATOM 2616 O O . GLY A 1 353 ? 10.185 2.226 -3.359 1.00 74.75 353 GLY A O 1
ATOM 2617 N N . VAL A 1 354 ? 10.487 4.195 -2.313 1.00 74.31 354 VAL A N 1
ATOM 2618 C CA . VAL A 1 354 ? 9.698 3.847 -1.119 1.00 74.31 354 VAL A CA 1
ATOM 2619 C C . VAL A 1 354 ? 8.220 3.662 -1.469 1.00 74.31 354 VAL A C 1
ATOM 2621 O O . VAL A 1 354 ? 7.610 2.690 -1.024 1.00 74.31 354 VAL A O 1
ATOM 2624 N N . PHE A 1 355 ? 7.654 4.548 -2.293 1.00 79.00 355 PHE A N 1
ATOM 2625 C CA . PHE A 1 355 ? 6.257 4.482 -2.721 1.00 79.00 355 PHE A CA 1
ATOM 2626 C C . PHE A 1 355 ? 5.950 3.191 -3.487 1.00 79.00 355 PHE A C 1
ATOM 2628 O O . PHE A 1 355 ? 5.032 2.465 -3.114 1.00 79.00 355 PHE A O 1
ATOM 2635 N N . PHE A 1 356 ? 6.736 2.859 -4.514 1.00 77.38 356 PHE A N 1
ATOM 2636 C CA . PHE A 1 356 ? 6.515 1.650 -5.310 1.00 77.38 356 PHE A CA 1
ATOM 2637 C C . PHE A 1 356 ? 6.836 0.368 -4.537 1.00 77.38 356 PHE A C 1
ATOM 2639 O O . PHE A 1 356 ? 6.153 -0.639 -4.730 1.00 77.38 356 PHE A O 1
ATOM 2646 N N . TYR A 1 357 ? 7.800 0.399 -3.611 1.00 75.25 357 TYR A N 1
ATOM 2647 C CA . TYR A 1 357 ? 8.032 -0.710 -2.686 1.00 75.25 357 TYR A CA 1
ATOM 2648 C C . TYR A 1 357 ? 6.813 -0.951 -1.785 1.00 75.25 357 TYR A C 1
ATOM 2650 O O . TYR A 1 357 ? 6.303 -2.072 -1.728 1.00 75.25 357 TYR A O 1
ATOM 2658 N N . ALA A 1 358 ? 6.292 0.098 -1.144 1.00 69.81 358 ALA A N 1
ATOM 2659 C CA . ALA A 1 358 ? 5.078 0.018 -0.338 1.00 69.81 358 ALA A CA 1
ATOM 2660 C C . ALA A 1 358 ? 3.890 -0.480 -1.176 1.00 69.81 358 ALA A C 1
ATOM 2662 O O . ALA A 1 358 ? 3.195 -1.408 -0.772 1.00 69.81 358 ALA A O 1
ATOM 2663 N N . LEU A 1 359 ? 3.709 0.058 -2.383 1.00 74.50 359 LEU A N 1
ATOM 2664 C CA . LEU A 1 359 ? 2.642 -0.336 -3.298 1.00 74.50 359 LEU A CA 1
ATOM 2665 C C . LEU A 1 359 ? 2.740 -1.816 -3.704 1.00 74.50 359 LEU A C 1
ATOM 2667 O O . LEU A 1 359 ? 1.728 -2.514 -3.723 1.00 74.50 359 LEU A O 1
ATOM 2671 N N . SER A 1 360 ? 3.953 -2.325 -3.943 1.00 73.62 360 SER A N 1
ATOM 2672 C CA . SER A 1 360 ? 4.171 -3.750 -4.226 1.00 73.62 360 SER A CA 1
ATOM 2673 C C . SER A 1 360 ? 3.756 -4.648 -3.053 1.00 73.62 360 SER A C 1
ATOM 2675 O O . SER A 1 360 ? 3.128 -5.683 -3.268 1.00 73.62 360 SER A O 1
ATOM 2677 N N . LYS A 1 361 ? 4.017 -4.221 -1.807 1.00 69.62 361 LYS A N 1
ATOM 2678 C CA . LYS A 1 361 ? 3.593 -4.929 -0.588 1.00 69.62 361 LYS A CA 1
ATOM 2679 C C . LYS A 1 361 ? 2.081 -4.921 -0.408 1.00 69.62 361 LYS A C 1
ATOM 2681 O O . LYS A 1 361 ? 1.509 -5.939 -0.041 1.00 69.62 361 LYS A O 1
ATOM 2686 N N . LEU A 1 362 ? 1.426 -3.807 -0.728 1.00 69.50 362 LEU A N 1
ATOM 2687 C CA . LEU A 1 362 ? -0.034 -3.703 -0.662 1.00 69.50 362 LEU A CA 1
ATOM 2688 C C . LEU A 1 362 ? -0.748 -4.624 -1.660 1.00 69.50 362 LEU A C 1
ATOM 2690 O O . LEU A 1 362 ? -1.903 -4.987 -1.431 1.00 69.50 362 LEU A O 1
ATOM 2694 N N . PHE A 1 363 ? -0.085 -4.996 -2.757 1.00 68.25 363 PHE A N 1
ATOM 2695 C CA . PHE A 1 363 ? -0.647 -5.875 -3.781 1.00 68.25 363 PHE A CA 1
ATOM 2696 C C . PHE A 1 363 ? -0.288 -7.359 -3.630 1.00 68.25 363 PHE A C 1
ATOM 2698 O O . PHE A 1 363 ? -0.914 -8.169 -4.321 1.00 68.25 363 PHE A O 1
ATOM 2705 N N . GLY A 1 364 ? 0.671 -7.702 -2.761 1.00 61.50 364 GLY A N 1
ATOM 2706 C CA . GLY A 1 364 ? 1.105 -9.075 -2.477 1.00 61.50 364 GLY A CA 1
ATOM 2707 C C . GLY A 1 364 ? -0.016 -9.978 -1.960 1.00 61.50 364 GLY A C 1
ATOM 2708 O O . GLY A 1 364 ? -1.032 -9.501 -1.442 1.00 61.50 364 GLY A O 1
ATOM 2709 N N . ARG A 1 365 ? 0.154 -11.301 -2.112 1.00 53.69 365 ARG A N 1
ATOM 2710 C CA . ARG A 1 365 ? -0.815 -12.281 -1.601 1.00 53.69 365 ARG A CA 1
ATOM 2711 C C . ARG A 1 365 ? -1.018 -12.075 -0.099 1.00 53.69 365 ARG A C 1
ATOM 2713 O O . ARG A 1 365 ? -0.067 -12.014 0.677 1.00 53.69 365 ARG A O 1
ATOM 2720 N N . ARG A 1 366 ? -2.286 -11.987 0.291 1.00 56.81 366 ARG A N 1
ATOM 2721 C CA . ARG A 1 366 ? -2.725 -11.958 1.685 1.00 56.81 366 ARG A CA 1
ATOM 2722 C C . ARG A 1 366 ? -2.326 -13.291 2.320 1.00 56.81 366 ARG A C 1
ATOM 2724 O O . ARG A 1 366 ? -2.812 -14.325 1.868 1.00 56.81 366 ARG A O 1
ATOM 2731 N N . ALA A 1 367 ? -1.433 -13.278 3.310 1.00 54.47 367 ALA A N 1
ATOM 2732 C CA . ALA A 1 367 ? -1.257 -14.442 4.179 1.00 54.47 367 ALA A CA 1
ATOM 2733 C C . ALA A 1 367 ? -2.634 -14.764 4.763 1.00 54.47 367 ALA A C 1
ATOM 2735 O O . ALA A 1 367 ? -3.274 -13.829 5.214 1.00 54.47 367 ALA A O 1
ATOM 2736 N N . GLN A 1 368 ? -3.124 -15.999 4.683 1.00 52.78 368 GLN A N 1
ATOM 2737 C CA . GLN A 1 368 ? -4.349 -16.397 5.382 1.00 52.78 368 GLN A CA 1
ATOM 2738 C C . GLN A 1 368 ? -3.992 -16.603 6.859 1.00 52.78 368 GLN A C 1
ATOM 2740 O O . GLN A 1 368 ? -2.947 -17.186 7.140 1.00 52.78 368 GLN A O 1
ATOM 2745 N N . ALA A 1 369 ? -4.793 -16.059 7.779 1.00 56.19 369 ALA A N 1
ATOM 2746 C CA . ALA A 1 369 ? -4.646 -16.379 9.197 1.00 56.19 369 ALA A CA 1
ATOM 2747 C C . ALA A 1 369 ? -5.311 -17.734 9.438 1.00 56.19 369 ALA A C 1
ATOM 2749 O O . ALA A 1 369 ? -6.397 -17.970 8.904 1.00 56.19 369 ALA A O 1
ATOM 2750 N N . GLU A 1 370 ? -4.689 -18.592 10.241 1.00 58.91 370 GLU A N 1
ATOM 2751 C CA . GLU A 1 370 ? -5.411 -19.727 10.812 1.00 58.91 370 GLU A CA 1
ATOM 2752 C C . GLU A 1 370 ? -6.454 -19.196 11.819 1.00 58.91 370 GLU A C 1
ATOM 2754 O O . GLU A 1 370 ? -6.177 -18.218 12.531 1.00 58.91 370 GLU A O 1
ATOM 2759 N N . PRO A 1 371 ? -7.657 -19.794 11.899 1.00 55.78 371 PRO A N 1
ATOM 2760 C CA . PRO A 1 371 ? -8.688 -19.366 12.839 1.00 55.78 371 PRO A CA 1
ATOM 2761 C C . PRO A 1 371 ? -8.157 -19.356 14.281 1.00 55.78 371 PRO A C 1
ATOM 2763 O O . PRO A 1 371 ? -7.769 -20.389 14.816 1.00 55.78 371 PRO A O 1
ATOM 2766 N N . GLY A 1 372 ? -8.129 -18.179 14.918 1.00 60.72 372 GLY A N 1
ATOM 2767 C CA . GLY A 1 372 ? -7.672 -18.027 16.310 1.00 60.72 372 GLY A CA 1
ATOM 2768 C C . GLY A 1 372 ? -6.217 -17.590 16.502 1.00 60.72 372 GLY A C 1
ATOM 2769 O O . GLY A 1 372 ? -5.820 -17.355 17.640 1.00 60.72 372 GLY A O 1
ATOM 2770 N N . GLU A 1 373 ? -5.427 -17.417 15.438 1.00 72.75 373 GLU A N 1
ATOM 2771 C CA . GLU A 1 373 ? -4.051 -16.918 15.561 1.00 72.75 373 GLU A CA 1
ATOM 2772 C C . GLU A 1 373 ? -4.034 -15.402 15.832 1.00 72.75 373 GLU A C 1
ATOM 2774 O O . GLU A 1 373 ? -4.564 -14.616 15.049 1.00 72.75 373 GLU A O 1
ATOM 2779 N N . THR A 1 374 ? -3.406 -14.967 16.928 1.00 83.19 374 THR A N 1
ATOM 2780 C CA . THR A 1 374 ? -3.127 -13.545 17.175 1.00 83.19 374 THR A CA 1
ATOM 2781 C C . THR A 1 374 ? -1.874 -13.104 16.427 1.00 83.19 374 THR A C 1
ATOM 2783 O O . THR A 1 374 ? -0.912 -13.852 16.246 1.00 83.19 374 THR A O 1
ATOM 2786 N N . VAL A 1 375 ? -1.872 -11.854 15.976 1.00 87.69 375 VAL A N 1
ATOM 2787 C CA . VAL A 1 375 ? -0.822 -11.301 15.129 1.00 87.69 375 VAL A CA 1
ATOM 2788 C C . VAL A 1 375 ? -0.249 -10.045 15.754 1.00 87.69 375 VAL A C 1
ATOM 2790 O O . VAL A 1 375 ? -0.974 -9.119 16.082 1.00 87.69 375 VAL A O 1
ATOM 2793 N N . SER A 1 376 ? 1.074 -9.961 15.848 1.00 89.69 376 SER A N 1
ATOM 2794 C CA . SER A 1 376 ? 1.732 -8.787 16.415 1.00 89.69 376 SER A CA 1
ATOM 2795 C C . SER A 1 376 ? 1.920 -7.665 15.384 1.00 89.69 376 SER A C 1
ATOM 2797 O O . SER A 1 376 ? 2.688 -7.808 14.428 1.00 89.69 376 SER A O 1
ATOM 2799 N N . LEU A 1 377 ? 1.263 -6.521 15.599 1.00 89.12 377 LEU A N 1
ATOM 2800 C CA . LEU A 1 377 ? 1.530 -5.259 14.909 1.00 89.12 377 LEU A CA 1
ATOM 2801 C C . LEU A 1 377 ? 2.258 -4.306 15.861 1.00 89.12 377 LEU A C 1
ATOM 2803 O O . LEU A 1 377 ? 1.652 -3.774 16.783 1.00 89.12 377 LEU A O 1
ATOM 2807 N N . LEU A 1 378 ? 3.549 -4.056 15.607 1.00 89.69 378 LEU A N 1
ATOM 2808 C CA . LEU A 1 378 ? 4.393 -3.215 16.475 1.00 89.69 378 LEU A CA 1
ATOM 2809 C C . LEU A 1 378 ? 4.295 -3.643 17.952 1.00 89.69 378 LEU A C 1
ATOM 2811 O O . LEU A 1 378 ? 4.090 -2.822 18.836 1.00 89.69 378 LEU A O 1
ATOM 2815 N N . ASP A 1 379 ? 4.391 -4.950 18.199 1.00 89.12 379 ASP A N 1
ATOM 2816 C CA . ASP A 1 379 ? 4.339 -5.562 19.532 1.00 89.12 379 ASP A CA 1
ATOM 2817 C C . ASP A 1 379 ? 2.951 -5.504 20.221 1.00 89.12 379 ASP A C 1
ATOM 2819 O O . ASP A 1 379 ? 2.780 -6.077 21.292 1.00 89.12 379 ASP A O 1
ATOM 2823 N N . VAL A 1 380 ? 1.925 -4.939 19.569 1.00 90.94 380 VAL A N 1
ATOM 2824 C CA . VAL A 1 380 ? 0.514 -5.051 19.980 1.00 90.94 380 VAL A CA 1
ATOM 2825 C C . VAL A 1 380 ? -0.136 -6.267 19.320 1.00 90.94 380 VAL A C 1
ATOM 2827 O O . VAL A 1 380 ? -0.056 -6.438 18.102 1.00 90.94 380 VAL A O 1
ATOM 2830 N N . SER A 1 381 ? -0.788 -7.111 20.114 1.00 91.19 381 SER A N 1
ATOM 2831 C CA . SER A 1 381 ? -1.491 -8.311 19.654 1.00 91.19 381 SER A CA 1
ATOM 2832 C C . SER A 1 381 ? -2.824 -7.929 19.018 1.00 91.19 381 SER A C 1
ATOM 2834 O O . SER A 1 381 ? -3.722 -7.462 19.702 1.00 91.19 381 SER A O 1
ATOM 2836 N N . LEU A 1 382 ? -2.946 -8.111 17.706 1.00 91.69 382 LEU A N 1
ATOM 2837 C CA . LEU A 1 382 ? -4.179 -7.960 16.943 1.00 91.69 382 LEU A CA 1
ATOM 2838 C C . LEU A 1 382 ? -4.826 -9.317 16.699 1.00 91.69 382 LEU A C 1
ATOM 2840 O O . LEU A 1 382 ? -4.147 -10.305 16.423 1.00 91.69 382 LEU A O 1
ATOM 2844 N N . THR A 1 383 ? -6.149 -9.340 16.704 1.00 91.81 383 THR A N 1
ATOM 2845 C CA . THR A 1 383 ? -6.940 -10.506 16.337 1.00 91.81 383 THR A CA 1
ATOM 2846 C C . THR A 1 383 ? -7.415 -10.335 14.886 1.00 91.81 383 THR A C 1
ATOM 2848 O O . THR A 1 383 ? -8.220 -9.442 14.609 1.00 91.81 383 THR A O 1
ATOM 2851 N N . PRO A 1 384 ? -6.917 -11.132 13.925 1.00 88.69 384 PRO A N 1
ATOM 2852 C CA . PRO A 1 384 ? -7.344 -11.061 12.535 1.00 88.69 384 PRO A CA 1
ATOM 2853 C C . PRO A 1 384 ? -8.742 -11.673 12.396 1.00 88.69 384 PRO A C 1
ATOM 2855 O O . PRO A 1 384 ? -8.892 -12.890 12.338 1.00 88.69 384 PRO A O 1
ATOM 2858 N N . VAL A 1 385 ? -9.764 -10.821 12.373 1.00 88.81 385 VAL A N 1
ATOM 2859 C CA . VAL A 1 385 ? -11.169 -11.218 12.217 1.00 88.81 385 VAL A CA 1
ATOM 2860 C C . VAL A 1 385 ? -11.878 -10.372 11.180 1.00 88.81 385 VAL A C 1
ATOM 2862 O O . VAL A 1 385 ? -11.581 -9.187 11.010 1.00 88.81 385 VAL A O 1
ATOM 2865 N N . SER A 1 386 ? -12.840 -10.992 10.511 1.00 90.94 386 SER A N 1
ATOM 2866 C CA . SER A 1 386 ? -13.937 -10.305 9.837 1.00 90.94 386 SER A CA 1
ATOM 2867 C C . SER A 1 386 ? -14.966 -9.778 10.839 1.00 90.94 386 SER A C 1
ATOM 2869 O O . SER A 1 386 ? -14.964 -10.156 12.012 1.00 90.94 386 SER A O 1
ATOM 2871 N N . MET A 1 387 ? -15.878 -8.917 10.382 1.00 90.94 387 MET A N 1
ATOM 2872 C CA . MET A 1 387 ? -16.977 -8.450 11.238 1.00 90.94 387 MET A CA 1
ATOM 2873 C C . MET A 1 387 ? -17.838 -9.618 11.746 1.00 90.94 387 MET A C 1
ATOM 2875 O O . MET A 1 387 ? -18.226 -9.630 12.909 1.00 90.94 387 MET A O 1
ATOM 2879 N N . GLN A 1 388 ? -18.094 -10.619 10.897 1.00 91.00 388 GLN A N 1
ATOM 2880 C CA . GLN A 1 388 ? -18.888 -11.789 11.276 1.00 91.00 388 GLN A CA 1
ATOM 2881 C C . GLN A 1 388 ? -18.183 -12.617 12.356 1.00 91.00 388 GLN A C 1
ATOM 2883 O O . GLN A 1 388 ? -18.763 -12.850 13.408 1.00 91.00 388 GLN A O 1
ATOM 2888 N N . GLU A 1 389 ? -16.912 -12.971 12.150 1.00 91.62 389 GLU A N 1
ATOM 2889 C CA . GLU A 1 389 ? -16.129 -13.742 13.131 1.00 91.62 389 GLU A CA 1
ATOM 2890 C C . GLU A 1 389 ? -15.956 -12.987 14.457 1.00 91.62 389 GLU A C 1
ATOM 2892 O O . GLU A 1 389 ? -15.913 -13.594 15.526 1.00 91.62 389 GLU A O 1
ATOM 2897 N N . ALA A 1 390 ? -15.854 -11.653 14.406 1.00 93.31 390 ALA A N 1
ATOM 2898 C CA . ALA A 1 390 ? -15.832 -10.828 15.608 1.00 93.31 390 ALA A CA 1
ATOM 2899 C C . ALA A 1 390 ? -17.149 -10.949 16.387 1.00 93.31 390 ALA A C 1
ATOM 2901 O O . ALA A 1 390 ? -17.119 -11.058 17.610 1.00 93.31 390 ALA A O 1
ATOM 2902 N N . MET A 1 391 ? -18.291 -10.956 15.696 1.00 95.12 391 MET A N 1
ATOM 2903 C CA . MET A 1 391 ? -19.601 -11.107 16.328 1.00 95.12 391 MET A CA 1
ATOM 2904 C C . MET A 1 391 ? -19.868 -12.524 16.837 1.00 95.12 391 MET A C 1
ATOM 2906 O O . MET A 1 391 ? -20.462 -12.665 17.903 1.00 95.12 391 MET A O 1
ATOM 2910 N N . ASP A 1 392 ? -19.381 -13.549 16.139 1.00 93.31 392 ASP A N 1
ATOM 2911 C CA . ASP A 1 392 ? -19.454 -14.936 16.606 1.00 93.31 392 ASP A CA 1
ATOM 2912 C C . ASP A 1 392 ? -18.685 -15.092 17.934 1.00 93.31 392 ASP A C 1
ATOM 2914 O O . ASP A 1 392 ? -19.201 -15.657 18.894 1.00 93.31 392 ASP A O 1
ATOM 2918 N N . ARG A 1 393 ? -17.501 -14.470 18.057 1.00 93.31 393 ARG A N 1
ATOM 2919 C CA . ARG A 1 393 ? -16.752 -14.431 19.329 1.00 93.31 393 ARG A CA 1
ATOM 2920 C C . ARG A 1 393 ? -17.452 -13.661 20.436 1.00 93.31 393 ARG A C 1
ATOM 2922 O O . ARG A 1 393 ? -17.361 -14.045 21.595 1.00 93.31 393 ARG A O 1
ATOM 2929 N N . VAL A 1 394 ? -18.122 -12.561 20.107 1.00 95.62 394 VAL A N 1
ATOM 2930 C CA . VAL A 1 394 ? -18.902 -11.803 21.097 1.00 95.62 394 VAL A CA 1
ATOM 2931 C C . VAL A 1 394 ? -19.997 -12.685 21.684 1.00 95.62 394 VAL A C 1
ATOM 2933 O O . VAL A 1 394 ? -20.195 -12.685 22.894 1.00 95.62 394 VAL A O 1
ATOM 2936 N N . ASP A 1 395 ? -20.672 -13.461 20.843 1.00 93.62 395 ASP A N 1
ATOM 2937 C CA . ASP A 1 395 ? -21.697 -14.406 21.273 1.00 93.62 395 ASP A CA 1
ATOM 2938 C C . ASP A 1 395 ? -21.121 -15.512 22.178 1.00 93.62 395 ASP A C 1
ATOM 2940 O O . ASP A 1 395 ? -21.680 -15.802 23.236 1.00 93.62 395 ASP A O 1
ATOM 2944 N N . GLU A 1 396 ? -19.952 -16.063 21.826 1.00 94.31 396 GLU A N 1
ATOM 2945 C CA . GLU A 1 396 ? -19.211 -17.017 22.666 1.00 94.31 396 GLU A CA 1
ATOM 2946 C C . GLU A 1 396 ? -18.815 -16.419 24.026 1.00 94.31 396 GLU A C 1
ATOM 2948 O O . GLU A 1 396 ? -18.962 -17.072 25.061 1.00 94.31 396 GLU A O 1
ATOM 2953 N N . PHE A 1 397 ? -18.338 -15.171 24.046 1.00 95.31 397 PHE A N 1
ATOM 2954 C CA . PHE A 1 397 ? -17.962 -14.462 25.271 1.00 95.31 397 PHE A CA 1
ATOM 2955 C C . PHE A 1 397 ? -19.157 -14.232 26.192 1.00 95.31 397 PHE A C 1
ATOM 2957 O O . PHE A 1 397 ? -19.058 -14.458 27.397 1.00 95.31 397 PHE A O 1
ATOM 2964 N N . VAL A 1 398 ? -20.306 -13.845 25.633 1.00 94.56 398 VAL A N 1
ATOM 2965 C CA . VAL A 1 398 ? -21.541 -13.708 26.413 1.00 94.56 398 VAL A CA 1
ATOM 2966 C C . VAL A 1 398 ? -21.973 -15.063 26.980 1.00 94.56 398 VAL A C 1
ATOM 2968 O O . VAL A 1 398 ? -22.322 -15.152 28.157 1.00 94.56 398 VAL A O 1
ATOM 2971 N N . ALA A 1 399 ? -21.897 -16.131 26.181 1.00 92.88 399 ALA A N 1
ATOM 2972 C CA . ALA A 1 399 ? -22.264 -17.479 26.609 1.00 92.88 399 ALA A CA 1
ATOM 2973 C C . ALA A 1 399 ? -21.336 -18.053 27.694 1.00 92.88 399 ALA A C 1
ATOM 2975 O O . ALA A 1 399 ? -21.776 -18.872 28.501 1.00 92.88 399 ALA A O 1
ATOM 2976 N N . SER A 1 400 ? -20.067 -17.634 27.744 1.00 92.50 400 SER A N 1
ATOM 2977 C CA . SER A 1 400 ? -19.109 -18.154 28.724 1.00 92.50 400 SER A CA 1
ATOM 2978 C C . SER A 1 400 ? -19.373 -17.667 30.155 1.00 92.50 400 SER A C 1
ATOM 2980 O O . SER A 1 400 ? -18.823 -18.241 31.095 1.00 92.50 400 SER A O 1
ATOM 2982 N N . GLY A 1 401 ? -20.135 -16.580 30.331 1.00 82.94 401 GLY A N 1
ATOM 2983 C CA . GLY A 1 401 ? -20.444 -15.995 31.641 1.00 82.94 401 GLY A CA 1
ATOM 2984 C C . GLY A 1 401 ? -19.236 -15.430 32.402 1.00 82.94 401 GLY A C 1
ATOM 2985 O O . GLY A 1 401 ? -19.340 -15.171 33.599 1.00 82.94 401 GLY A O 1
ATOM 2986 N N . GLN A 1 402 ? -18.093 -15.249 31.733 1.00 90.25 402 GLN A N 1
ATOM 2987 C CA . GLN A 1 402 ? -16.900 -14.616 32.301 1.00 90.25 402 GLN A CA 1
ATOM 2988 C C . GLN A 1 402 ? -16.707 -13.231 31.672 1.00 90.25 402 GLN A C 1
ATOM 2990 O O . GLN A 1 402 ? -17.099 -13.050 30.522 1.00 90.25 402 GLN A O 1
ATOM 2995 N N . PRO A 1 403 ? -16.121 -12.252 32.382 1.00 94.50 403 PRO A N 1
ATOM 2996 C CA . PRO A 1 403 ? -15.859 -10.941 31.800 1.00 94.50 403 PRO A CA 1
ATOM 2997 C C . PRO A 1 403 ? -14.755 -11.000 30.737 1.00 94.50 403 PRO A C 1
ATOM 2999 O O . PRO A 1 403 ? -13.620 -11.353 31.046 1.00 94.50 403 PRO A O 1
ATOM 3002 N N . HIS A 1 404 ? -15.069 -10.574 29.515 1.00 97.12 404 HIS A N 1
ATOM 3003 C CA . HIS A 1 404 ? -14.128 -10.431 28.400 1.00 97.12 404 HIS A CA 1
ATOM 3004 C C . HIS A 1 404 ? -13.970 -8.968 28.002 1.00 97.12 404 HIS A C 1
ATOM 3006 O O . HIS A 1 404 ? -14.924 -8.187 28.024 1.00 97.12 404 HIS A O 1
ATOM 3012 N N . MET A 1 405 ? -12.764 -8.586 27.592 1.00 97.00 405 MET A N 1
ATOM 3013 C CA . MET A 1 405 ? -12.452 -7.239 27.124 1.00 97.00 405 MET A CA 1
ATOM 3014 C C . MET A 1 405 ? -12.153 -7.219 25.630 1.00 97.00 405 MET A C 1
ATOM 3016 O O . MET A 1 405 ? -11.277 -7.930 25.140 1.00 97.00 405 MET A O 1
ATOM 3020 N N . ILE A 1 406 ? -12.835 -6.321 24.922 1.00 97.12 406 ILE A N 1
ATOM 3021 C CA . ILE A 1 406 ? -12.607 -6.056 23.504 1.00 97.12 406 ILE A CA 1
ATOM 3022 C C . ILE A 1 406 ? -12.012 -4.659 23.338 1.00 97.12 406 ILE A C 1
ATOM 3024 O O . ILE A 1 406 ? -12.543 -3.667 23.843 1.00 97.12 406 ILE A O 1
ATOM 3028 N N . VAL A 1 407 ? -10.921 -4.577 22.579 1.00 96.50 407 VAL A N 1
ATOM 3029 C CA . VAL A 1 407 ? -10.238 -3.322 22.253 1.00 96.50 407 VAL A CA 1
ATOM 3030 C C . VAL A 1 407 ? -10.294 -3.074 20.752 1.00 96.50 407 VAL A C 1
ATOM 3032 O O . VAL A 1 407 ? -9.858 -3.896 19.952 1.00 96.50 407 VAL A O 1
ATOM 3035 N N . THR A 1 408 ? -10.785 -1.907 20.347 1.00 93.88 408 THR A N 1
ATOM 3036 C CA . THR A 1 408 ? -10.795 -1.491 18.939 1.00 93.88 408 THR A CA 1
ATOM 3037 C C . THR A 1 408 ? -9.560 -0.649 18.648 1.00 93.88 408 THR A C 1
ATOM 3039 O O . THR A 1 408 ? -9.460 0.501 19.081 1.00 93.88 408 THR A O 1
ATOM 3042 N N . SER A 1 409 ? -8.590 -1.217 17.933 1.00 91.38 409 SER A N 1
ATOM 3043 C CA . SER A 1 409 ? -7.305 -0.562 17.689 1.00 91.38 409 SER A CA 1
ATOM 3044 C C . SER A 1 409 ? -7.373 0.423 16.519 1.00 91.38 409 SER A C 1
ATOM 3046 O O . SER A 1 409 ? -7.583 0.061 15.356 1.00 91.38 409 SER A O 1
ATOM 3048 N N . ASP A 1 410 ? -7.159 1.702 16.821 1.00 90.56 410 ASP A N 1
ATOM 3049 C CA . ASP A 1 410 ? -6.870 2.733 15.829 1.00 90.56 410 ASP A CA 1
ATOM 3050 C C . ASP A 1 410 ? -5.387 3.141 15.865 1.00 90.56 410 ASP A C 1
ATOM 3052 O O . ASP A 1 410 ? -4.598 2.651 16.678 1.00 90.56 410 ASP A O 1
ATOM 3056 N N . SER A 1 411 ? -4.972 4.038 14.964 1.00 90.31 411 SER A N 1
ATOM 3057 C CA . SER A 1 411 ? -3.574 4.482 14.923 1.00 90.31 411 SER A CA 1
ATOM 3058 C C . SER A 1 411 ? -3.121 5.148 16.222 1.00 90.31 411 SER A C 1
ATOM 3060 O O . SER A 1 411 ? -1.953 5.036 16.584 1.00 90.31 411 SER A O 1
ATOM 3062 N N . SER A 1 412 ? -4.029 5.835 16.920 1.00 89.75 412 SER A N 1
ATOM 3063 C CA . SER A 1 412 ? -3.710 6.528 18.167 1.00 89.75 412 SER A CA 1
ATOM 3064 C C . SER A 1 412 ? -3.494 5.551 19.317 1.00 89.75 412 SER A C 1
ATOM 3066 O O . SER A 1 412 ? -2.577 5.755 20.108 1.00 89.75 412 SER A O 1
ATOM 3068 N N . LEU A 1 413 ? -4.263 4.459 19.355 1.00 92.94 413 LEU A N 1
ATOM 3069 C CA . LEU A 1 413 ? -4.110 3.383 20.324 1.00 92.94 413 LEU A CA 1
ATOM 3070 C C . LEU A 1 413 ? -2.745 2.710 20.191 1.00 92.94 413 LEU A C 1
ATOM 3072 O O . LEU A 1 413 ? -2.017 2.617 21.175 1.00 92.94 413 LEU A O 1
ATOM 3076 N N . ILE A 1 414 ? -2.376 2.295 18.973 1.00 93.12 414 ILE A N 1
ATOM 3077 C CA . ILE A 1 414 ? -1.104 1.600 18.734 1.00 93.12 414 ILE A CA 1
ATOM 3078 C C . ILE A 1 414 ? 0.081 2.496 19.092 1.00 93.12 414 ILE A C 1
ATOM 3080 O O . ILE A 1 414 ? 0.991 2.041 19.773 1.00 93.12 414 ILE A O 1
ATOM 3084 N N . VAL A 1 415 ? 0.068 3.766 18.669 1.00 92.56 415 VAL A N 1
ATOM 3085 C CA . VAL A 1 415 ? 1.149 4.713 18.990 1.00 92.56 415 VAL A CA 1
ATOM 3086 C C . VAL A 1 415 ? 1.248 4.938 20.497 1.00 92.56 415 VAL A C 1
ATOM 3088 O O . VAL A 1 415 ? 2.341 4.862 21.047 1.00 92.56 415 VAL A O 1
ATOM 3091 N N . ARG A 1 416 ? 0.121 5.141 21.183 1.00 91.88 416 ARG A N 1
ATOM 3092 C CA . ARG A 1 416 ? 0.116 5.380 22.629 1.00 91.88 416 ARG A CA 1
ATOM 3093 C C . ARG A 1 416 ? 0.576 4.163 23.428 1.00 91.88 416 ARG A C 1
ATOM 3095 O O . ARG A 1 416 ? 1.283 4.326 24.414 1.00 91.88 416 ARG A O 1
ATOM 3102 N N . ALA A 1 417 ? 0.252 2.955 22.971 1.00 93.38 417 ALA A N 1
ATOM 3103 C CA . ALA A 1 417 ? 0.775 1.719 23.547 1.00 93.38 417 ALA A CA 1
ATOM 3104 C C . ALA A 1 417 ? 2.307 1.598 23.414 1.00 93.38 417 ALA A C 1
ATOM 3106 O O . ALA A 1 417 ? 2.920 0.860 24.167 1.00 93.38 417 ALA A O 1
ATOM 3107 N N . GLN A 1 418 ? 2.964 2.327 22.505 1.00 91.00 418 GLN A N 1
ATOM 3108 C CA . GLN A 1 418 ? 4.435 2.371 22.470 1.00 91.00 418 GLN A CA 1
ATOM 3109 C C . GLN A 1 418 ? 5.034 3.319 23.520 1.00 91.00 418 GLN A C 1
ATOM 3111 O O . GLN A 1 418 ? 6.218 3.213 23.832 1.00 91.00 418 GLN A O 1
ATOM 3116 N N . GLU A 1 419 ? 4.250 4.276 24.017 1.00 91.56 419 GLU A N 1
ATOM 3117 C CA . GLU A 1 419 ? 4.700 5.341 24.924 1.00 91.56 419 GLU A CA 1
ATOM 3118 C C . GLU A 1 419 ? 4.365 5.039 26.394 1.00 91.56 419 GLU A C 1
ATOM 3120 O O . GLU A 1 419 ? 5.017 5.566 27.293 1.00 91.56 419 GLU A O 1
ATOM 3125 N N . ASP A 1 420 ? 3.365 4.189 26.638 1.00 94.69 420 ASP A N 1
ATOM 3126 C CA . ASP A 1 420 ? 2.804 3.883 27.956 1.00 94.69 420 ASP A CA 1
ATOM 3127 C C . ASP A 1 420 ? 2.817 2.357 28.207 1.00 94.69 420 ASP A C 1
ATOM 3129 O O . ASP A 1 420 ? 1.955 1.647 27.678 1.00 94.69 420 ASP A O 1
ATOM 3133 N N . PRO A 1 421 ? 3.785 1.836 28.995 1.00 93.62 421 PRO A N 1
ATOM 3134 C CA . PRO A 1 421 ? 3.921 0.401 29.265 1.00 93.62 421 PRO A CA 1
ATOM 3135 C C . PRO A 1 421 ? 2.712 -0.224 29.968 1.00 93.62 421 PRO A C 1
ATOM 3137 O O . PRO A 1 421 ? 2.350 -1.358 29.673 1.00 93.62 421 PRO A O 1
ATOM 3140 N N . GLU A 1 422 ? 2.059 0.515 30.866 1.00 94.56 422 GLU A N 1
ATOM 3141 C CA . GLU A 1 422 ? 0.860 0.036 31.561 1.00 94.56 422 GLU A CA 1
ATOM 3142 C C . GLU A 1 422 ? -0.283 -0.144 30.556 1.00 94.56 422 GLU A C 1
ATOM 3144 O O . GLU A 1 422 ? -0.937 -1.184 30.502 1.00 94.56 422 GLU A O 1
ATOM 3149 N N . PHE A 1 423 ? -0.490 0.851 29.690 1.00 95.75 423 PHE A N 1
ATOM 3150 C CA . PHE A 1 423 ? -1.504 0.768 28.642 1.00 95.75 423 PHE A CA 1
ATOM 3151 C C . PHE A 1 423 ? -1.197 -0.333 27.614 1.00 95.75 423 PHE A C 1
ATOM 3153 O O . PHE A 1 423 ? -2.112 -1.021 27.160 1.00 95.75 423 PHE A O 1
ATOM 3160 N N . PHE A 1 424 ? 0.077 -0.541 27.276 1.00 94.50 424 PHE A N 1
ATOM 3161 C CA . PHE A 1 424 ? 0.521 -1.641 26.419 1.00 94.50 424 PHE A CA 1
ATOM 3162 C C . PHE A 1 424 ? 0.131 -3.017 26.968 1.00 94.50 424 PHE A C 1
ATOM 3164 O O . PHE A 1 424 ? -0.344 -3.870 26.213 1.00 94.50 424 PHE A O 1
ATOM 3171 N N . GLU A 1 425 ? 0.327 -3.239 28.269 1.00 95.25 425 GLU A N 1
ATOM 3172 C CA . GLU A 1 425 ? -0.046 -4.490 28.931 1.00 95.25 425 GLU A CA 1
ATOM 3173 C C . GLU A 1 425 ? -1.560 -4.694 28.921 1.00 95.25 425 GLU A C 1
ATOM 3175 O O . GLU A 1 425 ? -2.020 -5.767 28.535 1.00 95.25 425 GLU A O 1
ATOM 3180 N N . ILE A 1 426 ? -2.334 -3.651 29.245 1.00 95.25 426 ILE A N 1
ATOM 3181 C CA . ILE A 1 426 ? -3.803 -3.704 29.224 1.00 95.25 426 ILE A CA 1
ATOM 3182 C C . ILE A 1 426 ? -4.315 -4.132 27.843 1.00 95.25 426 ILE A C 1
ATOM 3184 O O . ILE A 1 426 ? -5.158 -5.022 27.746 1.00 95.25 426 ILE A O 1
ATOM 3188 N N . VAL A 1 427 ? -3.795 -3.528 26.770 1.00 95.00 427 VAL A N 1
ATOM 3189 C CA . VAL A 1 427 ? -4.215 -3.851 25.397 1.00 95.00 427 VAL A CA 1
ATOM 3190 C C . VAL A 1 427 ? -3.832 -5.284 25.016 1.00 95.00 427 VAL A C 1
ATOM 3192 O O . VAL A 1 427 ? -4.632 -5.981 24.401 1.00 95.00 427 VAL A O 1
ATOM 3195 N N . ASN A 1 428 ? -2.633 -5.748 25.379 1.00 94.31 428 ASN A N 1
ATOM 3196 C CA . ASN A 1 428 ? -2.181 -7.106 25.052 1.00 94.31 428 ASN A CA 1
ATOM 3197 C C . ASN A 1 428 ? -2.855 -8.211 25.880 1.00 94.31 428 ASN A C 1
ATOM 3199 O O . ASN A 1 428 ? -2.791 -9.374 25.490 1.00 94.31 428 ASN A O 1
ATOM 3203 N N . GLN A 1 429 ? -3.484 -7.865 27.003 1.00 93.94 429 GLN A N 1
ATOM 3204 C CA . GLN A 1 429 ? -4.289 -8.775 27.824 1.00 93.94 429 GLN A CA 1
ATOM 3205 C C . GLN A 1 429 ? -5.782 -8.762 27.457 1.00 93.94 429 GLN A C 1
ATOM 3207 O O . GLN A 1 429 ? -6.586 -9.377 28.162 1.00 93.94 429 GLN A O 1
ATOM 3212 N N . ALA A 1 430 ? -6.181 -8.027 26.418 1.00 94.56 430 ALA A N 1
ATOM 3213 C CA . ALA A 1 430 ? -7.549 -8.058 25.924 1.00 94.56 430 ALA A CA 1
ATOM 3214 C C . ALA A 1 430 ? -7.833 -9.377 25.188 1.00 94.56 430 ALA A C 1
ATOM 3216 O O . ALA A 1 430 ? -6.983 -9.894 24.461 1.00 94.56 430 ALA A O 1
ATOM 3217 N N . ASP A 1 431 ? -9.050 -9.893 25.339 1.00 95.06 431 ASP A N 1
ATOM 3218 C CA . ASP A 1 431 ? -9.484 -11.166 24.752 1.00 95.06 431 ASP A CA 1
ATOM 3219 C C . ASP A 1 431 ? -9.662 -11.068 23.231 1.00 95.06 431 ASP A C 1
ATOM 3221 O O . ASP A 1 431 ? -9.496 -12.049 22.502 1.00 95.06 431 ASP A O 1
ATOM 3225 N N . MET A 1 432 ? -9.962 -9.865 22.732 1.00 94.31 432 MET A N 1
ATOM 3226 C CA . MET A 1 432 ? -9.994 -9.575 21.302 1.00 94.31 432 MET A CA 1
ATOM 3227 C C . MET A 1 432 ? -9.568 -8.134 21.009 1.00 94.31 432 MET A C 1
ATOM 3229 O O . MET A 1 432 ? -10.137 -7.183 21.545 1.00 94.31 432 MET A O 1
ATOM 3233 N N . VAL A 1 433 ? -8.611 -7.966 20.092 1.00 95.06 433 VAL A N 1
ATOM 3234 C CA . VAL A 1 433 ? -8.161 -6.648 19.622 1.00 95.06 433 VAL A CA 1
ATOM 3235 C C . VAL A 1 433 ? -8.443 -6.513 18.129 1.00 95.06 433 VAL A C 1
ATOM 3237 O O . VAL A 1 433 ? -7.768 -7.122 17.299 1.00 95.06 433 VAL A O 1
ATOM 3240 N N . THR A 1 434 ? -9.444 -5.719 17.761 1.00 93.75 434 THR A N 1
ATOM 3241 C CA . THR A 1 434 ? -9.884 -5.571 16.366 1.00 93.75 434 THR A CA 1
ATOM 3242 C C . THR A 1 434 ? -9.132 -4.455 15.643 1.00 93.75 434 THR A C 1
ATOM 3244 O O . THR A 1 434 ? -8.639 -3.510 16.260 1.00 93.75 434 THR A O 1
ATOM 3247 N N . ALA A 1 435 ? -9.025 -4.547 14.314 1.00 92.56 435 ALA A N 1
ATOM 3248 C CA . ALA A 1 435 ? -8.411 -3.511 13.482 1.00 92.56 435 ALA A CA 1
ATOM 3249 C C . ALA A 1 435 ? -9.451 -2.465 13.033 1.00 92.56 435 ALA A C 1
ATOM 3251 O O . ALA A 1 435 ? -10.112 -2.643 12.010 1.00 92.56 435 ALA A O 1
ATOM 3252 N N . ASP A 1 436 ? -9.572 -1.355 13.766 1.00 89.69 436 ASP A N 1
ATOM 3253 C CA . ASP A 1 436 ? -10.554 -0.291 13.493 1.00 89.69 436 ASP A CA 1
ATOM 3254 C C . ASP A 1 436 ? -10.020 0.744 12.488 1.00 89.69 436 ASP A C 1
ATOM 3256 O O . ASP A 1 436 ? -10.656 1.092 11.487 1.00 89.69 436 ASP A O 1
ATOM 3260 N N . GLY A 1 437 ? -8.809 1.248 12.730 1.00 86.25 437 GLY A N 1
ATOM 3261 C CA . GLY A 1 437 ? -8.248 2.344 11.943 1.00 86.25 437 GLY A CA 1
ATOM 3262 C C . GLY A 1 437 ? -7.723 1.906 10.572 1.00 86.25 437 GLY A C 1
ATOM 3263 O O . GLY A 1 437 ? -7.008 0.912 10.454 1.00 86.25 437 GLY A O 1
ATOM 3264 N N . ILE A 1 438 ? -7.942 2.723 9.529 1.00 83.88 438 ILE A N 1
ATOM 3265 C CA . ILE A 1 438 ? -7.322 2.483 8.209 1.00 83.88 438 ILE A CA 1
ATOM 3266 C C . ILE A 1 438 ? -5.790 2.446 8.290 1.00 83.88 438 ILE A C 1
ATOM 3268 O O . ILE A 1 438 ? -5.160 1.700 7.549 1.00 83.88 438 ILE A O 1
ATOM 3272 N N . GLY A 1 439 ? -5.191 3.215 9.208 1.00 87.25 439 GLY A N 1
ATOM 3273 C CA . GLY A 1 439 ? -3.751 3.187 9.454 1.00 87.25 439 GLY A CA 1
ATOM 3274 C C . GLY A 1 439 ? -3.280 1.829 9.970 1.00 87.25 439 GLY A C 1
ATOM 3275 O O . GLY A 1 439 ? -2.283 1.320 9.476 1.00 87.25 439 GLY A O 1
ATOM 3276 N N . VAL A 1 440 ? -4.039 1.200 10.873 1.00 89.88 440 VAL A N 1
ATOM 3277 C CA . VAL A 1 440 ? -3.757 -0.145 11.401 1.00 89.88 440 VAL A CA 1
ATOM 3278 C C . VAL A 1 440 ? -3.845 -1.183 10.285 1.00 89.88 440 VAL A C 1
ATOM 3280 O O . VAL A 1 440 ? -2.899 -1.939 10.072 1.00 89.88 440 VAL A O 1
ATOM 3283 N N . VAL A 1 441 ? -4.928 -1.158 9.502 1.00 87.75 441 VAL A N 1
ATOM 3284 C CA . VAL A 1 441 ? -5.107 -2.055 8.347 1.00 87.75 441 VAL A CA 1
ATOM 3285 C C . VAL A 1 441 ? -3.990 -1.857 7.317 1.00 87.75 441 VAL A C 1
ATOM 3287 O O . VAL A 1 441 ? -3.445 -2.826 6.789 1.00 87.75 441 VAL A O 1
ATOM 3290 N N . LEU A 1 442 ? -3.612 -0.610 7.027 1.00 84.75 442 LEU A N 1
ATOM 3291 C CA . LEU A 1 442 ? -2.541 -0.293 6.086 1.00 84.75 442 LEU A CA 1
ATOM 3292 C C . LEU A 1 442 ? -1.180 -0.782 6.596 1.00 84.75 442 LEU A C 1
ATOM 3294 O O . LEU A 1 442 ? -0.444 -1.415 5.842 1.00 84.75 442 LEU A O 1
ATOM 3298 N N . SER A 1 443 ? -0.862 -0.543 7.867 1.00 88.56 443 SER A N 1
ATOM 3299 C CA . SER A 1 443 ? 0.376 -1.007 8.492 1.00 88.56 443 SER A CA 1
ATOM 3300 C C . SER A 1 443 ? 0.469 -2.528 8.535 1.00 88.56 443 SER A C 1
ATOM 3302 O O . SER A 1 443 ? 1.510 -3.087 8.189 1.00 88.56 443 SER A O 1
ATOM 3304 N N . ALA A 1 444 ? -0.631 -3.207 8.864 1.00 86.56 444 ALA A N 1
ATOM 3305 C CA . ALA A 1 444 ? -0.710 -4.659 8.811 1.00 86.56 444 ALA A CA 1
ATOM 3306 C C . ALA A 1 444 ? -0.447 -5.184 7.390 1.00 86.56 444 ALA A C 1
ATOM 3308 O O . ALA A 1 444 ? 0.384 -6.075 7.205 1.00 86.56 444 ALA A O 1
ATOM 3309 N N . ARG A 1 445 ? -1.053 -4.566 6.365 1.00 82.00 445 ARG A N 1
ATOM 3310 C CA . ARG A 1 445 ? -0.800 -4.911 4.954 1.00 82.00 445 ARG A CA 1
ATOM 3311 C C . ARG A 1 445 ? 0.655 -4.689 4.548 1.00 82.00 445 ARG A C 1
ATOM 3313 O O . ARG A 1 445 ? 1.246 -5.561 3.921 1.00 82.00 445 ARG A O 1
ATOM 3320 N N . LEU A 1 446 ? 1.258 -3.562 4.929 1.00 79.50 446 LEU A N 1
ATOM 3321 C CA . LEU A 1 446 ? 2.665 -3.268 4.631 1.00 79.50 446 LEU A CA 1
ATOM 3322 C C . LEU A 1 446 ? 3.615 -4.312 5.243 1.00 79.50 446 LEU A C 1
ATOM 3324 O O . LEU A 1 446 ? 4.593 -4.713 4.605 1.00 79.50 446 LEU A O 1
ATOM 3328 N N . LEU A 1 447 ? 3.298 -4.799 6.444 1.00 82.31 447 LEU A N 1
ATOM 3329 C CA . LEU A 1 447 ? 4.055 -5.842 7.139 1.00 82.31 447 LEU A CA 1
ATOM 3330 C C . LEU A 1 447 ? 3.707 -7.274 6.686 1.00 82.31 447 LEU A C 1
ATOM 3332 O O . LEU A 1 447 ? 4.393 -8.210 7.089 1.00 82.31 447 LEU A O 1
ATOM 3336 N N . ASN A 1 448 ? 2.753 -7.457 5.763 1.00 77.75 448 ASN A N 1
ATOM 3337 C CA . ASN A 1 448 ? 2.230 -8.759 5.307 1.00 77.75 448 ASN A CA 1
ATOM 3338 C C . ASN A 1 448 ? 1.565 -9.577 6.429 1.00 77.75 448 ASN A C 1
ATOM 3340 O O . ASN A 1 448 ? 1.652 -10.803 6.447 1.00 77.75 448 ASN A O 1
ATOM 3344 N N . LEU A 1 449 ? 0.920 -8.892 7.369 1.00 81.69 449 LEU A N 1
ATOM 3345 C CA . LEU A 1 449 ? 0.125 -9.503 8.428 1.00 81.69 449 LEU A CA 1
ATOM 3346 C C . LEU A 1 449 ? -1.271 -9.871 7.889 1.00 81.69 449 LEU A C 1
ATOM 3348 O O . LEU A 1 449 ? -1.803 -9.133 7.051 1.00 81.69 449 LEU A O 1
ATOM 3352 N N . PRO A 1 450 ? -1.886 -10.976 8.350 1.00 81.69 450 PRO A N 1
ATOM 3353 C CA . PRO A 1 450 ? -3.153 -11.477 7.824 1.00 81.69 450 PRO A CA 1
ATOM 3354 C C . PRO A 1 450 ? -4.376 -10.702 8.363 1.00 81.69 450 PRO A C 1
ATOM 3356 O O . PRO A 1 450 ? -5.331 -11.283 8.857 1.00 81.69 450 PRO A O 1
ATOM 3359 N N . VAL A 1 451 ? -4.358 -9.367 8.281 1.00 79.94 451 VAL A N 1
ATOM 3360 C CA . VAL A 1 451 ? -5.482 -8.492 8.664 1.00 79.94 451 VAL A CA 1
ATOM 3361 C C . VAL A 1 451 ? -6.172 -7.998 7.393 1.00 79.94 451 VAL A C 1
ATOM 3363 O O . VAL A 1 451 ? -5.625 -7.185 6.637 1.00 79.94 451 VAL A O 1
ATOM 3366 N N . PHE A 1 452 ? -7.364 -8.525 7.115 1.00 69.50 452 PHE A N 1
ATOM 3367 C CA . PHE A 1 452 ? -8.017 -8.348 5.810 1.00 69.50 452 PHE A CA 1
ATOM 3368 C C . PHE A 1 452 ? -9.081 -7.263 5.805 1.00 69.50 452 PHE A C 1
ATOM 3370 O O . PHE A 1 452 ? -9.185 -6.507 4.829 1.00 69.50 452 PHE A O 1
ATOM 3377 N N . GLU A 1 453 ? -9.842 -7.199 6.889 1.00 80.69 453 GLU A N 1
ATOM 3378 C CA . GLU A 1 453 ? -11.004 -6.345 7.041 1.00 80.69 453 GLU A CA 1
ATOM 3379 C C . GLU A 1 453 ? -10.771 -5.305 8.134 1.00 80.69 453 GLU A C 1
ATOM 3381 O O . GLU A 1 453 ? -10.005 -5.501 9.076 1.00 80.69 453 GLU A O 1
ATOM 3386 N N . ARG A 1 454 ? -11.420 -4.159 7.948 1.00 88.19 454 ARG A N 1
ATOM 3387 C CA . ARG A 1 454 ? -11.530 -3.136 8.970 1.00 88.19 454 ARG A CA 1
ATOM 3388 C C . ARG A 1 454 ? -12.762 -3.447 9.815 1.00 88.19 454 ARG A C 1
ATOM 3390 O O . ARG A 1 454 ? -13.872 -3.359 9.299 1.00 88.19 454 ARG A O 1
ATOM 3397 N N . VAL A 1 455 ? -12.567 -3.743 11.090 1.00 90.94 455 VAL A N 1
ATOM 3398 C CA . VAL A 1 455 ? -13.638 -4.010 12.053 1.00 90.94 455 VAL A CA 1
ATOM 3399 C C . VAL A 1 455 ? -13.688 -2.827 13.013 1.00 90.94 455 VAL A C 1
ATOM 3401 O O . VAL A 1 455 ? -12.882 -2.733 13.936 1.00 90.94 455 VAL A O 1
ATOM 3404 N N . SER A 1 456 ? -14.575 -1.866 12.731 1.00 91.25 456 SER A N 1
ATOM 3405 C CA . SER A 1 456 ? -14.643 -0.621 13.504 1.00 91.25 456 SER A CA 1
ATOM 3406 C C . SER A 1 456 ? -15.481 -0.765 14.768 1.00 91.25 456 SER A C 1
ATOM 3408 O O . SER A 1 456 ? -16.505 -1.447 14.749 1.00 91.25 456 SER A O 1
ATOM 3410 N N . GLY A 1 457 ? -15.112 -0.063 15.845 1.00 91.12 457 GLY A N 1
ATOM 3411 C CA . GLY A 1 457 ? -15.906 -0.075 17.077 1.00 91.12 457 GLY A CA 1
ATOM 3412 C C . GLY A 1 457 ? -17.327 0.456 16.872 1.00 91.12 457 GLY A C 1
ATOM 3413 O O . GLY A 1 457 ? -18.277 -0.052 17.458 1.00 91.12 457 GLY A O 1
ATOM 3414 N N . CYS A 1 458 ? -17.500 1.430 15.975 1.00 91.50 458 CYS A N 1
ATOM 3415 C CA . CYS A 1 458 ? -18.815 1.976 15.640 1.00 91.50 458 CYS A CA 1
ATOM 3416 C C . CYS A 1 458 ? -19.711 0.944 14.934 1.00 91.50 458 CYS A C 1
ATOM 3418 O O . CYS A 1 458 ? -20.905 0.897 15.223 1.00 91.50 458 CYS A O 1
ATOM 3420 N N . ASP A 1 459 ? -19.147 0.114 14.049 1.00 92.81 459 ASP A N 1
ATOM 3421 C CA . ASP A 1 459 ? -19.880 -0.979 13.395 1.00 92.81 459 ASP A CA 1
ATOM 3422 C C . ASP A 1 459 ? -20.171 -2.129 14.368 1.00 92.81 459 ASP A C 1
ATOM 3424 O O . ASP A 1 459 ? -21.262 -2.689 14.333 1.00 92.81 459 ASP A O 1
ATOM 3428 N N . MET A 1 460 ? -19.241 -2.435 15.281 1.00 95.69 460 MET A N 1
ATOM 3429 C CA . MET A 1 460 ? -19.464 -3.445 16.322 1.00 95.69 460 MET A CA 1
ATOM 3430 C C . MET A 1 460 ? -20.608 -3.059 17.264 1.00 95.69 460 MET A C 1
ATOM 3432 O O . MET A 1 460 ? -21.412 -3.919 17.601 1.00 95.69 460 MET A O 1
ATOM 3436 N N . VAL A 1 461 ? -20.738 -1.779 17.645 1.00 96.31 461 VAL A N 1
ATOM 3437 C CA . VAL A 1 461 ? -21.903 -1.298 18.419 1.00 96.31 461 VAL A CA 1
ATOM 3438 C C . VAL A 1 461 ? -23.208 -1.595 17.678 1.00 96.31 461 VAL A C 1
ATOM 3440 O O . VAL A 1 461 ? -24.134 -2.132 18.275 1.00 96.31 461 VAL A O 1
ATOM 3443 N N . ASP A 1 462 ? -23.270 -1.293 16.377 1.00 94.94 462 ASP A N 1
ATOM 3444 C CA . ASP A 1 462 ? -24.458 -1.541 15.547 1.00 94.94 462 ASP A CA 1
ATOM 3445 C C . ASP A 1 462 ? -24.828 -3.031 15.526 1.00 94.94 462 ASP A C 1
ATOM 3447 O O . ASP A 1 462 ? -25.976 -3.400 15.772 1.00 94.94 462 ASP A O 1
ATOM 3451 N N . ALA A 1 463 ? -23.831 -3.887 15.283 1.00 96.00 463 ALA A N 1
ATOM 3452 C CA . ALA A 1 463 ? -24.002 -5.332 15.181 1.00 96.00 463 ALA A CA 1
ATOM 3453 C C . ALA A 1 463 ? -24.348 -5.986 16.532 1.00 96.00 463 ALA A C 1
ATOM 3455 O O . ALA A 1 463 ? -25.172 -6.897 16.585 1.00 96.00 463 ALA A O 1
ATOM 3456 N N . MET A 1 464 ? -23.779 -5.504 17.641 1.00 97.12 464 MET A N 1
ATOM 3457 C CA . MET A 1 464 ? -24.130 -5.949 18.996 1.00 97.12 464 MET A CA 1
ATOM 3458 C C . MET A 1 464 ? -25.557 -5.538 19.384 1.00 97.12 464 MET A C 1
ATOM 3460 O O . MET A 1 464 ? -26.254 -6.307 20.047 1.00 97.12 464 MET A O 1
ATOM 3464 N N . CYS A 1 465 ? -26.024 -4.362 18.951 1.00 96.50 465 CYS A N 1
ATOM 3465 C CA . CYS A 1 465 ? -27.416 -3.944 19.130 1.00 96.50 465 CYS A CA 1
ATOM 3466 C C . CYS A 1 465 ? -28.389 -4.835 18.350 1.00 96.50 465 CYS A C 1
ATOM 3468 O O . CYS A 1 465 ? -29.410 -5.257 18.895 1.00 96.50 465 CYS A O 1
ATOM 3470 N N . GLU A 1 466 ? -28.052 -5.186 17.108 1.00 95.94 466 GLU A N 1
ATOM 3471 C CA . GLU A 1 466 ? -28.825 -6.153 16.329 1.00 95.94 466 GLU A CA 1
ATOM 3472 C C . GLU A 1 466 ? -28.838 -7.542 16.993 1.00 95.94 466 GLU A C 1
ATOM 3474 O O . GLU A 1 466 ? -29.890 -8.180 17.083 1.00 95.94 466 GLU A O 1
ATOM 3479 N N . LEU A 1 467 ? -27.693 -7.999 17.512 1.00 94.25 467 LEU A N 1
ATOM 3480 C CA . LEU A 1 467 ? -27.585 -9.264 18.243 1.00 94.25 467 LEU A CA 1
ATOM 3481 C C . LEU A 1 467 ? -28.458 -9.260 19.509 1.00 94.25 467 LEU A C 1
ATOM 3483 O O . LEU A 1 467 ? -29.179 -10.226 19.757 1.00 94.25 467 LEU A O 1
ATOM 3487 N N . SER A 1 468 ? -28.455 -8.160 20.268 1.00 95.94 468 SER A N 1
ATOM 3488 C CA . SER A 1 468 ? -29.330 -7.962 21.430 1.00 95.94 468 SER A CA 1
ATOM 3489 C C . SER A 1 468 ? -30.808 -8.046 21.056 1.00 95.94 468 SER A C 1
ATOM 3491 O O . SER A 1 468 ? -31.550 -8.749 21.731 1.00 95.94 468 SER A O 1
ATOM 3493 N N . ALA A 1 469 ? -31.239 -7.424 19.956 1.00 95.50 469 ALA A N 1
ATOM 3494 C CA . ALA A 1 469 ? -32.633 -7.511 19.522 1.00 95.50 469 ALA A CA 1
ATOM 3495 C C . ALA A 1 469 ? -33.063 -8.940 19.142 1.00 95.50 469 ALA A C 1
ATOM 3497 O O . ALA A 1 469 ? -34.228 -9.299 19.294 1.00 95.50 469 ALA A O 1
ATOM 3498 N N . ARG A 1 470 ? -32.125 -9.772 18.671 1.00 94.75 470 ARG A N 1
ATOM 3499 C CA . ARG A 1 470 ? -32.388 -11.175 18.311 1.00 94.75 470 ARG A CA 1
ATOM 3500 C C . ARG A 1 470 ? -32.349 -12.126 19.507 1.00 94.75 470 ARG A C 1
ATOM 3502 O O . ARG A 1 470 ? -33.124 -13.077 19.537 1.00 94.75 470 ARG A O 1
ATOM 3509 N N . LYS A 1 471 ? -31.426 -11.913 20.450 1.00 94.81 471 LYS A N 1
ATOM 3510 C CA . LYS A 1 471 ? -31.118 -12.861 21.540 1.00 94.81 471 LYS A CA 1
ATOM 3511 C C . LYS A 1 471 ? -31.485 -12.371 22.941 1.00 94.81 471 LYS A C 1
ATOM 3513 O O . LYS A 1 471 ? -31.412 -13.143 23.890 1.00 94.81 471 LYS A O 1
ATOM 3518 N N . GLY A 1 472 ? -31.881 -11.110 23.081 1.00 94.75 472 GLY A N 1
ATOM 3519 C CA . GLY A 1 472 ? -32.277 -10.506 24.351 1.00 94.75 472 GLY A CA 1
ATOM 3520 C C . GLY A 1 472 ? -31.117 -10.091 25.261 1.00 94.75 472 GLY A C 1
ATOM 3521 O O . GLY A 1 472 ? -31.338 -9.915 26.456 1.00 94.75 472 GLY A O 1
ATOM 3522 N N . HIS A 1 473 ? -29.894 -9.933 24.740 1.00 95.81 473 HIS A N 1
ATOM 3523 C CA . HIS A 1 473 ? -28.752 -9.491 25.552 1.00 95.81 473 HIS A CA 1
ATOM 3524 C C . HIS A 1 473 ? -28.957 -8.076 26.098 1.00 95.81 473 HIS A C 1
ATOM 3526 O O . HIS A 1 473 ? -29.346 -7.167 25.365 1.00 95.81 473 HIS A O 1
ATOM 3532 N N . ARG A 1 474 ? -28.645 -7.879 27.375 1.00 97.00 474 ARG A N 1
ATOM 3533 C CA . ARG A 1 474 ? -28.813 -6.626 28.114 1.00 97.00 474 ARG A CA 1
ATOM 3534 C C . ARG A 1 474 ? -27.622 -5.704 27.878 1.00 97.00 474 ARG A C 1
ATOM 3536 O O . ARG A 1 474 ? -26.498 -6.011 28.274 1.00 97.00 474 ARG A O 1
ATOM 3543 N N . LEU A 1 475 ? -27.874 -4.568 27.235 1.00 98.00 475 LEU A N 1
ATOM 3544 C CA . LEU A 1 475 ? -26.848 -3.605 26.838 1.00 98.00 475 LEU A CA 1
ATOM 3545 C C . LEU A 1 475 ? -26.763 -2.435 27.818 1.00 98.00 475 LEU A C 1
ATOM 3547 O O . LEU A 1 475 ? -27.786 -1.827 28.137 1.00 98.00 475 LEU A O 1
ATOM 3551 N N . PHE A 1 476 ? -25.553 -2.058 28.224 1.00 98.31 476 PHE A N 1
ATOM 3552 C CA . PHE A 1 476 ? -25.318 -0.855 29.023 1.00 98.31 476 PHE A CA 1
ATOM 3553 C C . PHE A 1 476 ? -24.441 0.146 28.271 1.00 98.31 476 PHE A C 1
ATOM 3555 O O . PHE A 1 476 ? -23.407 -0.211 27.704 1.00 98.31 476 PHE A O 1
ATOM 3562 N N . PHE A 1 477 ? -24.843 1.416 28.286 1.00 98.25 477 PHE A N 1
ATOM 3563 C CA . PHE A 1 477 ? -24.164 2.500 27.576 1.00 98.25 477 PHE A CA 1
ATOM 3564 C C . PHE A 1 477 ? -23.485 3.444 28.570 1.00 98.25 477 PHE A C 1
ATOM 3566 O O . PHE A 1 477 ? -24.151 4.234 29.229 1.00 98.25 477 PHE A O 1
ATOM 3573 N N . LEU A 1 478 ? -22.158 3.394 28.672 1.00 97.69 478 LEU A N 1
ATOM 3574 C CA . LEU A 1 478 ? -21.379 4.263 29.553 1.00 97.69 478 LEU A CA 1
ATOM 3575 C C . LEU A 1 478 ? -20.535 5.239 28.732 1.00 97.69 478 LEU A C 1
ATOM 3577 O O . LEU A 1 478 ? -19.653 4.817 27.991 1.00 97.69 478 LEU A O 1
ATOM 3581 N N . GLY A 1 479 ? -20.724 6.545 28.898 1.00 95.62 479 GLY A N 1
ATOM 3582 C CA . GLY A 1 479 ? -19.820 7.558 28.346 1.00 95.62 479 GLY A CA 1
ATOM 3583 C C . GLY A 1 479 ? -20.508 8.709 27.616 1.00 95.62 479 GLY A C 1
ATOM 3584 O O . GLY A 1 479 ? -21.726 8.852 27.634 1.00 95.62 479 GLY A O 1
ATOM 3585 N N . GLY A 1 480 ? -19.705 9.564 26.981 1.00 93.12 480 GLY A N 1
ATOM 3586 C CA . GLY A 1 480 ? -20.192 10.805 26.371 1.00 93.12 480 GLY A CA 1
ATOM 3587 C C . GLY A 1 480 ? -20.624 11.870 27.391 1.00 93.12 480 GLY A C 1
ATOM 3588 O O . GLY A 1 480 ? -20.519 11.687 28.607 1.00 93.12 480 GLY A O 1
ATOM 3589 N N . ALA A 1 481 ? -21.071 13.021 26.885 1.00 93.94 481 ALA A N 1
ATOM 3590 C CA . ALA A 1 481 ? -21.645 14.085 27.712 1.00 93.94 481 ALA A CA 1
ATOM 3591 C C . ALA A 1 481 ? -22.986 13.651 28.340 1.00 93.94 481 ALA A C 1
ATOM 3593 O O . ALA A 1 481 ? -23.620 12.726 27.825 1.00 93.94 481 ALA A O 1
ATOM 3594 N N . PRO A 1 482 ? -23.443 14.305 29.425 1.00 94.75 482 PRO A N 1
ATOM 3595 C CA . PRO A 1 482 ? -24.768 14.057 29.992 1.00 94.75 482 PRO A CA 1
ATOM 3596 C C . PRO A 1 482 ? -25.866 14.034 28.918 1.00 94.75 482 PRO A C 1
ATOM 3598 O O . PRO A 1 482 ? -25.949 14.943 28.090 1.00 94.75 482 PRO A O 1
ATOM 3601 N N . GLY A 1 483 ? -26.675 12.970 28.893 1.00 93.88 483 GLY A N 1
ATOM 3602 C CA . GLY A 1 483 ? -27.739 12.774 27.906 1.00 93.88 483 GLY A CA 1
ATOM 3603 C C . GLY A 1 483 ? -27.299 12.145 26.576 1.00 93.88 483 GLY A C 1
ATOM 3604 O O . GLY A 1 483 ? -28.150 11.879 25.727 1.00 93.88 483 GLY A O 1
ATOM 3605 N N . VAL A 1 484 ? -26.000 11.944 26.318 1.00 95.88 484 VAL A N 1
ATOM 3606 C CA . VAL A 1 484 ? -25.520 11.316 25.068 1.00 95.88 484 VAL A CA 1
ATOM 3607 C C . VAL A 1 484 ? -25.755 9.809 25.087 1.00 95.88 484 VAL A C 1
ATOM 3609 O O . VAL A 1 484 ? -26.286 9.278 24.113 1.00 95.88 484 VAL A O 1
ATOM 3612 N N . ALA A 1 485 ? -25.395 9.122 26.174 1.00 96.38 485 ALA A N 1
ATOM 3613 C CA . ALA A 1 485 ? -25.562 7.674 26.288 1.00 96.38 485 ALA A CA 1
ATOM 3614 C C . ALA A 1 485 ? -27.043 7.265 26.205 1.00 96.38 485 ALA A C 1
ATOM 3616 O O . ALA A 1 485 ? -27.394 6.339 25.476 1.00 96.38 485 ALA A O 1
ATOM 3617 N N . GLU A 1 486 ? -27.917 8.012 26.878 1.00 96.56 486 GLU A N 1
ATOM 3618 C CA . GLU A 1 486 ? -29.361 7.793 26.911 1.00 96.56 486 GLU A CA 1
ATOM 3619 C C . GLU A 1 486 ? -29.979 7.976 25.521 1.00 96.56 486 GLU A C 1
ATOM 3621 O O . GLU A 1 486 ? -30.723 7.116 25.049 1.00 96.56 486 GLU A O 1
ATOM 3626 N N . ARG A 1 487 ? -29.627 9.062 24.818 1.00 97.06 487 ARG A N 1
ATOM 3627 C CA . ARG A 1 487 ? -30.108 9.306 23.448 1.00 97.06 487 ARG A CA 1
ATOM 3628 C C . ARG A 1 487 ? -29.565 8.290 22.452 1.00 97.06 487 ARG A C 1
ATOM 3630 O O . ARG A 1 487 ? -30.302 7.869 21.565 1.00 97.06 487 ARG A O 1
ATOM 3637 N N . ALA A 1 488 ? -28.305 7.874 22.589 1.00 96.69 488 ALA A N 1
ATOM 3638 C CA . ALA A 1 488 ? -27.737 6.817 21.757 1.00 96.69 488 ALA A CA 1
ATOM 3639 C C . ALA A 1 488 ? -28.519 5.507 21.928 1.00 96.69 488 ALA A C 1
ATOM 3641 O O . ALA A 1 488 ? -28.927 4.912 20.931 1.00 96.69 488 ALA A O 1
ATOM 3642 N N . ALA A 1 489 ? -28.791 5.103 23.173 1.00 95.81 489 ALA A N 1
ATOM 3643 C CA . ALA A 1 489 ? -29.579 3.915 23.483 1.00 95.81 489 ALA A CA 1
ATOM 3644 C C . ALA A 1 489 ? -31.008 4.007 22.915 1.00 95.81 489 ALA A C 1
ATOM 3646 O O . ALA A 1 489 ? -31.476 3.069 22.271 1.00 95.81 489 ALA A O 1
ATOM 3647 N N . GLN A 1 490 ? -31.680 5.154 23.074 1.00 95.50 490 GLN A N 1
ATOM 3648 C CA . GLN A 1 490 ? -33.019 5.395 22.520 1.00 95.50 490 GLN A CA 1
ATOM 3649 C C . GLN A 1 490 ? -33.040 5.303 20.988 1.00 95.50 490 GLN A C 1
ATOM 3651 O O . GLN A 1 490 ? -33.862 4.582 20.425 1.00 95.50 490 GLN A O 1
ATOM 3656 N N . ASN A 1 491 ? -32.114 5.979 20.305 1.00 95.94 491 ASN A N 1
ATOM 3657 C CA . ASN A 1 491 ? -32.033 5.963 18.843 1.00 95.94 491 ASN A CA 1
ATOM 3658 C C . ASN A 1 491 ? -31.731 4.562 18.293 1.00 95.94 491 ASN A C 1
ATOM 3660 O O . ASN A 1 491 ? -32.292 4.161 17.273 1.00 95.94 491 ASN A O 1
ATOM 3664 N N . LEU A 1 492 ? -30.864 3.803 18.969 1.00 95.38 492 LEU A N 1
ATOM 3665 C CA . LEU A 1 492 ? -30.561 2.420 18.601 1.00 95.38 492 LEU A CA 1
ATOM 3666 C C . LEU A 1 492 ? -31.756 1.490 18.839 1.00 95.38 492 LEU A C 1
ATOM 3668 O O . LEU A 1 492 ? -32.021 0.634 18.001 1.00 95.38 492 LEU A O 1
ATOM 3672 N N . CYS A 1 493 ? -32.530 1.705 19.905 1.00 94.81 493 CYS A N 1
ATOM 3673 C CA . CYS A 1 493 ? -33.760 0.956 20.171 1.00 94.81 493 CYS A CA 1
ATOM 3674 C C . CYS A 1 493 ? -34.833 1.196 19.098 1.00 94.81 493 CYS A C 1
ATOM 3676 O O . CYS A 1 493 ? -35.498 0.260 18.662 1.00 94.81 493 CYS A O 1
ATOM 3678 N N . LEU A 1 494 ? -34.950 2.433 18.596 1.00 94.50 494 LEU A N 1
ATOM 3679 C CA . LEU A 1 494 ? -35.828 2.742 17.460 1.00 94.50 494 LEU A CA 1
ATOM 3680 C C . LEU A 1 494 ? -35.398 2.018 16.177 1.00 94.50 494 LEU A C 1
ATOM 3682 O O . LEU A 1 494 ? -36.243 1.661 15.358 1.00 94.50 494 LEU A O 1
ATOM 3686 N N . ARG A 1 495 ? -34.089 1.809 15.990 1.00 94.62 495 ARG A N 1
ATOM 3687 C CA . ARG A 1 495 ? -33.537 1.109 14.824 1.00 94.62 495 ARG A CA 1
ATOM 3688 C C . ARG A 1 495 ? -33.651 -0.413 14.936 1.00 94.62 495 ARG A C 1
ATOM 3690 O O . ARG A 1 495 ? -33.879 -1.062 13.918 1.00 94.62 495 ARG A O 1
ATOM 3697 N N . TYR A 1 496 ? -33.520 -0.964 16.141 1.00 96.06 496 TYR A N 1
ATOM 3698 C CA . TYR A 1 496 ? -33.611 -2.398 16.421 1.00 96.06 496 TYR A CA 1
ATOM 3699 C C . TYR A 1 496 ? -34.690 -2.682 17.477 1.00 96.06 496 TYR A C 1
ATOM 3701 O O . TYR A 1 496 ? -34.374 -2.841 18.662 1.00 96.06 496 TYR A O 1
ATOM 3709 N N . PRO A 1 497 ? -35.971 -2.767 17.065 1.00 92.38 497 PRO A N 1
ATOM 3710 C CA . PRO A 1 497 ? -37.054 -3.125 17.971 1.00 92.38 497 PRO A CA 1
ATOM 3711 C C . PRO A 1 497 ? -36.786 -4.484 18.629 1.00 92.38 497 PRO A C 1
ATOM 3713 O O . PRO A 1 497 ? -36.514 -5.463 17.938 1.00 92.38 497 PRO A O 1
ATOM 3716 N N . GLY A 1 498 ? -36.862 -4.541 19.960 1.00 89.62 498 GLY A N 1
ATOM 3717 C CA . GLY A 1 49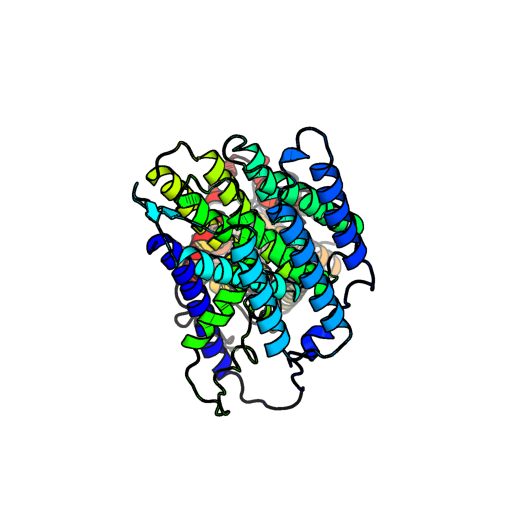8 ? -36.566 -5.745 20.750 1.00 89.62 498 GLY A CA 1
ATOM 3718 C C . GLY A 1 498 ? -35.198 -5.739 21.440 1.00 89.62 498 GLY A C 1
ATOM 3719 O O . GLY A 1 498 ? -34.944 -6.604 22.272 1.00 89.62 498 GLY A O 1
ATOM 3720 N N . MET A 1 499 ? -34.335 -4.759 21.149 1.00 94.56 499 MET A N 1
ATOM 3721 C CA . MET A 1 499 ? -33.081 -4.549 21.880 1.00 94.56 499 MET A CA 1
ATOM 3722 C C . MET A 1 499 ? -33.351 -4.265 23.366 1.00 94.56 499 MET A C 1
ATOM 3724 O O . MET A 1 499 ? -34.219 -3.457 23.704 1.00 94.56 499 MET A O 1
ATOM 3728 N N . VAL A 1 500 ? -32.574 -4.884 24.259 1.00 94.88 500 VAL A N 1
ATOM 3729 C CA . VAL A 1 500 ? -32.744 -4.732 25.712 1.00 94.88 500 VAL A CA 1
ATOM 3730 C C . VAL A 1 500 ? -31.725 -3.739 26.259 1.00 94.88 500 VAL A C 1
ATOM 3732 O O . VAL A 1 500 ? -30.524 -4.001 26.273 1.00 94.88 500 VAL A O 1
ATOM 3735 N N . ILE A 1 501 ? -32.208 -2.594 26.740 1.00 96.94 501 ILE A N 1
ATOM 3736 C CA . ILE A 1 501 ? -31.374 -1.586 27.404 1.00 96.94 501 ILE A CA 1
ATOM 3737 C C . ILE A 1 501 ? -31.356 -1.887 28.905 1.00 96.94 501 ILE A C 1
ATOM 3739 O O . ILE A 1 501 ? -32.376 -1.753 29.576 1.00 96.94 501 ILE A O 1
ATOM 3743 N N . ALA A 1 502 ? -30.193 -2.275 29.424 1.00 96.19 502 ALA A N 1
ATOM 3744 C CA . ALA A 1 502 ? -29.946 -2.489 30.849 1.00 96.19 502 ALA A CA 1
ATOM 3745 C C . ALA A 1 502 ? -29.810 -1.158 31.604 1.00 96.19 502 ALA A C 1
ATOM 3747 O O . ALA A 1 502 ? -30.271 -1.017 32.733 1.00 96.19 502 ALA A O 1
ATOM 3748 N N . GLY A 1 503 ? -29.175 -0.173 30.968 1.00 96.50 503 GLY A N 1
ATOM 3749 C CA . GLY A 1 503 ? -28.977 1.154 31.533 1.00 96.50 503 GLY A CA 1
ATOM 3750 C C . GLY A 1 503 ? -28.097 2.043 30.663 1.00 96.50 503 GLY A C 1
ATOM 37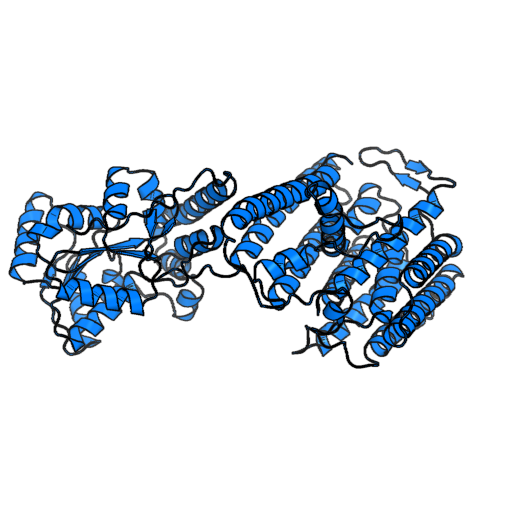51 O O . GLY A 1 503 ? -27.529 1.614 29.654 1.00 96.50 503 GLY A O 1
ATOM 3752 N N . ALA A 1 504 ? -28.002 3.307 31.054 1.00 97.06 504 ALA A N 1
ATOM 3753 C CA . ALA A 1 504 ? -27.126 4.285 30.435 1.00 97.06 504 ALA A CA 1
ATOM 3754 C C . ALA A 1 504 ? -26.607 5.258 31.500 1.00 97.06 504 ALA A C 1
ATOM 3756 O O . ALA A 1 504 ? -27.322 5.570 32.451 1.00 97.06 504 ALA A O 1
ATOM 3757 N N . HIS A 1 505 ? -25.366 5.712 31.345 1.00 97.12 505 HIS A N 1
ATOM 3758 C CA . HIS A 1 505 ? -24.748 6.694 32.227 1.00 97.12 505 HIS A CA 1
ATOM 3759 C C . HIS A 1 505 ? -23.708 7.526 31.468 1.00 97.12 505 HIS A C 1
ATOM 3761 O O . HIS A 1 505 ? -22.998 7.025 30.592 1.00 97.12 505 HIS A O 1
ATOM 3767 N N . HIS A 1 506 ? -23.571 8.804 31.814 1.00 95.75 506 HIS A N 1
ATOM 3768 C CA . HIS A 1 506 ? -22.594 9.689 31.179 1.00 95.75 506 HIS A CA 1
ATOM 3769 C C . HIS A 1 506 ? -21.148 9.374 31.586 1.00 95.75 506 HIS A C 1
ATOM 3771 O O . HIS A 1 506 ? -20.884 8.736 32.601 1.00 95.75 506 HIS A O 1
ATOM 3777 N N . GLY A 1 507 ? -20.181 9.882 30.821 1.00 92.75 507 GLY A N 1
ATOM 3778 C CA . GLY A 1 507 ? -18.749 9.659 31.063 1.00 92.75 507 GLY A CA 1
ATOM 3779 C C . GLY A 1 507 ? -18.063 10.656 31.999 1.00 92.75 507 GLY A C 1
ATOM 3780 O O . GLY A 1 507 ? -16.870 10.524 32.253 1.00 92.75 507 GLY A O 1
ATOM 3781 N N . TYR A 1 508 ? -18.780 11.682 32.461 1.00 90.12 508 TYR A N 1
ATOM 3782 C CA . TYR A 1 508 ? -18.239 12.754 33.301 1.00 90.12 508 TYR A CA 1
ATOM 3783 C C . TYR A 1 508 ? -18.504 12.481 34.786 1.00 90.12 508 TYR A C 1
ATOM 3785 O O . TYR A 1 508 ? -19.389 13.092 35.370 1.00 90.12 508 TYR A O 1
ATOM 3793 N N . PHE A 1 509 ? -17.763 11.545 35.373 1.00 91.69 509 PHE A N 1
ATOM 3794 C CA . PHE A 1 509 ? -17.824 11.214 36.802 1.00 91.69 509 PHE A CA 1
ATOM 3795 C C . PHE A 1 509 ? -16.426 11.277 37.434 1.00 91.69 509 PHE A C 1
ATOM 3797 O O . PHE A 1 509 ? -15.421 11.110 36.731 1.00 91.69 509 PHE A O 1
ATOM 3804 N N . GLY A 1 510 ? -16.368 11.597 38.730 1.00 88.12 510 GLY A N 1
ATOM 3805 C CA . GLY A 1 510 ? -15.130 11.643 39.510 1.00 88.12 510 GLY A CA 1
ATOM 3806 C C . GLY A 1 510 ? -14.648 10.249 39.919 1.00 88.12 510 GLY A C 1
ATOM 3807 O O . GLY A 1 510 ? -15.357 9.261 39.734 1.00 88.12 510 GLY A O 1
ATOM 3808 N N . ALA A 1 511 ? -13.445 10.161 40.493 1.00 86.50 511 ALA A N 1
ATOM 3809 C CA . ALA A 1 511 ? -12.917 8.889 41.001 1.00 86.50 511 ALA A CA 1
ATOM 3810 C C . ALA A 1 511 ? -13.752 8.366 42.186 1.00 86.50 511 ALA A C 1
ATOM 3812 O O . ALA A 1 511 ? -13.910 7.163 42.362 1.00 86.50 511 ALA A O 1
ATOM 3813 N N . GLU A 1 512 ? -14.317 9.287 42.963 1.00 88.62 512 GLU A N 1
ATOM 3814 C CA . GLU A 1 512 ? -15.251 9.055 44.062 1.00 88.62 512 GLU A CA 1
ATOM 3815 C C . GLU A 1 512 ? -16.572 8.402 43.624 1.00 88.62 512 GLU A C 1
ATOM 3817 O O . GLU A 1 512 ? -17.166 7.649 44.392 1.00 88.62 512 GLU A O 1
ATOM 3822 N N . ASP A 1 513 ? -16.999 8.632 42.381 1.00 90.94 513 ASP A N 1
ATOM 3823 C CA . ASP A 1 513 ? -18.253 8.105 41.836 1.00 90.94 513 ASP A CA 1
ATOM 3824 C C . ASP A 1 513 ? -18.051 6.786 41.064 1.00 90.94 513 ASP A C 1
ATOM 3826 O O . ASP A 1 513 ? -19.029 6.129 40.697 1.00 90.94 513 ASP A O 1
ATOM 3830 N N . GLU A 1 514 ? -16.800 6.369 40.811 1.00 92.50 514 GLU A N 1
ATOM 3831 C CA . GLU A 1 514 ? -16.485 5.159 40.032 1.00 92.50 514 GLU A CA 1
ATOM 3832 C C . GLU A 1 514 ? -17.154 3.910 40.622 1.00 92.50 514 GLU A C 1
ATOM 3834 O O . GLU A 1 514 ? -17.757 3.125 39.888 1.00 92.50 514 GLU A O 1
ATOM 3839 N N . GLU A 1 515 ? -17.108 3.736 41.946 1.00 93.19 515 GLU A N 1
ATOM 3840 C CA . GLU A 1 515 ? -17.717 2.582 42.620 1.00 93.19 515 GLU A CA 1
ATOM 3841 C C . GLU A 1 515 ? -19.244 2.560 42.477 1.00 93.19 515 GLU A C 1
ATOM 3843 O O . GLU A 1 515 ? -19.836 1.492 42.296 1.00 93.19 515 GLU A O 1
ATOM 3848 N N . ALA A 1 516 ? -19.888 3.731 42.499 1.00 95.06 516 ALA A N 1
ATOM 3849 C CA . ALA A 1 516 ? -21.329 3.850 42.304 1.00 95.06 516 ALA A CA 1
ATOM 3850 C C . ALA A 1 516 ? -21.730 3.462 40.872 1.00 95.06 516 ALA A C 1
ATOM 3852 O O . ALA A 1 516 ? -22.703 2.730 40.676 1.00 95.06 516 ALA A O 1
ATOM 3853 N N . VAL A 1 517 ? -20.944 3.880 39.874 1.00 95.56 517 VAL A N 1
ATOM 3854 C CA . VAL A 1 517 ? -21.148 3.497 38.467 1.00 95.56 517 VAL A CA 1
ATOM 3855 C C . VAL A 1 517 ? -20.958 1.989 38.278 1.00 95.56 517 VAL A C 1
ATOM 3857 O O . VAL A 1 517 ? -21.782 1.336 37.639 1.00 95.56 517 VAL A O 1
ATOM 3860 N N . VAL A 1 518 ? -19.921 1.400 38.877 1.00 96.19 518 VAL A N 1
ATOM 3861 C CA . VAL A 1 518 ? -19.678 -0.053 38.830 1.00 96.19 518 VAL A CA 1
ATOM 3862 C C . VAL A 1 518 ? -20.826 -0.830 39.477 1.00 96.19 518 VAL A C 1
ATOM 3864 O O . VAL A 1 518 ? -21.306 -1.815 38.910 1.00 96.19 518 VAL A O 1
ATOM 3867 N N . ALA A 1 519 ? -21.316 -0.372 40.633 1.00 95.62 519 ALA A N 1
ATOM 3868 C CA . ALA A 1 519 ? -22.461 -0.975 41.306 1.00 95.62 519 ALA A CA 1
ATOM 3869 C C . ALA A 1 519 ? -23.745 -0.878 40.465 1.00 95.62 519 ALA A C 1
ATOM 3871 O O . ALA A 1 519 ? -24.516 -1.838 40.434 1.00 95.62 519 ALA A O 1
ATOM 3872 N N . MET A 1 520 ? -23.949 0.233 39.751 1.00 95.94 520 MET A N 1
ATOM 3873 C CA . MET A 1 520 ? -25.067 0.418 38.822 1.00 95.94 520 MET A CA 1
ATOM 3874 C C . MET A 1 520 ? -25.007 -0.577 37.655 1.00 95.94 520 MET A C 1
ATOM 3876 O O . MET A 1 520 ? -26.007 -1.229 37.361 1.00 95.94 520 MET A O 1
ATOM 3880 N N . ILE A 1 521 ? -23.837 -0.745 37.029 1.00 96.38 521 ILE A N 1
ATOM 3881 C CA . ILE A 1 521 ? -23.638 -1.675 35.902 1.00 96.38 521 ILE A CA 1
ATOM 3882 C C . ILE A 1 521 ? -23.893 -3.123 36.332 1.00 96.38 521 ILE A C 1
ATOM 3884 O O . ILE A 1 521 ? -24.594 -3.862 35.631 1.00 96.38 521 ILE A O 1
ATOM 3888 N N . ARG A 1 522 ? -23.370 -3.510 37.503 1.00 95.62 522 ARG A N 1
ATOM 3889 C CA . ARG A 1 522 ? -23.602 -4.833 38.096 1.00 95.62 522 ARG A CA 1
ATOM 3890 C C . ARG A 1 522 ? -25.076 -5.037 38.446 1.00 95.62 522 ARG A C 1
ATOM 3892 O O . ARG A 1 522 ? -25.646 -6.072 38.118 1.00 95.62 522 ARG A O 1
ATOM 3899 N N . GLY A 1 523 ? -25.711 -4.052 39.086 1.00 95.25 523 GLY A N 1
ATOM 3900 C CA . GLY A 1 523 ? -27.125 -4.107 39.471 1.00 95.25 523 GLY A CA 1
ATOM 3901 C C . GLY A 1 523 ? -28.071 -4.226 38.274 1.00 95.25 523 GLY A C 1
ATOM 3902 O O . GLY A 1 523 ? -29.070 -4.937 38.349 1.00 95.25 523 GLY A O 1
ATOM 3903 N N . ALA A 1 524 ? -27.713 -3.614 37.142 1.00 94.62 524 ALA A N 1
ATOM 3904 C CA . ALA A 1 524 ? -28.431 -3.744 35.875 1.00 94.62 524 ALA A CA 1
ATOM 3905 C C . ALA A 1 524 ? -28.271 -5.128 35.215 1.00 94.62 524 ALA A C 1
ATOM 3907 O O . ALA A 1 524 ? -28.955 -5.417 34.233 1.00 94.62 524 ALA A O 1
ATOM 3908 N N . SER A 1 525 ? -27.393 -5.987 35.755 1.00 93.81 525 SER A N 1
ATOM 3909 C CA . SER A 1 525 ? -27.053 -7.299 35.202 1.00 93.81 525 SER A CA 1
ATOM 3910 C C . SER A 1 525 ? -26.687 -7.193 33.717 1.00 93.81 525 SER A C 1
ATOM 3912 O O . SER A 1 525 ? -27.326 -7.770 32.847 1.00 93.81 525 SER A O 1
ATOM 3914 N N . THR A 1 526 ? -25.703 -6.359 33.413 1.00 95.50 526 THR A N 1
ATOM 3915 C CA . THR A 1 526 ? -25.300 -6.064 32.035 1.00 95.50 526 THR A CA 1
ATOM 3916 C C . THR A 1 526 ? -24.658 -7.286 31.375 1.00 95.50 526 THR A C 1
ATOM 3918 O O . THR A 1 526 ? -23.772 -7.886 31.967 1.00 95.50 526 THR A O 1
ATOM 3921 N N . ASP A 1 527 ? -25.030 -7.617 30.135 1.00 96.81 527 ASP A N 1
ATOM 3922 C CA . ASP A 1 527 ? -24.343 -8.659 29.356 1.00 96.81 527 ASP A CA 1
ATOM 3923 C C . ASP A 1 527 ? -23.240 -8.037 28.481 1.00 96.81 527 ASP A C 1
ATOM 3925 O O . ASP A 1 527 ? -22.112 -8.530 28.448 1.00 96.81 527 ASP A O 1
ATOM 3929 N N . ILE A 1 528 ? -23.541 -6.912 27.818 1.00 97.69 528 ILE A N 1
ATOM 3930 C CA . ILE A 1 528 ? -22.590 -6.168 26.978 1.00 97.69 528 ILE A CA 1
ATOM 3931 C C . ILE A 1 528 ? -22.527 -4.707 27.435 1.00 97.69 528 ILE A C 1
ATOM 3933 O O . ILE A 1 528 ? -23.526 -3.987 27.420 1.00 97.69 528 ILE A O 1
ATOM 3937 N N . LEU A 1 529 ? -21.332 -4.259 27.810 1.00 98.00 529 LEU A N 1
ATOM 3938 C CA . LEU A 1 529 ? -21.030 -2.904 28.255 1.00 98.00 529 LEU A CA 1
ATOM 3939 C C . LEU A 1 529 ? -20.250 -2.139 27.177 1.00 98.00 529 LEU A C 1
ATOM 3941 O O . LEU A 1 529 ? -19.108 -2.477 26.853 1.00 98.00 529 LEU A O 1
ATOM 3945 N N . PHE A 1 530 ? -20.834 -1.048 26.685 1.00 98.25 530 PHE A N 1
ATOM 3946 C CA . PHE A 1 530 ? -20.157 -0.077 25.828 1.00 98.25 530 PHE A CA 1
ATOM 3947 C C . PHE A 1 530 ? -19.527 1.034 26.671 1.00 98.25 530 PHE A C 1
ATOM 3949 O O . PHE A 1 530 ? -20.240 1.734 27.387 1.00 98.25 530 PHE A O 1
ATOM 3956 N N . VAL A 1 531 ? -18.213 1.250 26.546 1.00 97.81 531 VAL A N 1
ATOM 3957 C CA . VAL A 1 531 ? -17.475 2.285 27.293 1.00 97.81 531 VAL A CA 1
ATOM 3958 C C . VAL A 1 531 ? -16.901 3.345 26.347 1.00 97.81 531 VAL A C 1
ATOM 3960 O O . VAL A 1 531 ? -16.002 3.091 25.548 1.00 97.81 531 VAL A O 1
ATOM 3963 N N . ALA A 1 532 ? -17.399 4.571 26.459 1.00 95.88 532 ALA A N 1
ATOM 3964 C CA . ALA A 1 532 ? -17.098 5.730 25.622 1.00 95.88 532 ALA A CA 1
ATOM 3965 C C . ALA A 1 532 ? -16.429 6.864 26.425 1.00 95.88 532 ALA A C 1
ATOM 3967 O O . ALA A 1 532 ? -16.842 8.024 26.368 1.00 95.88 532 ALA A O 1
ATOM 3968 N N . LEU A 1 533 ? -15.387 6.527 27.193 1.00 94.31 533 LEU A N 1
ATOM 3969 C CA . LEU A 1 533 ? -14.593 7.487 27.987 1.00 94.31 533 LEU A CA 1
ATOM 3970 C C . LEU A 1 533 ? -13.387 8.049 27.211 1.00 94.31 533 LEU A C 1
ATOM 3972 O O . LEU A 1 533 ? -12.755 9.019 27.636 1.00 94.31 533 LEU A O 1
ATOM 3976 N N . GLY A 1 534 ? -13.079 7.455 26.054 1.00 90.31 534 GLY A N 1
ATOM 3977 C CA . GLY A 1 534 ? -11.932 7.797 25.222 1.00 90.31 534 GLY A CA 1
ATOM 3978 C C . GLY A 1 534 ? -10.641 7.106 25.662 1.00 90.31 534 GLY A C 1
ATOM 3979 O O . GLY A 1 534 ? -10.466 6.717 26.815 1.00 90.31 534 GLY A O 1
ATOM 3980 N N . ILE A 1 535 ? -9.715 6.973 24.717 1.00 89.62 535 ILE A N 1
ATOM 3981 C CA . ILE A 1 535 ? -8.425 6.302 24.914 1.00 89.62 535 ILE A CA 1
ATOM 3982 C C . ILE A 1 535 ? -7.478 7.230 25.697 1.00 89.62 535 ILE A C 1
ATOM 3984 O O . ILE A 1 535 ? -7.338 8.401 25.313 1.00 89.62 535 ILE A O 1
ATOM 3988 N N . PRO A 1 536 ? -6.797 6.762 26.764 1.00 92.50 536 PRO A N 1
ATOM 3989 C CA . PRO A 1 536 ? -6.719 5.386 27.283 1.00 92.50 536 PRO A CA 1
ATOM 3990 C C . PRO A 1 536 ? -7.654 5.114 28.480 1.00 92.50 536 PRO A C 1
ATOM 3992 O O . PRO A 1 536 ? -7.551 4.077 29.133 1.00 92.50 536 PRO A O 1
ATOM 3995 N N . LYS A 1 537 ? -8.514 6.076 28.846 1.00 93.62 537 LYS A N 1
ATOM 3996 C CA . LYS A 1 537 ? -9.347 6.005 30.057 1.00 93.62 537 LYS A CA 1
ATOM 3997 C C . LYS A 1 537 ? -10.329 4.838 30.010 1.00 93.62 537 LYS A C 1
ATOM 3999 O O . LYS A 1 537 ? -10.520 4.180 31.024 1.00 93.62 537 LYS A O 1
ATOM 4004 N N . GLN A 1 538 ? -10.931 4.580 28.850 1.00 95.38 538 GLN A N 1
ATOM 4005 C CA . GLN A 1 538 ? -11.909 3.504 28.689 1.00 95.38 538 GLN A CA 1
ATOM 4006 C C . GLN A 1 538 ? -11.282 2.118 28.915 1.00 95.38 538 GLN A C 1
ATOM 4008 O O . GLN A 1 538 ? -11.854 1.317 29.645 1.00 95.38 538 GLN A O 1
ATOM 4013 N N . GLU A 1 539 ? -10.086 1.848 28.377 1.00 96.56 539 GLU A N 1
ATOM 4014 C CA . GLU A 1 539 ? -9.413 0.559 28.574 1.00 96.56 539 GLU A CA 1
ATOM 4015 C C . GLU A 1 539 ? -8.964 0.374 30.029 1.00 96.56 539 GLU A C 1
ATOM 4017 O O . GLU A 1 539 ? -9.154 -0.699 30.600 1.00 96.56 539 GLU A O 1
ATOM 4022 N N . ARG A 1 540 ? -8.426 1.433 30.651 1.00 96.12 540 ARG A N 1
ATOM 4023 C CA . ARG A 1 540 ? -8.034 1.426 32.070 1.00 96.12 540 ARG A CA 1
ATOM 4024 C C . ARG A 1 540 ? -9.235 1.184 32.987 1.00 96.12 540 ARG A C 1
ATOM 4026 O O . ARG A 1 540 ? -9.147 0.355 33.886 1.00 96.12 540 ARG A O 1
ATOM 4033 N N . PHE A 1 541 ? -10.361 1.852 32.730 1.00 96.38 541 PHE A N 1
ATOM 4034 C CA . PHE A 1 541 ? -11.601 1.665 33.488 1.00 96.38 541 PHE A CA 1
ATOM 4035 C C . PHE A 1 541 ? -12.122 0.227 33.377 1.00 96.38 541 PHE A C 1
ATOM 4037 O O . PHE A 1 541 ? -12.401 -0.404 34.395 1.00 96.38 541 PHE A O 1
ATOM 4044 N N . ILE A 1 542 ? -12.187 -0.314 32.152 1.00 96.69 542 ILE A N 1
ATOM 4045 C CA . ILE A 1 542 ? -12.621 -1.697 31.924 1.00 96.69 542 ILE A CA 1
ATOM 4046 C C . ILE A 1 542 ? -11.715 -2.659 32.688 1.00 96.69 542 ILE A C 1
ATOM 4048 O O . ILE A 1 542 ? -12.208 -3.471 33.463 1.00 96.69 542 ILE A O 1
ATOM 4052 N N . ARG A 1 543 ? -10.393 -2.556 32.524 1.00 96.19 543 ARG A N 1
ATOM 4053 C CA . ARG A 1 543 ? -9.464 -3.501 33.150 1.00 96.19 543 ARG A CA 1
ATOM 4054 C C . ARG A 1 543 ? -9.471 -3.436 34.671 1.00 96.19 543 ARG A C 1
ATOM 4056 O O . ARG A 1 543 ? -9.371 -4.476 35.309 1.00 96.19 543 ARG A O 1
ATOM 4063 N N . LYS A 1 544 ? -9.649 -2.246 35.242 1.00 95.56 544 LYS A N 1
ATOM 4064 C CA . LYS A 1 544 ? -9.742 -2.052 36.692 1.00 95.56 544 LYS A CA 1
ATOM 4065 C C . LYS A 1 544 ? -11.011 -2.670 37.296 1.00 95.56 544 LYS A C 1
ATOM 4067 O O . LYS A 1 544 ? -10.952 -3.167 38.415 1.00 95.56 544 LYS A O 1
ATOM 4072 N N . HIS A 1 545 ? -12.142 -2.640 36.583 1.00 96.12 545 HIS A N 1
ATOM 4073 C CA . HIS A 1 545 ? -13.454 -2.945 37.173 1.00 96.12 545 HIS A CA 1
ATOM 4074 C C . HIS A 1 545 ? -14.231 -4.100 36.529 1.00 96.12 545 HIS A C 1
ATOM 4076 O O . HIS A 1 545 ? -15.299 -4.442 37.030 1.00 96.12 545 HIS A O 1
ATOM 4082 N N . MET A 1 546 ? -13.755 -4.725 35.449 1.00 94.19 546 MET A N 1
ATOM 4083 C CA . MET A 1 546 ? -14.525 -5.748 34.718 1.00 94.19 546 MET A CA 1
ATOM 4084 C C . MET A 1 546 ? -14.972 -6.931 35.584 1.00 94.19 546 MET A C 1
ATOM 4086 O O . MET A 1 546 ? -16.110 -7.376 35.453 1.00 94.19 546 MET A O 1
ATOM 4090 N N . GLU A 1 547 ? -14.137 -7.382 36.524 1.00 93.50 547 GLU A N 1
ATOM 4091 C CA . GLU A 1 547 ? -14.503 -8.446 37.470 1.00 93.50 547 GLU A CA 1
ATOM 4092 C C . GLU A 1 547 ? -15.641 -8.018 38.411 1.00 93.50 547 GLU A C 1
ATOM 4094 O O . GLU A 1 547 ? -16.521 -8.811 38.736 1.00 93.50 547 GLU A O 1
ATOM 4099 N N . GLN A 1 548 ? -15.659 -6.744 38.818 1.00 94.12 548 GLN A N 1
ATOM 4100 C CA . GLN A 1 548 ? -16.667 -6.183 39.722 1.00 94.12 548 GLN A CA 1
ATOM 4101 C C . GLN A 1 548 ? -17.978 -5.859 39.003 1.00 94.12 548 GLN A C 1
ATOM 4103 O O . GLN A 1 548 ? -19.047 -6.012 39.591 1.00 94.12 548 GLN A O 1
ATOM 4108 N N . MET A 1 549 ? -17.897 -5.397 37.751 1.00 94.44 549 MET A N 1
ATOM 4109 C CA . MET A 1 549 ? -19.053 -5.069 36.914 1.00 94.44 549 MET A CA 1
ATOM 4110 C C . MET A 1 549 ? -19.815 -6.321 36.473 1.00 94.44 549 MET A C 1
ATOM 4112 O O . MET A 1 549 ? -21.017 -6.234 36.243 1.00 94.44 549 MET A O 1
ATOM 4116 N N . GLN A 1 550 ? -19.124 -7.465 36.361 1.00 92.25 550 GLN A N 1
ATOM 4117 C CA . GLN A 1 550 ? -19.680 -8.757 35.934 1.00 92.25 550 GLN A CA 1
ATOM 4118 C C . GLN A 1 550 ? -20.371 -8.726 34.560 1.00 92.25 550 GLN A C 1
ATOM 4120 O O . GLN A 1 550 ? -21.167 -9.608 34.246 1.00 92.25 550 GLN A O 1
ATOM 4125 N N . ALA A 1 551 ? -20.052 -7.733 33.726 1.00 95.12 551 ALA A N 1
ATOM 4126 C CA . ALA A 1 551 ? -20.488 -7.717 32.340 1.00 95.12 551 ALA A CA 1
ATOM 4127 C C . ALA A 1 551 ? -19.674 -8.733 31.535 1.00 95.12 551 ALA A C 1
ATOM 4129 O O . ALA A 1 551 ? -18.443 -8.719 31.597 1.00 95.12 551 ALA A O 1
ATOM 4130 N N . ALA A 1 552 ? -20.352 -9.594 30.775 1.00 95.44 552 ALA A N 1
ATOM 4131 C CA . ALA A 1 552 ? -19.694 -10.654 30.014 1.00 95.44 552 ALA A CA 1
ATOM 4132 C C . ALA A 1 552 ? -18.800 -10.094 28.897 1.00 95.44 552 ALA A C 1
ATOM 4134 O O . ALA A 1 552 ? -17.729 -10.628 28.632 1.00 95.44 552 ALA A O 1
ATOM 4135 N N . VAL A 1 553 ? -19.191 -8.980 28.274 1.00 97.56 553 VAL A N 1
ATOM 4136 C CA . VAL A 1 553 ? -18.373 -8.287 27.269 1.00 97.56 553 VAL A CA 1
ATOM 4137 C C . VAL A 1 553 ? -18.253 -6.809 27.612 1.00 97.56 553 VAL A C 1
ATOM 4139 O O . VAL A 1 553 ? -19.249 -6.100 27.704 1.00 97.56 553 VAL A O 1
ATOM 4142 N N . CYS A 1 554 ? -17.023 -6.318 27.738 1.00 97.75 554 CYS A N 1
ATOM 4143 C CA . CYS A 1 554 ? -16.706 -4.904 27.911 1.00 97.75 554 CYS A CA 1
ATOM 4144 C C . CYS A 1 554 ? -15.919 -4.397 26.698 1.00 97.75 554 CYS A C 1
ATOM 4146 O O . CYS A 1 554 ? -14.813 -4.870 26.435 1.00 97.75 554 CYS A O 1
ATOM 4148 N N . ILE A 1 555 ? -16.456 -3.415 25.971 1.00 97.56 555 ILE A N 1
ATOM 4149 C CA . ILE A 1 555 ? -15.821 -2.870 24.765 1.00 97.56 555 ILE A CA 1
ATOM 4150 C C . ILE A 1 555 ? -15.625 -1.355 24.860 1.00 97.56 555 ILE A C 1
ATOM 4152 O O . ILE A 1 555 ? -16.552 -0.593 25.143 1.00 97.56 555 ILE A O 1
ATOM 4156 N N . GLY A 1 556 ? -14.402 -0.904 24.585 1.00 96.12 556 GLY A N 1
ATOM 4157 C CA . GLY A 1 556 ? -14.097 0.514 24.419 1.00 96.12 556 GLY A CA 1
ATOM 4158 C C . GLY A 1 556 ? -14.555 1.008 23.046 1.00 96.12 556 GLY A C 1
ATOM 4159 O O . GLY A 1 556 ? -14.043 0.548 22.034 1.00 96.12 556 GLY A O 1
ATOM 4160 N N . VAL A 1 557 ? -15.494 1.956 22.986 1.00 93.75 557 VAL A N 1
ATOM 4161 C CA . VAL A 1 557 ? -16.107 2.413 21.717 1.00 93.75 557 VAL A CA 1
ATOM 4162 C C . VAL A 1 557 ? -15.836 3.881 21.395 1.00 93.75 557 VAL A C 1
ATOM 4164 O O . VAL A 1 557 ? -16.261 4.381 20.348 1.00 93.75 557 VAL A O 1
ATOM 4167 N N . GLY A 1 558 ? -15.119 4.595 22.267 1.00 88.62 558 GLY A N 1
ATOM 4168 C CA . GLY A 1 558 ? -14.748 5.995 22.069 1.00 88.62 558 GLY A CA 1
ATOM 4169 C C . GLY A 1 558 ? -15.944 6.876 21.692 1.00 88.62 558 GLY A C 1
ATOM 4170 O O . GLY A 1 558 ? -17.035 6.741 22.232 1.00 88.62 558 GLY A O 1
ATOM 4171 N N . GLY A 1 559 ? -15.766 7.767 20.713 1.00 88.31 559 GLY A N 1
ATOM 4172 C CA . GLY A 1 559 ? -16.824 8.681 20.255 1.00 88.31 559 GLY A CA 1
ATOM 4173 C C . GLY A 1 559 ? -17.870 8.047 19.327 1.00 88.31 559 GLY A C 1
ATOM 4174 O O . GLY A 1 559 ? -18.298 8.702 18.373 1.00 88.31 559 GLY A O 1
ATOM 4175 N N . SER A 1 560 ? -18.188 6.762 19.508 1.00 91.75 560 SER A N 1
ATOM 4176 C CA . SER A 1 560 ? -19.247 6.072 18.757 1.00 91.75 560 SER A CA 1
ATOM 4177 C C . SER A 1 560 ? -20.632 6.420 19.298 1.00 91.75 560 SER A C 1
ATOM 4179 O O . SER A 1 560 ? -21.559 6.586 18.510 1.00 91.75 560 SER A O 1
ATOM 4181 N N . LEU A 1 561 ? -20.769 6.626 20.615 1.00 94.62 561 LEU A N 1
ATOM 4182 C CA . LEU A 1 561 ? -22.048 7.033 21.208 1.00 94.62 561 LEU A CA 1
ATOM 4183 C C . LEU A 1 561 ? -22.496 8.413 20.712 1.00 94.62 561 LEU A C 1
ATOM 4185 O O . LEU A 1 561 ? -23.670 8.584 20.414 1.00 94.62 561 LEU A O 1
ATOM 4189 N N . ASP A 1 562 ? -21.574 9.357 20.495 1.00 92.38 562 ASP A N 1
ATOM 4190 C CA . ASP A 1 562 ? -21.900 10.659 19.890 1.00 92.38 562 ASP A CA 1
ATOM 4191 C C . ASP A 1 562 ? -22.497 10.524 18.474 1.00 92.38 562 ASP A C 1
ATOM 4193 O O . ASP A 1 562 ? -23.312 11.343 18.051 1.00 92.38 562 ASP A O 1
ATOM 4197 N N . VAL A 1 563 ? -22.099 9.490 17.720 1.00 91.38 563 VAL A N 1
ATOM 4198 C CA . VAL A 1 563 ? -22.646 9.229 16.378 1.00 91.38 563 VAL A CA 1
ATOM 4199 C C . VAL A 1 563 ? -24.086 8.749 16.483 1.00 91.38 563 VAL A C 1
ATOM 4201 O O . VAL A 1 563 ? -24.960 9.287 15.807 1.00 91.38 563 VAL A O 1
ATOM 4204 N N . TYR A 1 564 ? -24.343 7.771 17.352 1.00 94.19 564 TYR A N 1
ATOM 4205 C CA . TYR A 1 564 ? -25.680 7.203 17.524 1.00 94.19 564 TYR A CA 1
ATOM 4206 C C . TYR A 1 564 ? -26.640 8.134 18.270 1.00 94.19 564 TYR A C 1
ATOM 4208 O O . TYR A 1 564 ? -27.836 8.114 17.996 1.00 94.19 564 TYR A O 1
ATOM 4216 N N . ALA A 1 565 ? -26.139 9.019 19.134 1.00 93.81 565 ALA A N 1
ATOM 4217 C CA . ALA A 1 565 ? -26.926 10.085 19.753 1.00 93.81 565 ALA A CA 1
ATOM 4218 C C . ALA A 1 565 ? -27.339 11.192 18.762 1.00 93.81 565 ALA A C 1
ATOM 4220 O O . ALA A 1 565 ? -28.207 12.001 19.083 1.00 93.81 565 ALA A O 1
ATOM 4221 N N . GLY A 1 566 ? -26.736 11.238 17.566 1.00 89.38 566 GLY A N 1
ATOM 4222 C CA . GLY A 1 566 ? -27.008 12.253 16.544 1.00 89.38 566 GLY A CA 1
ATOM 4223 C C . GLY A 1 566 ? -26.190 13.542 16.682 1.00 89.38 566 GLY A C 1
ATOM 4224 O O . GLY A 1 566 ? -26.385 14.464 15.893 1.00 89.38 566 GLY A O 1
ATOM 4225 N N . GLU A 1 567 ? -25.242 13.603 17.622 1.00 86.06 567 GLU A N 1
ATOM 4226 C CA . GLU A 1 567 ? -24.339 14.751 17.809 1.00 86.06 567 GLU A CA 1
ATOM 4227 C C . GLU A 1 567 ? -23.358 14.906 16.642 1.00 86.06 567 GLU A C 1
ATOM 4229 O O . GLU A 1 567 ? -22.925 16.007 16.297 1.00 86.06 567 GLU A O 1
ATOM 4234 N N . VAL A 1 568 ? -22.984 13.786 16.014 1.00 82.88 568 VAL A N 1
ATOM 4235 C CA . VAL A 1 568 ? -22.011 13.763 14.921 1.00 82.88 568 VAL A CA 1
ATOM 4236 C C . VAL A 1 568 ? -22.521 12.907 13.774 1.00 82.88 568 VAL A C 1
ATOM 4238 O O . VAL A 1 568 ? -22.790 11.720 13.932 1.00 82.88 568 VAL A O 1
ATOM 4241 N N . LYS A 1 569 ? -22.560 13.478 12.568 1.00 85.31 569 LYS A N 1
ATOM 4242 C CA . LYS A 1 569 ? -22.856 12.704 11.358 1.00 85.31 569 LYS A CA 1
ATOM 4243 C C . LYS A 1 569 ? -21.695 11.769 11.025 1.00 85.31 569 LYS A C 1
ATOM 4245 O O . LYS A 1 569 ? -20.531 12.175 11.017 1.00 85.31 569 LYS A O 1
ATOM 4250 N N . ARG A 1 570 ? -22.012 10.510 10.723 1.00 83.25 570 ARG A N 1
ATOM 4251 C CA . ARG A 1 570 ? -21.039 9.541 10.207 1.00 83.25 570 ARG A CA 1
ATOM 4252 C C . ARG A 1 570 ? -20.687 9.867 8.752 1.00 83.25 570 ARG A C 1
ATOM 4254 O O . ARG A 1 570 ? -21.502 10.430 8.023 1.00 83.25 570 ARG A O 1
ATOM 4261 N N . ALA A 1 571 ? -19.476 9.509 8.323 1.00 84.69 571 ALA A N 1
ATOM 4262 C CA . ALA A 1 571 ? -19.061 9.698 6.934 1.00 84.69 571 ALA A CA 1
ATOM 4263 C C . ALA A 1 571 ? -19.971 8.906 5.972 1.00 84.69 571 ALA A C 1
ATOM 4265 O O . ALA A 1 571 ? -20.437 7.831 6.345 1.00 84.69 571 ALA A O 1
ATOM 4266 N N . PRO A 1 572 ? -20.208 9.362 4.731 1.00 86.25 572 PRO A N 1
ATOM 4267 C CA . PRO A 1 572 ? -20.924 8.574 3.729 1.00 86.25 572 PRO A CA 1
ATOM 4268 C C . PRO A 1 572 ? -20.299 7.187 3.513 1.00 86.25 572 PRO A C 1
ATOM 4270 O O . PRO A 1 572 ? -19.076 7.046 3.541 1.00 86.25 572 PRO A O 1
ATOM 4273 N N . VAL A 1 573 ? -21.122 6.172 3.223 1.00 84.12 573 VAL A N 1
ATOM 4274 C CA . VAL A 1 573 ? -20.681 4.766 3.074 1.00 84.12 573 VAL A CA 1
ATOM 4275 C C . VAL A 1 573 ? -19.533 4.615 2.072 1.00 84.12 573 VAL A C 1
ATOM 4277 O O . VAL A 1 573 ? -18.596 3.856 2.312 1.00 84.12 573 VAL A O 1
ATOM 4280 N N . TRP A 1 574 ? -19.552 5.366 0.965 1.00 79.94 574 TRP A N 1
ATOM 4281 C CA . TRP A 1 574 ? -18.466 5.319 -0.015 1.00 79.94 574 TRP A CA 1
ATOM 4282 C C . TRP A 1 574 ? -17.129 5.780 0.585 1.00 79.94 574 TRP A C 1
ATOM 4284 O O . TRP A 1 574 ? -16.119 5.126 0.343 1.00 79.94 574 TRP A O 1
ATOM 4294 N N . MET A 1 575 ? -17.124 6.827 1.425 1.00 81.81 575 MET A N 1
ATOM 4295 C CA . MET A 1 575 ? -15.926 7.322 2.120 1.00 81.81 575 MET A CA 1
ATOM 4296 C C . MET A 1 575 ? -15.434 6.330 3.169 1.00 81.81 575 MET A C 1
ATOM 4298 O O . MET A 1 575 ? -14.227 6.149 3.314 1.00 81.81 575 MET A O 1
ATOM 4302 N N . GLN A 1 576 ? -16.352 5.668 3.880 1.00 79.75 576 GLN A N 1
ATOM 4303 C CA . GLN A 1 576 ? -16.004 4.617 4.838 1.00 79.75 576 GLN A CA 1
ATOM 4304 C C . GLN A 1 576 ? -15.297 3.448 4.134 1.00 79.75 576 GLN A C 1
ATOM 4306 O O . GLN A 1 576 ? -14.227 3.027 4.567 1.00 79.75 576 GLN A O 1
ATOM 4311 N N . ARG A 1 577 ? -15.837 2.984 2.996 1.00 75.44 577 ARG A N 1
ATOM 4312 C CA . ARG A 1 577 ? -15.277 1.864 2.213 1.00 75.44 577 ARG A CA 1
ATOM 4313 C C . ARG A 1 577 ? -13.877 2.142 1.671 1.00 75.44 577 ARG A C 1
ATOM 4315 O O . ARG A 1 577 ? -13.058 1.229 1.622 1.00 75.44 577 ARG A O 1
ATOM 4322 N N . VAL A 1 578 ? -13.588 3.384 1.279 1.00 72.88 578 VAL A N 1
ATOM 4323 C CA . VAL A 1 578 ? -12.242 3.779 0.822 1.00 72.88 578 VAL A CA 1
ATOM 4324 C C . VAL A 1 578 ? -11.306 4.200 1.965 1.00 72.88 578 VAL A C 1
ATOM 4326 O O . VAL A 1 578 ? -10.165 4.575 1.710 1.00 72.88 578 VAL A O 1
ATOM 4329 N N . GLY A 1 579 ? -11.758 4.142 3.225 1.00 75.00 579 GLY A N 1
ATOM 4330 C CA . GLY A 1 579 ? -10.947 4.488 4.396 1.00 75.00 579 GLY A CA 1
ATOM 4331 C C . GLY A 1 579 ? -10.726 5.993 4.603 1.00 75.00 579 GLY A C 1
ATOM 4332 O O . GLY A 1 579 ? -9.780 6.377 5.284 1.00 75.00 579 GLY A O 1
ATOM 4333 N N . LEU A 1 580 ? -11.586 6.851 4.042 1.00 81.12 580 LEU A N 1
ATOM 4334 C CA . LEU A 1 580 ? -11.549 8.317 4.185 1.00 81.12 580 LEU A CA 1
ATOM 4335 C C . LEU A 1 580 ? -12.439 8.844 5.325 1.00 81.12 580 LEU A C 1
ATOM 4337 O O . LEU A 1 580 ? -12.669 10.049 5.435 1.00 81.12 580 LEU A O 1
ATOM 4341 N N . GLU A 1 581 ? -12.938 7.964 6.195 1.00 81.44 581 GLU A N 1
ATOM 4342 C CA . GLU A 1 581 ? -13.778 8.342 7.339 1.00 81.44 581 GLU A CA 1
ATOM 4343 C C . GLU A 1 581 ? -13.069 9.332 8.280 1.00 81.44 581 GLU A C 1
ATOM 4345 O O . GLU A 1 581 ? -13.681 10.294 8.746 1.00 81.44 581 GLU A O 1
ATOM 4350 N N . TRP A 1 582 ? -11.762 9.158 8.498 1.00 80.38 582 TRP A N 1
ATOM 4351 C CA . TRP A 1 582 ? -10.958 10.084 9.298 1.00 80.38 582 TRP A CA 1
ATOM 4352 C C . TRP A 1 582 ? -10.924 11.490 8.687 1.00 80.38 582 TRP A C 1
ATOM 4354 O O . TRP A 1 582 ? -11.076 12.464 9.416 1.00 80.38 582 TRP A O 1
ATOM 4364 N N . LEU A 1 583 ? -10.797 11.603 7.358 1.00 80.19 583 LEU A N 1
ATOM 4365 C CA . LEU A 1 583 ? -10.723 12.886 6.657 1.00 80.19 583 LEU A CA 1
ATOM 4366 C C . LEU A 1 583 ? -12.049 13.640 6.775 1.00 80.19 583 LEU A C 1
ATOM 4368 O O . LEU A 1 583 ? -12.057 14.826 7.097 1.00 80.19 583 LEU A O 1
ATOM 4372 N N . TYR A 1 584 ? -13.165 12.930 6.586 1.00 83.31 584 TYR A N 1
ATOM 4373 C CA . TYR A 1 584 ? -14.501 13.483 6.800 1.00 83.31 584 TYR A CA 1
ATOM 4374 C C . TYR A 1 584 ? -14.676 13.974 8.243 1.00 83.31 584 TYR A C 1
ATOM 4376 O O . TYR A 1 584 ? -15.070 15.116 8.469 1.00 83.31 584 TYR A O 1
ATOM 4384 N N . ARG A 1 585 ? -14.323 13.143 9.236 1.00 77.94 585 ARG A N 1
ATOM 4385 C CA . ARG A 1 585 ? -14.462 13.513 10.653 1.00 77.94 585 ARG A CA 1
ATOM 4386 C C . ARG A 1 585 ? -13.570 14.693 11.033 1.00 77.94 585 ARG A C 1
ATOM 4388 O O . ARG A 1 585 ? -14.027 15.547 11.784 1.00 77.94 585 ARG A O 1
ATOM 4395 N N . THR A 1 586 ? -12.345 14.787 10.518 1.00 81.75 586 THR A N 1
ATOM 4396 C CA . THR A 1 586 ? -11.481 15.953 10.757 1.00 81.75 586 THR A CA 1
ATOM 4397 C C . THR A 1 586 ? -12.044 17.213 10.110 1.00 81.75 586 THR A C 1
ATOM 4399 O O . THR A 1 586 ? -12.039 18.259 10.754 1.00 81.75 586 THR A O 1
ATOM 4402 N N . ALA A 1 587 ? -12.563 17.126 8.883 1.00 82.06 587 ALA A N 1
ATOM 4403 C CA . ALA A 1 587 ? -13.189 18.265 8.217 1.00 82.06 587 ALA A CA 1
ATOM 4404 C C . ALA A 1 587 ? -14.407 18.783 9.003 1.00 82.06 587 ALA A C 1
ATOM 4406 O O . ALA A 1 587 ? -14.578 19.989 9.150 1.00 82.06 587 ALA A O 1
ATOM 4407 N N . CYS A 1 588 ? -15.214 17.881 9.571 1.00 80.00 588 CYS A N 1
ATOM 4408 C CA . CYS A 1 588 ? -16.346 18.248 10.423 1.00 80.00 588 CYS A CA 1
ATOM 4409 C C . CYS A 1 588 ? -15.934 18.692 11.840 1.00 80.00 588 CYS A C 1
ATOM 4411 O O . CYS A 1 588 ? -16.674 19.428 12.487 1.00 80.00 588 CYS A O 1
ATOM 4413 N N . GLN A 1 589 ? -14.784 18.240 12.351 1.00 79.25 589 GLN A N 1
ATOM 4414 C CA . GLN A 1 589 ? -14.307 18.513 13.712 1.00 79.25 589 GLN A CA 1
ATOM 4415 C C . GLN A 1 589 ? -12.814 18.896 13.717 1.00 79.25 589 GLN A C 1
ATOM 4417 O O . GLN A 1 589 ? -11.966 18.097 14.131 1.00 79.25 589 GLN A O 1
ATOM 4422 N N . PRO A 1 590 ? -12.460 20.138 13.334 1.00 78.19 590 PRO A N 1
ATOM 4423 C CA . PRO A 1 590 ? -11.066 20.569 13.174 1.00 78.19 590 PRO A CA 1
ATOM 4424 C C . PRO A 1 590 ? -10.245 20.523 14.473 1.00 78.19 590 PRO A C 1
ATOM 4426 O O . PRO A 1 590 ? -9.032 20.335 14.437 1.00 78.19 590 PRO A O 1
ATOM 4429 N N . ARG A 1 591 ? -10.885 20.575 15.651 1.00 77.44 591 ARG A N 1
ATOM 4430 C CA . ARG A 1 591 ? -10.202 20.371 16.946 1.00 77.44 591 ARG A CA 1
ATOM 4431 C C . ARG A 1 591 ? -9.539 18.989 17.070 1.00 77.44 591 ARG A C 1
ATOM 4433 O O . ARG A 1 591 ? -8.644 18.812 17.888 1.00 77.44 591 ARG A O 1
ATOM 4440 N N . ARG A 1 592 ? -9.947 18.004 16.257 1.00 71.44 592 ARG A N 1
ATOM 4441 C CA . ARG A 1 592 ? -9.373 16.648 16.243 1.00 71.44 592 ARG A CA 1
ATOM 4442 C C . ARG A 1 592 ? -8.114 16.506 15.386 1.00 71.44 592 ARG A C 1
ATOM 4444 O O . ARG A 1 592 ? -7.546 15.417 15.371 1.00 71.44 592 ARG A O 1
ATOM 4451 N N . VAL A 1 593 ? -7.639 17.563 14.717 1.00 74.94 593 VAL A N 1
ATOM 4452 C CA . VAL A 1 593 ? -6.425 17.513 13.874 1.00 74.94 593 VAL A CA 1
ATOM 4453 C C . VAL A 1 593 ? -5.209 16.985 14.643 1.00 74.94 593 VAL A C 1
ATOM 4455 O O . VAL A 1 593 ? -4.434 16.220 14.080 1.00 74.94 593 VAL A O 1
ATOM 4458 N N . GLY A 1 594 ? -5.083 17.276 15.943 1.00 72.12 594 GLY A N 1
ATOM 4459 C CA . GLY A 1 594 ? -3.991 16.742 16.771 1.00 72.12 594 GLY A CA 1
ATOM 4460 C C . GLY A 1 594 ? -3.923 15.208 16.803 1.00 72.12 594 GLY A C 1
ATOM 4461 O O . GLY A 1 594 ? -2.839 14.641 16.882 1.00 72.12 594 GLY A O 1
ATOM 4462 N N . ARG A 1 595 ? -5.058 14.511 16.641 1.00 71.38 595 ARG A N 1
ATOM 4463 C CA . ARG A 1 595 ? -5.091 13.039 16.571 1.00 71.38 595 ARG A CA 1
ATOM 4464 C C . ARG A 1 595 ? -4.547 12.497 15.250 1.00 71.38 595 ARG A C 1
ATOM 4466 O O . ARG A 1 595 ? -4.123 11.344 15.205 1.00 71.38 595 ARG A O 1
ATOM 4473 N N . LEU A 1 596 ? -4.508 13.314 14.193 1.00 77.06 596 LEU A N 1
ATOM 4474 C CA . LEU A 1 596 ? -3.965 12.906 12.896 1.00 77.06 596 LEU A CA 1
ATOM 4475 C C . LEU A 1 596 ? -2.464 12.669 12.931 1.00 77.06 596 LEU A C 1
ATOM 4477 O O . LEU A 1 596 ? -1.987 11.938 12.076 1.00 77.06 596 LEU A O 1
ATOM 4481 N N . VAL A 1 597 ? -1.741 13.220 13.912 1.00 82.88 597 VAL A N 1
ATOM 4482 C CA . VAL A 1 597 ? -0.291 13.020 14.077 1.00 82.88 597 VAL A CA 1
ATOM 4483 C C . VAL A 1 597 ? 0.053 11.544 14.330 1.00 82.88 597 VAL A C 1
ATOM 4485 O O . VAL A 1 597 ? 1.111 11.078 13.910 1.00 82.88 597 VAL A O 1
ATOM 4488 N N . SER A 1 598 ? -0.880 10.773 14.896 1.00 83.12 598 SER A N 1
ATOM 4489 C CA . SER A 1 598 ? -0.705 9.334 15.121 1.00 83.12 598 SER A CA 1
ATOM 4490 C C . SER A 1 598 ? -0.632 8.511 13.827 1.00 83.12 598 SER A C 1
ATOM 4492 O O . SER A 1 598 ? 0.041 7.488 13.790 1.00 83.12 598 SER A O 1
ATOM 4494 N N . ILE A 1 599 ? -1.272 8.949 12.734 1.00 83.75 599 ILE A N 1
ATOM 4495 C CA . ILE A 1 599 ? -1.245 8.237 11.445 1.00 83.75 599 ILE A CA 1
ATOM 4496 C C . ILE A 1 599 ? 0.164 8.240 10.821 1.00 83.75 599 ILE A C 1
ATOM 4498 O O . ILE A 1 599 ? 0.683 7.155 10.551 1.00 83.75 599 ILE A O 1
ATOM 4502 N N . PRO A 1 600 ? 0.826 9.395 10.589 1.00 83.19 600 PRO A N 1
ATOM 4503 C CA . PRO A 1 600 ? 2.186 9.417 10.072 1.00 83.19 600 PRO A CA 1
ATOM 4504 C C . PRO A 1 600 ? 3.185 8.819 11.066 1.00 83.19 600 PRO A C 1
ATOM 4506 O O . PRO A 1 600 ? 4.130 8.178 10.619 1.00 83.19 600 PRO A O 1
ATOM 4509 N N . GLN A 1 601 ? 2.976 8.949 12.383 1.00 87.44 601 GLN A N 1
ATOM 4510 C CA . GLN A 1 601 ? 3.810 8.271 13.383 1.00 87.44 601 GLN A CA 1
ATOM 4511 C C . GLN A 1 601 ? 3.709 6.745 13.268 1.00 87.44 601 GLN A C 1
ATOM 4513 O O . GLN A 1 601 ? 4.737 6.077 13.174 1.00 87.44 601 GLN A O 1
ATOM 4518 N N . LEU A 1 602 ? 2.495 6.190 13.188 1.00 89.19 602 LEU A N 1
ATOM 4519 C CA . LEU A 1 602 ? 2.285 4.756 12.993 1.00 89.19 602 LEU A CA 1
ATOM 4520 C C . LEU A 1 602 ? 2.952 4.274 11.702 1.00 89.19 602 LEU A C 1
ATOM 4522 O O . LEU A 1 602 ? 3.657 3.263 11.703 1.00 89.19 602 LEU A O 1
ATOM 4526 N N . LEU A 1 603 ? 2.764 5.002 10.600 1.00 86.94 603 LEU A N 1
ATOM 4527 C CA . LEU A 1 603 ? 3.400 4.669 9.328 1.00 86.94 603 LEU A CA 1
ATOM 4528 C C . LEU A 1 603 ? 4.922 4.745 9.430 1.00 86.94 603 LEU A C 1
ATOM 4530 O O . LEU A 1 603 ? 5.596 3.833 8.964 1.00 86.94 603 LEU A O 1
ATOM 4534 N N . TYR A 1 604 ? 5.475 5.764 10.088 1.00 87.88 604 TYR A N 1
ATOM 4535 C CA . TYR A 1 604 ? 6.909 5.876 10.336 1.00 87.88 604 TYR A CA 1
ATOM 4536 C C . TYR A 1 604 ? 7.447 4.684 11.139 1.00 87.88 604 TYR A C 1
ATOM 4538 O O . TYR A 1 604 ? 8.434 4.074 10.729 1.00 87.88 604 TYR A O 1
ATOM 4546 N N . LEU A 1 605 ? 6.779 4.296 12.230 1.00 88.12 605 LEU A N 1
ATOM 4547 C CA . LEU A 1 605 ? 7.142 3.114 13.019 1.00 88.12 605 LEU A CA 1
ATOM 4548 C C . LEU A 1 605 ? 7.056 1.833 12.182 1.00 88.12 605 LEU A C 1
ATOM 4550 O O . LEU A 1 605 ? 7.949 0.990 12.242 1.00 88.12 605 LEU A O 1
ATOM 4554 N N . THR A 1 606 ? 6.035 1.726 11.332 1.00 87.12 606 THR A N 1
ATOM 4555 C CA . THR A 1 606 ? 5.860 0.610 10.393 1.00 87.12 606 THR A CA 1
ATOM 4556 C C . THR A 1 606 ? 7.009 0.551 9.384 1.00 87.12 606 THR A C 1
ATOM 4558 O O . THR A 1 606 ? 7.612 -0.503 9.194 1.00 87.12 606 THR A O 1
ATOM 4561 N N . PHE A 1 607 ? 7.375 1.680 8.770 1.00 83.38 607 PHE A N 1
ATOM 4562 C CA . PHE A 1 607 ? 8.512 1.771 7.852 1.00 83.38 607 PHE A CA 1
ATOM 4563 C C . PHE A 1 607 ? 9.838 1.477 8.555 1.00 83.38 607 PHE A C 1
ATOM 4565 O O . PHE A 1 607 ? 10.669 0.748 8.019 1.00 83.38 607 PHE A O 1
ATOM 4572 N N . ARG A 1 608 ? 10.034 1.969 9.781 1.00 85.75 608 ARG A N 1
ATOM 4573 C CA . ARG A 1 608 ? 11.211 1.648 10.595 1.00 85.75 608 ARG A CA 1
ATOM 4574 C C . ARG A 1 608 ? 11.292 0.147 10.876 1.00 85.75 608 ARG A C 1
ATOM 4576 O O . ARG A 1 608 ? 12.370 -0.425 10.738 1.00 85.75 608 ARG A O 1
ATOM 4583 N N . ARG A 1 609 ? 10.166 -0.500 11.198 1.00 84.25 609 ARG A N 1
ATOM 4584 C CA . ARG A 1 609 ? 10.081 -1.956 11.390 1.00 84.25 609 ARG A CA 1
ATOM 4585 C C . ARG A 1 609 ? 10.342 -2.732 10.097 1.00 84.25 609 ARG A C 1
ATOM 4587 O O . ARG A 1 609 ? 10.948 -3.790 10.167 1.00 84.25 609 ARG A O 1
ATOM 4594 N N . LEU A 1 610 ? 9.949 -2.203 8.934 1.00 76.12 610 LEU A N 1
ATOM 4595 C CA . LEU A 1 610 ? 10.283 -2.777 7.621 1.00 76.12 610 LEU A CA 1
ATOM 4596 C C . LEU A 1 610 ? 11.781 -2.691 7.291 1.00 76.12 610 LEU A C 1
ATOM 4598 O O . LEU A 1 610 ? 12.308 -3.582 6.629 1.00 76.12 610 LEU A O 1
ATOM 4602 N N . LEU A 1 611 ? 12.449 -1.608 7.704 1.00 73.75 611 LEU A N 1
ATOM 4603 C CA . LEU A 1 611 ? 13.881 -1.383 7.467 1.00 73.75 611 LEU A CA 1
ATOM 4604 C C . LEU A 1 611 ? 14.770 -2.149 8.450 1.00 73.75 611 LEU A C 1
ATOM 4606 O O . LEU A 1 611 ? 15.897 -2.519 8.119 1.00 73.75 611 LEU A O 1
ATOM 4610 N N . GLN A 1 612 ? 14.281 -2.386 9.664 1.00 73.00 612 GLN A N 1
ATOM 4611 C CA . GLN A 1 612 ? 14.923 -3.301 10.592 1.00 73.00 612 GLN A CA 1
ATOM 4612 C C . GLN A 1 612 ? 14.827 -4.710 10.000 1.00 73.00 612 GLN A C 1
ATOM 4614 O O . GLN A 1 612 ? 13.736 -5.184 9.689 1.00 73.00 612 GLN A O 1
ATOM 4619 N N . LYS A 1 613 ? 15.979 -5.381 9.818 1.00 46.72 613 LYS A N 1
ATOM 4620 C CA . LYS A 1 613 ? 16.023 -6.812 9.468 1.00 46.72 613 LYS A CA 1
ATOM 4621 C C . LYS A 1 613 ? 14.994 -7.553 10.329 1.00 46.72 613 LYS A C 1
ATOM 4623 O O . LYS A 1 613 ? 14.852 -7.173 11.493 1.00 46.72 613 LYS A O 1
ATOM 4628 N N . PRO A 1 614 ? 14.332 -8.613 9.831 1.00 44.97 614 PRO A N 1
ATOM 4629 C CA . PRO A 1 614 ? 13.486 -9.464 10.656 1.00 44.97 614 PRO A CA 1
ATOM 4630 C C . PRO A 1 614 ? 14.371 -10.213 11.665 1.00 44.97 614 PRO A C 1
ATOM 4632 O O . PRO A 1 614 ? 14.652 -11.400 11.542 1.00 44.97 614 PRO A O 1
ATOM 4635 N N . GLY A 1 615 ? 14.884 -9.503 12.664 1.00 36.62 615 GLY A N 1
ATOM 4636 C CA . GLY A 1 615 ? 15.509 -10.075 13.830 1.00 36.62 615 GLY A CA 1
ATOM 4637 C C . GLY A 1 615 ? 14.378 -10.700 14.603 1.00 36.62 615 GLY A C 1
ATOM 4638 O O . GLY A 1 615 ? 13.613 -9.956 15.201 1.00 36.62 615 GLY A O 1
ATOM 4639 N N . ARG A 1 616 ? 14.243 -12.032 14.488 1.00 34.59 616 ARG A N 1
ATOM 4640 C CA . ARG A 1 616 ? 13.377 -12.888 15.312 1.00 34.59 616 ARG A CA 1
ATOM 4641 C C . ARG A 1 616 ? 12.207 -12.092 15.898 1.00 34.59 616 ARG A C 1
ATOM 4643 O O . ARG A 1 616 ? 12.158 -11.878 17.107 1.00 34.59 616 ARG A O 1
ATOM 4650 N N . SER A 1 617 ? 11.273 -11.636 15.059 1.00 37.31 617 SER A N 1
ATOM 4651 C CA . SER A 1 617 ? 9.937 -11.415 15.598 1.00 37.31 617 SER A CA 1
ATOM 4652 C C . SER A 1 617 ? 9.550 -12.806 16.054 1.00 37.31 617 SER A C 1
ATOM 4654 O O . SER A 1 617 ? 9.390 -13.714 15.234 1.00 37.31 617 SER A O 1
ATOM 4656 N N . LYS A 1 618 ? 9.626 -13.026 17.369 1.00 34.50 618 LYS A N 1
ATOM 4657 C CA . LYS A 1 618 ? 9.069 -14.214 17.976 1.00 34.50 618 LYS A CA 1
ATOM 4658 C C . LYS A 1 618 ? 7.661 -14.251 17.393 1.00 34.50 618 LYS A C 1
ATOM 4660 O O . LYS A 1 618 ? 6.864 -13.356 17.660 1.00 34.50 618 LYS A O 1
ATOM 4665 N N . ARG A 1 619 ? 7.375 -15.255 16.560 1.00 37.31 619 ARG A N 1
ATOM 4666 C CA . ARG A 1 619 ? 6.053 -15.869 16.569 1.00 37.31 619 ARG A CA 1
ATOM 4667 C C . ARG A 1 619 ? 5.880 -16.295 18.018 1.00 37.31 619 ARG A C 1
ATOM 4669 O O . ARG A 1 619 ? 6.265 -17.398 18.395 1.00 37.31 619 ARG A O 1
ATOM 4676 N N . THR A 1 620 ? 5.495 -15.354 18.872 1.00 37.72 620 THR A N 1
ATOM 4677 C CA . THR A 1 620 ? 5.101 -15.655 20.228 1.00 37.72 620 THR A CA 1
ATOM 4678 C C . THR A 1 620 ? 3.731 -16.252 20.015 1.00 37.72 620 THR A C 1
ATOM 4680 O O . THR A 1 620 ? 2.732 -15.548 19.982 1.00 37.72 620 THR A O 1
ATOM 4683 N N . LEU A 1 621 ? 3.727 -17.556 19.736 1.00 34.75 621 LEU A N 1
ATOM 4684 C CA . LEU A 1 621 ? 2.599 -18.417 20.014 1.00 34.75 621 LEU A CA 1
ATOM 4685 C C . LEU A 1 621 ? 2.343 -18.234 21.509 1.00 34.75 621 LEU A C 1
ATOM 4687 O O . LEU A 1 621 ? 2.918 -18.936 22.339 1.00 34.75 621 LEU A O 1
ATOM 4691 N N . LEU A 1 622 ? 1.553 -17.223 21.862 1.00 37.75 622 LEU A N 1
ATOM 4692 C CA . LEU A 1 622 ? 0.856 -17.190 23.132 1.00 37.75 622 LEU A CA 1
ATOM 4693 C C . LEU A 1 622 ? -0.242 -18.239 22.984 1.00 37.75 622 LEU A C 1
ATOM 4695 O O . LEU A 1 622 ? -1.402 -17.926 22.744 1.00 37.75 622 LEU A O 1
ATOM 4699 N N . ALA A 1 623 ? 0.169 -19.509 23.027 1.00 31.66 623 ALA A N 1
ATOM 4700 C CA . ALA A 1 623 ? -0.744 -20.596 23.285 1.00 31.66 623 ALA A CA 1
ATOM 4701 C C . ALA A 1 623 ? -1.413 -20.240 24.608 1.00 31.66 623 ALA A C 1
ATOM 4703 O O . ALA A 1 623 ? -0.739 -20.111 25.636 1.00 31.66 623 ALA A O 1
ATOM 4704 N N . ARG A 1 624 ? -2.719 -19.982 24.533 1.00 32.78 624 ARG A N 1
ATOM 4705 C CA . ARG A 1 624 ? -3.607 -19.847 25.678 1.00 32.78 624 ARG A CA 1
ATOM 4706 C C . ARG A 1 624 ? -3.264 -21.017 26.601 1.00 32.78 624 ARG A C 1
ATOM 4708 O O . ARG A 1 624 ? -3.449 -22.171 26.221 1.00 32.78 624 ARG A O 1
ATOM 4715 N N . LYS A 1 625 ? -2.655 -20.735 27.756 1.00 28.83 625 LYS A N 1
ATOM 4716 C CA . LYS A 1 625 ? -2.647 -21.700 28.853 1.00 28.83 625 LYS A CA 1
ATOM 4717 C C . LYS A 1 625 ? -4.110 -21.815 29.252 1.00 28.83 625 LYS A C 1
ATOM 4719 O O . LYS A 1 625 ? -4.621 -20.934 29.935 1.00 28.83 625 LYS A O 1
ATOM 4724 N N . GLU A 1 626 ? -4.792 -22.815 28.713 1.00 26.75 626 GLU A N 1
ATOM 4725 C CA . GLU A 1 626 ? -6.015 -23.293 29.339 1.00 26.75 626 GLU A CA 1
ATOM 4726 C C . GLU A 1 626 ? -5.659 -23.782 30.756 1.00 26.75 626 GLU A C 1
ATOM 4728 O O . GLU A 1 626 ? -4.528 -24.248 30.955 1.00 26.75 626 GLU A O 1
ATOM 4733 N N . PRO A 1 627 ? -6.548 -23.548 31.737 1.00 37.69 627 PRO A N 1
ATOM 4734 C CA . PRO A 1 627 ? -6.262 -23.721 33.160 1.00 37.69 627 PRO A CA 1
ATOM 4735 C C . PRO A 1 627 ? -5.870 -25.146 33.559 1.00 37.69 627 PRO A C 1
ATOM 4737 O O . PRO A 1 627 ? -6.409 -26.110 32.968 1.00 37.69 627 PRO A O 1
#

Radius of gyration: 31.69 Å; chains: 1; bounding box: 74×60×92 Å

Secondary structure (DSSP, 8-state):
-HHHHHHHHHHHHHHHHHHHHHHHHHTTS------------TTGGGTSSPBPPTTHHHHHHHHHHHHHHHHHHSTTTGGG--HHHHHHHHHHHHHHHHHHHHHHS---HHHHHHHHHHHHHHHHHHT----EEEPTTSS-EEE-GGGHHHHHHHHHHHHHHHHHHHTTSTTHHHHHHHHHHHHHHHHHHH-TTT--HHHHHHHHHHHHHHHHHHHHTTTTTTPBPPHHHHHHHHHHHHHHHHHSTTTT-HHHHHHHHHHHTHHHHHHHHHHHHTTTT--S-------TT-TTTT---HHHHHHHTT--HHHHHHHHHHHHHHHHHHHHHHHHGGGS-HHHHHHHHHHHHHHHHHHHHHHHHHHS--PPPPTT--EEETTEEE----HHHHHHHHHHHHHHTS-EEEEEE-HHHHHHHHH-HHHHHHHHT-SEEEE-SHHHHHHHHHHT-S--S---HHHHHHHHHHHHHHH--EEEEEESSTTHHHHHHHHHHHHSTT-EEEEEE-S---GGGHHHHHHHHHHTT-SEEEEES-TTHHHHHHHHHHHHH--SEEEE-GGGHHHHTTSSPPPPHHHHHTT-HHHHHHHH-GGGGGGGGHHHHHHHHHHHHHHS---------------

pLDDT: mean 75.35, std 19.5, range [22.69, 98.31]

Sequence (627 aa):
MWAGLSFLVTFGLSLLACIADRQKAGKRADTCSPKVGCPLTETAAGDVFPMSTPGRGLTVWAVILLGMAVIGWSHPFAQAFTRPMGCSLLLLAASWLLGYACDRRPVPRWLRIGSVAMIAILLSLLVTSFDSVKAPFTAHFVVLGDLATPLTAVWVFVVTYAFFGANLLPGLAVGLTAVISLTLLGVGLLQPQAGGWMAVALGVPVAGAACGQLGCLRGRFYERMDSGTSLSLGLAIALVTVSGALKNTAFLVLLLPVLILGAPLLDVSYAILRKQTTNSNADLPSSPFSVCSRRMRLHDALLNEGIPVERVTGLLIGIDVYLCCLALVLVWAIRLSFLVKLLLMVPFLTVGGVFFYALSKLFGRRAQAEPGETVSLLDVSLTPVSMQEAMDRVDEFVASGQPHMIVTSDSSLIVRAQEDPEFFEIVNQADMVTADGIGVVLSARLLNLPVFERVSGCDMVDAMCELSARKGHRLFFLGGAPGVAERAAQNLCLRYPGMVIAGAHHGYFGAEDEEAVVAMIRGASTDILFVALGIPKQERFIRKHMEQMQAAVCIGVGGSLDVYAGEVKRAPVWMQRVGLEWLYRTACQPRRVGRLVSIPQLLYLTFRRLLQKPGRSKRTLLARKEP

Foldseek 3Di:
DCPVVVCLVVLLVVVVVVLVVVVVVVVVPDPDDDDDDDDDFVVCLCVPAAADDPCLLVVLLVLLVVLLVVQCPPVVNVVVPDQQSVLLNVLLQVLLVLLVVVVVDVDDPVVNLVSLLVSLLSNLVRHHWLQWAADPPDPDIDGCVPNGRVVLSVLLSLQLVLQLVLLSFFLQSLLLLQLLLVLLCLLCVLQVPLFDVLSVSNSPSSNVSSVVVVVVCPPPSGHGYGRSNSNSSSNSSSSSLRRGSCSPPNVLSPLVSCLSSVLSVQQVVSLVVNVVPPPDDDDDDDDVPPSDGDGQTPLNVLVVLVQDSVLSSVLSSVSNNLSSVLSSVLSNCVVPDPVVNVVVPVVSVVVSSVVSLLSSLLRGDQDADDQPQWDDDLNQTADQDDLVSVVVVLVVLLVVLAAAEEEEDELLLSVVLVVDVVSVVLRNPGPHYFDAAPLSVSLCSSVSHNRDDHHHLLVNVLVVQQVCQVPVAEEEAEEDDPPLSVLLVVLSCVVRPRHHHLYYDYLDDDPVCLVVVLVSLLVSVHQEYEHANDPPVQSVSCVVRRRSSSHSYRYYNHCSSCCSSVVDPFDPPVCVVVRNRVVVVCVVPVVCVVVVVSSVVSVVSSVVVVVPDPPCPDSPPPPPPDD